Protein AF-A0A2U1P4R6-F1 (afdb_monomer)

Solvent-accessible surface area (backbone atoms only — not comparable to full-atom values): 26649 Å² total; per-residue (Å²): 130,81,71,46,65,38,48,29,64,67,64,48,48,59,54,55,75,69,54,51,72,65,38,49,51,47,39,34,71,38,49,51,42,50,59,74,62,58,61,73,69,77,84,60,60,68,60,53,45,57,53,58,70,31,51,34,72,93,72,68,24,33,56,53,98,92,48,75,53,58,93,47,64,65,52,39,30,45,38,50,45,29,44,51,75,55,49,80,73,74,85,64,88,83,60,78,89,48,75,69,33,44,78,62,74,31,44,99,91,42,50,56,35,48,40,65,59,35,48,55,49,49,63,72,58,58,87,58,56,50,74,66,45,52,43,43,49,51,50,37,43,32,16,20,44,43,51,6,26,89,81,36,33,27,61,37,67,58,48,72,57,49,65,51,57,86,55,35,50,47,33,10,55,27,43,39,34,50,51,49,30,50,52,31,54,39,47,25,66,74,71,70,49,52,58,43,39,14,32,60,66,59,56,52,46,51,42,48,76,76,36,76,82,87,43,68,56,72,47,99,46,95,79,46,79,34,45,53,58,24,49,61,32,92,62,54,73,65,56,58,72,65,53,65,81,75,51,65,75,63,52,59,55,52,53,54,52,52,54,52,50,55,55,52,53,54,51,49,52,55,53,49,55,55,50,51,52,53,52,52,51,50,52,50,54,53,50,53,50,52,50,57,51,51,57,54,52,54,57,51,47,53,52,51,54,51,53,51,51,60,56,50,73,75,70,74,94,66,76,68,64,53,52,56,52,50,51,53,50,50,54,56,49,53,52,52,50,52,54,50,51,53,50,49,54,53,50,50,52,52,49,54,54,49,51,54,52,53,51,55,53,53,53,51,49,52,52,52,51,51,52,52,54,53,49,52,52,54,51,51,55,51,55,54,50,48,53,54,52,50,54,53,50,54,55,51,53,52,54,51,54,54,50,52,53,52,51,54,52,53,51,53,54,50,52,53,51,51,54,53,53,52,53,52,52,54,53,48,53,52,51,54,52,52,53,51,55,51,49,56,53,50,53,52,50,54,50,51,50,53,53,53,51,55,50,53,50,53,51,50,54,48,50,53,52,52,53,51,50,50,53,48,51,54,50,52,50,57,53,52,55,62,60,73,77,109

Sequence (486 aa):
MAFTTKFSLPSFLNQVNKLTESQRSSIKRAGFGYLLQIPQHVLRRSQLIELMDTWSIEKQAFVFPVGEISITLLDVALILGLRVIGEPVVLKEDAPLTSLEKSFDASVSNRYISVESLKDRLESIGEKDDESFVRVFLLYCFGTLLFPSENGKVDSRYLSFVQDLNNVSCFAWGTAVLQYLHDWLTKRKAEKINKIGGCLILLQIWYYEHIITGRPKLLDGTSTFPRVCRWESSRQYQIMKFEQVEHTQDEESKVIDNLRGEVTELKGIIEEERKEKKVMKKLQDDNEELWKRRVCDEEELKKLVQYENEELMKNIQDEEELKKIAQRKIEELTKRFQDEEELSKRVQFQYEELMKRVHNEEELRKIAQHDIEELKKRVHDVEDLRKIVQYENEDLRKKIQEEEQLRTKAQCENEELRKRVQNEQEVRKRLENEIEEFRTRLDDEEKLRKEVQNENEKLREKSLLDDECILGFETEMAELAKVVDH

Organism: Artemisia annua (NCBI:txid35608)

Foldseek 3Di:
DAFDFLAAPPVLQVLLVQADPLLLVLLVLLQQNQQSVQDDADQPRVLLVVQLVQQDLVVLFRQDPVGTHHCDLVLLCQQRVAAQDFAEDDQDLPDDQDPQQVVQVADNVRQKHALVSLVVQCVVCRHDNDLSNNLSSVQNCCCHAQWPDQVSIGGNSVCVLSVDSNCSRRYNSSNVLRVNQSVQSSCCVVVVHSYGTGHSLSVLLVCLVPPVPPFADFDPCPPDPNSSNGGDHPPVVVVCVPPVPPPVPPVVVVVVVVVVVVVVVVVVVVVVVVVVVVVVVVVVVVVVVVVVVVVVVVVVVVVVVVVVVVVVVVDDDDDPVVVVVVVVVVVVVVVVVVVVVVVVVVVVVVVVVVVVVVVVVVVVVVVVVVVVVVVVVVVVVVVVVVVVVVVVVVVVVVVVVVVVVVVVVVVVVVVVVVVVVVVVVVVVVVVVVVVVVVVVVVVVVVVVVVVVVVVVVVVVVVVVVVVVVVVVVVVVVVVVVVVVVD

pLDDT: mean 79.73, std 18.28, range [31.66, 98.56]

Secondary structure (DSSP, 8-state):
---B----HHHHHHHHTT--HHHHHHHHHTT-GGGGG---PPP-HHHHHHHHHTEETTTTEEEETTEEE---HHHHHHHH----SSB-----TTPPPPHHHHHTT-BTTB-EEEHHHHHHHHHHHTT--SHHHHHHHHHHHIIIIIS--TTSEEEGGGGGTSSSTTTGGGB-HHHHHHHHHHHHHHHHHHH--SB--S-HHHHHHHHHHH--TTPPPBPS-TT-SSGGGSB--TTHHHHHHHHTTTSHHHHHHHHHHHHHHHHHHHHHHHHHHHHHHHHHHHHHHHHHHHHHHHHHHHHHHHHHHHHHHHHHTTS-S-HHHHHHHHHHHHHHHHHHHHHHHHHHHHHHHHHHHHHHHHHHHHHHHHHHHHHHHHHHHHHHHHHHHHHHHHHHHHHHHHHHHHHHHHHHHHHHHHHHHHHHHHHHHHHHHHHHHHHHHHHHHHHHHHHHHHHHHHHHHHHHHHHHHHHHHHHHHHHHHHHHHHHHT-

InterPro domains:
  IPR019557 Aminotransferase-like, plant mobile domain [PF10536] (33-262)
  IPR044824 Protein MAINTENANCE OF MERISTEMS-like [PTHR46033] (26-457)

Mean predicted aligned error: 20.33 Å

Structure (mmCIF, N/CA/C/O backbone):
data_AF-A0A2U1P4R6-F1
#
_entry.id   AF-A0A2U1P4R6-F1
#
loop_
_atom_site.group_PDB
_atom_site.id
_atom_site.type_symbol
_atom_site.label_atom_id
_atom_site.label_alt_id
_atom_site.label_comp_id
_atom_site.label_asym_id
_atom_site.label_entity_id
_atom_site.label_seq_id
_atom_site.pdbx_PDB_ins_code
_atom_site.Cartn_x
_atom_site.Cartn_y
_atom_site.Cartn_z
_atom_site.occupancy
_atom_site.B_iso_or_equiv
_atom_site.auth_seq_id
_atom_site.auth_comp_id
_atom_site.auth_asym_id
_atom_site.auth_atom_id
_atom_site.pdbx_PDB_model_num
ATOM 1 N N . MET A 1 1 ? -6.563 -11.473 20.242 1.00 57.56 1 MET A N 1
ATOM 2 C CA . MET A 1 1 ? -5.185 -12.028 20.230 1.00 57.56 1 MET A CA 1
ATOM 3 C C . MET A 1 1 ? -4.260 -11.042 19.539 1.00 57.56 1 MET A C 1
ATOM 5 O O . MET A 1 1 ? -4.655 -10.508 18.516 1.00 57.56 1 MET A O 1
ATOM 9 N N . ALA A 1 2 ? -3.066 -10.776 20.071 1.00 82.62 2 ALA A N 1
ATOM 10 C CA . ALA A 1 2 ? -2.089 -9.918 19.396 1.00 82.62 2 ALA A CA 1
ATOM 11 C C . ALA A 1 2 ? -1.283 -10.727 18.365 1.00 82.62 2 ALA A C 1
ATOM 13 O O . ALA A 1 2 ? -0.799 -11.809 18.690 1.00 82.62 2 ALA A O 1
ATOM 14 N N . PHE A 1 3 ? -1.114 -10.206 17.144 1.00 91.50 3 PHE A N 1
ATOM 15 C CA . PHE A 1 3 ? -0.172 -10.780 16.176 1.00 91.50 3 PHE A CA 1
ATOM 16 C C . PHE A 1 3 ? 1.220 -10.153 16.313 1.00 91.50 3 PHE A C 1
ATOM 18 O O . PHE A 1 3 ? 1.367 -9.062 16.864 1.00 91.50 3 PHE A O 1
ATOM 25 N N . THR A 1 4 ? 2.236 -10.798 15.753 1.00 93.88 4 THR A N 1
ATOM 26 C CA . THR A 1 4 ? 3.613 -10.302 15.617 1.00 93.88 4 THR A CA 1
ATOM 27 C C . THR A 1 4 ? 3.997 -10.271 14.139 1.00 93.88 4 THR A C 1
ATOM 29 O O . THR A 1 4 ? 3.512 -11.080 13.354 1.00 93.88 4 THR A O 1
ATOM 32 N N . THR A 1 5 ? 4.819 -9.305 13.732 1.00 95.44 5 THR A N 1
ATOM 33 C CA . THR A 1 5 ? 5.226 -9.135 12.329 1.00 95.44 5 THR A CA 1
ATOM 34 C C . THR A 1 5 ? 6.607 -8.497 12.244 1.00 95.44 5 THR A C 1
ATOM 36 O O . THR A 1 5 ? 7.015 -7.793 13.171 1.00 95.44 5 THR A O 1
ATOM 39 N N . LYS A 1 6 ? 7.314 -8.739 11.138 1.00 95.69 6 LYS A N 1
ATOM 40 C CA . LYS A 1 6 ? 8.531 -8.007 10.760 1.00 95.69 6 LYS A CA 1
ATOM 41 C C . LYS A 1 6 ? 8.276 -6.947 9.689 1.00 95.69 6 LYS A C 1
ATOM 43 O O . LYS A 1 6 ? 9.201 -6.215 9.356 1.00 95.69 6 LYS A O 1
ATOM 48 N N . PHE A 1 7 ? 7.039 -6.827 9.197 1.00 96.56 7 PHE A N 1
ATOM 49 C CA . PHE A 1 7 ? 6.627 -5.676 8.403 1.00 96.56 7 PHE A CA 1
ATOM 50 C C . PHE A 1 7 ? 6.903 -4.394 9.196 1.00 96.56 7 PHE A C 1
ATOM 52 O O . PHE A 1 7 ? 6.452 -4.257 10.337 1.00 96.56 7 PHE A O 1
ATOM 59 N N . SER A 1 8 ? 7.628 -3.456 8.591 1.00 94.50 8 SER A N 1
ATOM 60 C CA . SER A 1 8 ? 7.997 -2.195 9.231 1.00 94.50 8 SER A CA 1
ATOM 61 C C . SER A 1 8 ? 7.991 -1.054 8.222 1.00 94.50 8 SER A C 1
ATOM 63 O O . SER A 1 8 ? 9.009 -0.720 7.612 1.00 94.50 8 SER A O 1
ATOM 65 N N . LEU A 1 9 ? 6.831 -0.405 8.103 1.00 95.38 9 LEU A N 1
ATOM 66 C CA . LEU A 1 9 ? 6.709 0.842 7.353 1.00 95.38 9 LEU A CA 1
ATOM 67 C C . LEU A 1 9 ? 7.649 1.947 7.882 1.00 95.38 9 LEU A C 1
ATOM 69 O O . LEU A 1 9 ? 8.291 2.586 7.056 1.00 95.38 9 LEU A O 1
ATOM 73 N N . PRO A 1 10 ? 7.822 2.157 9.208 1.00 95.06 10 PRO A N 1
ATOM 74 C CA . PRO A 1 10 ? 8.784 3.143 9.707 1.00 95.06 10 PRO A CA 1
ATOM 75 C C . PRO A 1 10 ? 10.226 2.876 9.255 1.00 95.06 10 PRO A C 1
ATOM 77 O O . PRO A 1 10 ? 10.931 3.811 8.893 1.00 95.06 10 PRO A O 1
ATOM 80 N N . SER A 1 11 ? 10.672 1.613 9.245 1.00 95.31 11 SER A N 1
ATOM 81 C CA . SER A 1 11 ? 12.023 1.263 8.778 1.00 95.31 11 SER A CA 1
ATOM 82 C C . SER A 1 11 ? 12.195 1.583 7.294 1.00 95.31 11 SER A C 1
ATOM 84 O O . SER A 1 11 ? 13.172 2.227 6.921 1.00 95.31 11 SER A O 1
ATOM 86 N N . PHE A 1 12 ? 11.211 1.208 6.471 1.00 97.56 12 PHE A N 1
ATOM 87 C CA . PHE A 1 12 ? 11.186 1.554 5.052 1.00 97.56 12 PHE A CA 1
ATOM 88 C C . PHE A 1 12 ? 11.249 3.074 4.834 1.00 97.56 12 PHE A C 1
ATOM 90 O O . PHE A 1 12 ? 12.131 3.558 4.128 1.00 97.56 12 PHE A O 1
ATOM 97 N N . LEU A 1 13 ? 10.373 3.840 5.491 1.00 96.62 13 LEU A N 1
ATOM 98 C CA . LEU A 1 13 ? 10.293 5.293 5.312 1.00 96.62 13 LEU A CA 1
ATOM 99 C C . LEU A 1 13 ? 11.524 6.034 5.833 1.00 96.62 13 LEU A C 1
ATOM 101 O O . LEU A 1 13 ? 11.959 6.998 5.209 1.00 96.62 13 LEU A O 1
ATOM 105 N N . ASN A 1 14 ? 12.140 5.563 6.919 1.00 95.75 14 ASN A N 1
ATOM 106 C CA . ASN A 1 14 ? 13.414 6.108 7.384 1.00 95.75 14 ASN A CA 1
ATOM 107 C C . ASN A 1 14 ? 14.498 6.007 6.309 1.00 95.75 14 ASN A C 1
ATOM 109 O O . ASN A 1 14 ? 15.296 6.929 6.174 1.00 95.75 14 ASN A O 1
ATOM 113 N N . GLN A 1 15 ? 14.518 4.918 5.538 1.00 96.69 15 GLN A N 1
ATOM 114 C CA . GLN A 1 15 ? 15.459 4.782 4.436 1.00 96.69 15 GLN A CA 1
ATOM 115 C C . GLN A 1 15 ? 15.060 5.636 3.229 1.00 96.69 15 GLN A C 1
ATOM 117 O O . GLN A 1 15 ? 15.927 6.269 2.637 1.00 96.69 15 GLN A O 1
ATOM 122 N N . VAL A 1 16 ? 13.764 5.721 2.903 1.00 96.81 16 VAL A N 1
ATOM 123 C CA . VAL A 1 16 ? 13.250 6.605 1.838 1.00 96.81 16 VAL A CA 1
ATOM 124 C C . VAL A 1 16 ? 13.620 8.069 2.099 1.00 96.81 16 VAL A C 1
ATOM 126 O O . VAL A 1 16 ? 14.035 8.770 1.181 1.00 96.81 16 VAL A O 1
ATOM 129 N N . ASN A 1 17 ? 13.530 8.531 3.346 1.00 95.56 17 ASN A N 1
ATOM 130 C CA . ASN A 1 17 ? 13.838 9.915 3.719 1.00 95.56 17 ASN A CA 1
ATOM 131 C C . ASN A 1 17 ? 15.326 10.275 3.584 1.00 95.56 17 ASN A C 1
ATOM 133 O O . ASN A 1 17 ? 15.645 11.456 3.504 1.00 95.56 17 ASN A O 1
ATOM 137 N N . LYS A 1 18 ? 16.226 9.284 3.539 1.00 95.69 18 LYS A N 1
ATOM 138 C CA . LYS A 1 18 ? 17.668 9.489 3.325 1.00 95.69 18 LYS A CA 1
ATOM 139 C C . LYS A 1 18 ? 18.062 9.542 1.843 1.00 95.69 18 LYS A C 1
ATOM 141 O O . LYS A 1 18 ? 19.218 9.813 1.548 1.00 95.69 18 LYS A O 1
ATOM 146 N N . LEU A 1 19 ? 17.144 9.233 0.924 1.00 96.88 19 LEU A N 1
ATOM 147 C CA . LEU A 1 19 ? 17.464 9.115 -0.499 1.00 96.88 19 LEU A CA 1
ATOM 148 C C . LEU A 1 19 ? 17.706 10.472 -1.160 1.00 96.88 19 LEU A C 1
ATOM 150 O O . LEU A 1 19 ? 16.880 11.380 -1.025 1.00 96.88 19 LEU A O 1
ATOM 154 N N . THR A 1 20 ? 18.765 10.550 -1.967 1.00 97.56 20 THR A N 1
ATOM 155 C CA . THR A 1 20 ? 19.009 11.677 -2.879 1.00 97.56 20 THR A CA 1
ATOM 156 C C . THR A 1 20 ? 18.030 11.660 -4.058 1.00 97.56 20 THR A C 1
ATOM 158 O O . THR A 1 20 ? 17.412 10.638 -4.367 1.00 97.56 20 THR A O 1
ATOM 161 N N . GLU A 1 21 ? 17.898 12.781 -4.769 1.00 96.75 21 GLU A N 1
ATOM 162 C CA . GLU A 1 21 ? 16.991 12.863 -5.923 1.00 96.75 21 GLU A CA 1
ATOM 163 C C . GLU A 1 21 ? 17.408 11.929 -7.074 1.00 96.75 21 GLU A C 1
ATOM 165 O O . GLU A 1 21 ? 16.562 11.321 -7.738 1.00 96.75 21 GLU A O 1
ATOM 170 N N . SER A 1 22 ? 18.719 11.726 -7.263 1.00 97.06 22 SER A N 1
ATOM 171 C CA . SER A 1 22 ? 19.236 10.775 -8.258 1.00 97.06 22 SER A CA 1
ATOM 172 C C . SER A 1 22 ? 18.870 9.334 -7.894 1.00 97.06 22 SER A C 1
ATOM 174 O O . SER A 1 22 ? 18.336 8.591 -8.718 1.00 97.06 22 SER A O 1
ATOM 176 N N . GLN A 1 23 ? 19.030 8.963 -6.618 1.00 98.00 23 GLN A N 1
ATOM 177 C CA . GLN A 1 23 ? 18.616 7.659 -6.099 1.00 98.00 23 GLN A CA 1
ATOM 178 C C . GLN A 1 23 ? 17.105 7.429 -6.259 1.00 98.00 23 GLN A C 1
ATOM 180 O O . GLN A 1 23 ? 16.684 6.365 -6.727 1.00 98.00 23 GLN A O 1
ATOM 185 N N . ARG A 1 24 ? 16.277 8.435 -5.936 1.00 98.19 24 ARG A N 1
ATOM 186 C CA . ARG A 1 24 ? 14.817 8.399 -6.150 1.00 98.19 24 ARG A CA 1
ATOM 187 C C . ARG A 1 24 ? 14.471 8.182 -7.620 1.00 98.19 24 ARG A C 1
ATOM 189 O O . ARG A 1 24 ? 13.625 7.342 -7.933 1.00 98.19 24 ARG A O 1
ATOM 196 N N . SER A 1 25 ? 15.163 8.880 -8.518 1.00 97.56 25 SER A N 1
ATOM 197 C CA . SER A 1 25 ? 15.004 8.730 -9.965 1.00 97.56 25 SER A CA 1
ATOM 198 C C . SER A 1 25 ? 15.366 7.320 -10.443 1.00 97.56 25 SER A C 1
ATOM 200 O O . SER A 1 25 ? 14.612 6.729 -11.217 1.00 97.56 25 SER A O 1
ATOM 202 N N . SER A 1 26 ? 16.456 6.732 -9.941 1.00 97.31 26 SER A N 1
ATOM 203 C CA . SER A 1 26 ? 16.854 5.350 -10.250 1.00 97.31 26 SER A CA 1
ATOM 204 C C . SER A 1 26 ? 15.809 4.323 -9.797 1.00 97.31 26 SER A C 1
ATOM 206 O O . SER A 1 26 ? 15.432 3.440 -10.569 1.00 97.31 26 SER A O 1
ATOM 208 N N . ILE A 1 27 ? 15.249 4.477 -8.594 1.00 97.94 27 ILE A N 1
ATOM 209 C CA . ILE A 1 27 ? 14.178 3.601 -8.083 1.00 97.94 27 ILE A CA 1
ATOM 210 C C . ILE A 1 27 ? 12.876 3.780 -8.880 1.00 97.94 27 ILE A C 1
ATOM 212 O O . ILE A 1 27 ? 12.158 2.810 -9.141 1.00 97.94 27 ILE A O 1
ATOM 216 N N . LYS A 1 28 ? 12.571 5.012 -9.308 1.00 96.75 28 LYS A N 1
ATOM 217 C CA . LYS A 1 28 ? 11.420 5.298 -10.172 1.00 96.75 28 LYS A CA 1
ATOM 218 C C . LYS A 1 28 ? 11.555 4.601 -11.527 1.00 96.75 28 LYS A C 1
ATOM 220 O O . LYS A 1 28 ? 10.590 3.974 -11.956 1.00 96.75 28 LYS A O 1
ATOM 225 N N . ARG A 1 29 ? 12.740 4.636 -12.152 1.00 95.44 29 ARG A N 1
ATOM 226 C CA . ARG A 1 29 ? 13.025 3.900 -13.402 1.00 95.44 29 ARG A CA 1
ATOM 227 C C . ARG A 1 29 ? 12.876 2.385 -13.237 1.00 95.44 29 ARG A C 1
ATOM 229 O O . ARG A 1 29 ? 12.372 1.734 -14.142 1.00 95.44 29 ARG A O 1
ATOM 236 N N . ALA A 1 30 ? 13.214 1.842 -12.067 1.00 95.75 30 ALA A N 1
ATOM 237 C CA . ALA A 1 30 ? 13.007 0.426 -11.752 1.00 95.75 30 ALA A CA 1
ATOM 238 C C . ALA A 1 30 ? 11.525 0.035 -11.538 1.00 95.75 30 ALA A C 1
ATOM 240 O O . ALA A 1 30 ? 11.226 -1.139 -11.343 1.00 95.75 30 ALA A O 1
ATOM 241 N N . GLY A 1 31 ? 10.583 0.987 -11.565 1.00 96.00 31 GLY A N 1
ATOM 242 C CA . GLY A 1 31 ? 9.145 0.722 -11.428 1.00 96.00 31 GLY A CA 1
ATOM 243 C C . GLY A 1 31 ? 8.600 0.790 -9.997 1.00 96.00 31 GLY A C 1
ATOM 244 O O . GLY A 1 31 ? 7.437 0.463 -9.778 1.00 96.00 31 GLY A O 1
ATOM 245 N N . PHE A 1 32 ? 9.394 1.252 -9.025 1.00 97.88 32 PHE A N 1
ATOM 246 C CA . PHE A 1 32 ? 9.006 1.316 -7.605 1.00 97.88 32 PHE A CA 1
ATOM 247 C C . PHE A 1 32 ? 8.791 2.749 -7.089 1.00 97.88 32 PHE A C 1
ATOM 249 O O . PHE A 1 32 ? 8.699 2.980 -5.884 1.00 97.88 32 PHE A O 1
ATOM 256 N N . GLY A 1 33 ? 8.685 3.729 -7.992 1.00 96.81 33 GLY A N 1
ATOM 257 C CA . GLY A 1 33 ? 8.608 5.151 -7.638 1.00 96.81 33 GLY A CA 1
ATOM 258 C C . GLY A 1 33 ? 7.409 5.529 -6.762 1.00 96.81 33 GLY A C 1
ATOM 259 O O . GLY A 1 33 ? 7.551 6.365 -5.874 1.00 96.81 33 GLY A O 1
ATOM 260 N N . TYR A 1 34 ? 6.247 4.896 -6.952 1.00 97.12 34 TYR A N 1
ATOM 261 C CA . TYR A 1 34 ? 5.055 5.185 -6.144 1.00 97.12 34 TYR A CA 1
ATOM 262 C C . TYR A 1 34 ? 5.201 4.765 -4.678 1.00 97.12 34 TYR A C 1
ATOM 264 O O . TYR A 1 34 ? 4.634 5.410 -3.798 1.00 97.12 34 TYR A O 1
ATOM 272 N N . LEU A 1 35 ? 6.027 3.754 -4.384 1.00 97.44 35 LEU A N 1
ATOM 273 C CA . LEU A 1 35 ? 6.286 3.349 -3.001 1.00 97.44 35 LEU A CA 1
ATOM 274 C C . LEU A 1 35 ? 7.031 4.431 -2.211 1.00 97.44 35 LEU A C 1
ATOM 276 O O . LEU A 1 35 ? 6.876 4.518 -0.997 1.00 97.44 35 LEU A O 1
ATOM 280 N N . LEU A 1 36 ? 7.803 5.284 -2.892 1.00 97.25 36 LEU A N 1
ATOM 281 C CA . LEU A 1 36 ? 8.530 6.393 -2.267 1.00 97.25 36 LEU A CA 1
ATOM 282 C C . LEU A 1 36 ? 7.604 7.516 -1.777 1.00 97.25 36 LEU A C 1
ATOM 284 O O . LEU A 1 36 ? 8.052 8.381 -1.030 1.00 97.25 36 LEU A O 1
ATOM 288 N N . GLN A 1 37 ? 6.339 7.511 -2.208 1.00 93.69 37 GLN A N 1
ATOM 289 C CA . GLN A 1 37 ? 5.324 8.506 -1.849 1.00 93.69 37 GLN A CA 1
ATOM 290 C C . GLN A 1 37 ? 4.443 8.055 -0.677 1.00 93.69 37 GLN A C 1
ATOM 292 O O . GLN A 1 37 ? 3.590 8.817 -0.221 1.00 93.69 37 GLN A O 1
ATOM 297 N N . ILE A 1 38 ? 4.615 6.817 -0.194 1.00 93.00 38 ILE A N 1
ATOM 298 C CA . ILE A 1 38 ? 3.803 6.265 0.893 1.00 93.00 38 ILE A CA 1
ATOM 299 C C . ILE A 1 38 ? 4.002 7.123 2.153 1.00 93.00 38 ILE A C 1
ATOM 301 O O . ILE A 1 38 ? 5.125 7.216 2.649 1.00 93.00 38 ILE A O 1
ATOM 305 N N . PRO A 1 39 ? 2.941 7.726 2.721 1.00 91.12 39 PRO A N 1
ATOM 306 C CA . PRO A 1 39 ? 3.071 8.478 3.958 1.00 91.12 39 PRO A CA 1
ATOM 307 C C . PRO A 1 39 ? 3.200 7.537 5.163 1.00 91.12 39 PRO A C 1
ATOM 309 O O . PRO A 1 39 ? 2.881 6.345 5.114 1.00 91.12 39 PRO A O 1
ATOM 312 N N . GLN A 1 40 ? 3.645 8.086 6.292 1.00 89.06 40 GLN A N 1
ATOM 313 C CA . GLN A 1 40 ? 3.776 7.331 7.535 1.00 89.06 40 GLN A CA 1
ATOM 314 C C . GLN A 1 40 ? 2.410 6.930 8.095 1.00 89.06 40 GLN A C 1
ATOM 316 O O . GLN A 1 40 ? 1.782 7.688 8.825 1.00 89.06 40 GLN A O 1
ATOM 321 N N . HIS A 1 41 ? 2.004 5.686 7.868 1.00 90.38 41 HIS A N 1
ATOM 322 C CA . HIS A 1 41 ? 0.823 5.105 8.504 1.00 90.38 41 HIS A CA 1
ATOM 323 C C . HIS A 1 41 ? 1.159 4.415 9.827 1.00 90.38 41 HIS A C 1
ATOM 325 O O . HIS A 1 41 ? 2.194 3.759 9.971 1.00 90.38 41 HIS A O 1
ATOM 331 N N . VAL A 1 42 ? 0.256 4.538 10.800 1.00 89.44 42 VAL A N 1
ATOM 332 C CA . VAL A 1 42 ? 0.269 3.712 12.013 1.00 89.44 42 VAL A CA 1
ATOM 333 C C . VAL A 1 42 ? -0.585 2.477 11.744 1.00 89.44 42 VAL A C 1
ATOM 335 O O . VAL A 1 42 ? -1.722 2.598 11.284 1.00 89.44 42 VAL A O 1
ATOM 338 N N . LEU A 1 43 ? -0.050 1.284 12.019 1.00 91.19 43 LEU A N 1
ATOM 339 C CA . LEU A 1 43 ? -0.810 0.048 11.837 1.00 91.19 43 LEU A CA 1
ATOM 340 C C . LEU A 1 43 ? -1.895 -0.094 12.911 1.00 91.19 43 LEU A C 1
ATOM 342 O O . LEU A 1 43 ? -1.595 -0.266 14.096 1.00 91.19 43 LEU A O 1
ATOM 346 N N . ARG A 1 44 ? -3.160 -0.092 12.490 1.00 91.25 44 ARG A N 1
ATOM 347 C CA . ARG A 1 44 ? -4.343 -0.333 13.319 1.00 91.25 44 ARG A CA 1
ATOM 348 C C . ARG A 1 44 ? -4.480 -1.830 13.590 1.00 91.25 44 ARG A C 1
ATOM 350 O O . ARG A 1 44 ? -5.240 -2.546 12.945 1.00 91.25 44 ARG A O 1
ATOM 357 N N . ARG A 1 45 ? -3.704 -2.323 14.561 1.00 91.81 45 ARG A N 1
ATOM 358 C CA . ARG A 1 45 ? -3.594 -3.766 14.846 1.00 91.81 45 ARG A CA 1
ATOM 359 C C . ARG A 1 45 ? -4.943 -4.436 15.108 1.00 91.81 45 ARG A C 1
ATOM 361 O O . ARG A 1 45 ? -5.127 -5.551 14.644 1.00 91.81 45 ARG A O 1
ATOM 368 N N . SER A 1 46 ? -5.859 -3.781 15.823 1.00 90.56 46 SER A N 1
ATOM 369 C CA . SER A 1 46 ? -7.191 -4.328 16.122 1.00 90.56 46 SER A CA 1
ATOM 370 C C . SER A 1 46 ? -8.001 -4.617 14.856 1.00 90.56 46 SER A C 1
ATOM 372 O O . SER A 1 46 ? -8.496 -5.727 14.711 1.00 90.56 46 SER A O 1
ATOM 374 N N . GLN A 1 47 ? -8.047 -3.669 13.917 1.00 90.75 47 GLN A N 1
ATOM 375 C CA . GLN A 1 47 ? -8.755 -3.812 12.638 1.00 90.75 47 GLN A CA 1
ATOM 376 C C . GLN A 1 47 ? -8.138 -4.902 11.769 1.00 90.75 47 GLN A C 1
ATOM 378 O O . GLN A 1 47 ? -8.842 -5.709 11.176 1.00 90.75 47 GLN A O 1
ATOM 383 N N . LEU A 1 48 ? -6.806 -4.969 11.736 1.00 94.75 48 LEU A N 1
ATOM 384 C CA . LEU A 1 48 ? -6.110 -6.031 11.017 1.00 94.75 48 LEU A CA 1
ATOM 385 C C . LEU A 1 48 ? -6.397 -7.410 11.624 1.00 94.75 48 LEU A C 1
ATOM 387 O O . LEU A 1 48 ? -6.565 -8.365 10.878 1.00 94.75 48 LEU A O 1
ATOM 391 N N . ILE A 1 49 ? -6.458 -7.534 12.956 1.00 93.69 49 ILE A N 1
ATOM 392 C CA . ILE A 1 49 ? -6.829 -8.795 13.621 1.00 93.69 49 ILE A CA 1
ATOM 393 C C . ILE A 1 49 ? -8.237 -9.207 13.208 1.00 93.69 49 ILE A C 1
ATOM 395 O O . ILE A 1 49 ? -8.399 -10.318 12.715 1.00 93.69 49 ILE A O 1
ATOM 399 N N . GLU A 1 50 ? -9.203 -8.303 13.363 1.00 91.56 50 GLU A N 1
ATOM 400 C CA . GLU A 1 50 ? -10.602 -8.533 13.004 1.00 91.56 50 GLU A CA 1
ATOM 401 C C . GLU A 1 50 ? -10.734 -8.968 11.544 1.00 91.56 50 GLU A C 1
ATOM 403 O O . GLU A 1 50 ? -11.285 -10.030 11.265 1.00 91.56 50 GLU A O 1
ATOM 408 N N . LEU A 1 51 ? -10.129 -8.217 10.620 1.00 94.31 51 LEU A N 1
ATOM 409 C CA . LEU A 1 51 ? -10.158 -8.539 9.200 1.00 94.31 51 LEU A CA 1
ATOM 410 C C . LEU A 1 51 ? -9.548 -9.913 8.918 1.00 94.31 51 LEU A C 1
ATOM 412 O O . LEU A 1 51 ? -10.162 -10.756 8.273 1.00 94.31 51 LEU A O 1
ATOM 416 N N . MET A 1 52 ? -8.349 -10.180 9.424 1.00 95.38 52 MET A N 1
ATOM 417 C CA . MET A 1 52 ? -7.692 -11.462 9.197 1.00 95.38 52 MET A CA 1
ATOM 418 C C . MET A 1 52 ? -8.445 -12.647 9.832 1.00 95.38 52 MET A C 1
ATOM 420 O O . MET A 1 52 ? -8.339 -13.766 9.334 1.00 95.38 52 MET A O 1
ATOM 424 N N . ASP A 1 53 ? -9.197 -12.440 10.917 1.00 93.25 53 ASP A N 1
ATOM 425 C CA . ASP A 1 53 ? -9.991 -13.501 11.546 1.00 93.25 53 ASP A CA 1
ATOM 426 C C . ASP A 1 53 ? -11.170 -13.931 10.643 1.00 93.25 53 ASP A C 1
ATOM 428 O O . ASP A 1 53 ? -11.550 -15.111 10.655 1.00 93.25 53 ASP A O 1
ATOM 432 N N . THR A 1 54 ? -11.658 -13.025 9.780 1.00 94.38 54 THR A N 1
ATOM 433 C CA . THR A 1 54 ? -12.673 -13.298 8.738 1.00 94.38 54 THR A CA 1
ATOM 434 C C . THR A 1 54 ? -12.135 -14.016 7.492 1.00 94.38 54 THR A C 1
ATOM 436 O O . THR A 1 54 ? -12.920 -14.398 6.624 1.00 94.38 54 THR A O 1
ATOM 439 N N . TRP A 1 55 ? -10.819 -14.239 7.384 1.00 96.94 55 TRP A N 1
ATOM 440 C CA . TRP A 1 55 ? -10.225 -14.936 6.238 1.00 96.94 55 TRP A CA 1
ATOM 441 C C . TRP A 1 55 ? -10.714 -16.388 6.131 1.00 96.94 55 TRP A C 1
ATOM 443 O O . TRP A 1 55 ? -10.630 -17.162 7.096 1.00 96.94 55 TRP A O 1
ATOM 453 N N . SER A 1 56 ? -11.170 -16.768 4.935 1.00 96.88 56 SER A N 1
ATOM 454 C CA . SER A 1 56 ? -11.513 -18.141 4.567 1.00 96.88 56 SER A CA 1
ATOM 455 C C . SER A 1 56 ? -10.476 -18.721 3.611 1.00 96.88 56 SER A C 1
ATOM 457 O O . SER A 1 56 ? -10.263 -18.201 2.518 1.00 96.88 56 SER A O 1
ATOM 459 N N . ILE A 1 57 ? -9.871 -19.845 4.010 1.00 96.44 57 ILE A N 1
ATOM 460 C CA . ILE A 1 57 ? -8.897 -20.577 3.186 1.00 96.44 57 ILE A CA 1
ATOM 461 C C . ILE A 1 57 ? -9.564 -21.115 1.918 1.00 96.44 57 ILE A C 1
ATOM 463 O O . ILE A 1 57 ? -8.992 -21.003 0.841 1.00 96.44 57 ILE A O 1
ATOM 467 N N . GLU A 1 58 ? -10.770 -21.673 2.043 1.00 95.38 58 GLU A N 1
ATOM 468 C CA . GLU A 1 58 ? -11.500 -22.290 0.929 1.00 95.38 58 GLU A CA 1
ATOM 469 C C . GLU A 1 58 ? -11.854 -21.269 -0.155 1.00 95.38 58 GLU A C 1
ATOM 471 O O . GLU A 1 58 ? -11.736 -21.549 -1.342 1.00 95.38 58 GLU A O 1
ATOM 476 N N . LYS A 1 59 ? -12.247 -20.063 0.263 1.00 93.00 59 LYS A N 1
ATOM 477 C CA . LYS A 1 59 ? -12.732 -19.010 -0.638 1.00 93.00 59 LYS A CA 1
ATOM 478 C C . LYS A 1 59 ? 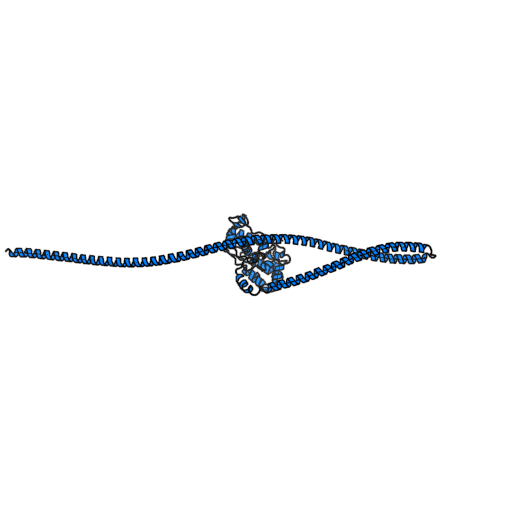-11.638 -18.044 -1.085 1.00 93.00 59 LYS A C 1
ATOM 480 O O . LYS A 1 59 ? -11.875 -17.256 -1.991 1.00 93.00 59 LYS A O 1
ATOM 485 N N . GLN A 1 60 ? -10.468 -18.076 -0.436 1.00 93.56 60 GLN A N 1
ATOM 486 C CA . GLN A 1 60 ? -9.400 -17.080 -0.609 1.00 93.56 60 GLN A CA 1
ATOM 487 C C . GLN A 1 60 ? -9.945 -15.637 -0.528 1.00 93.56 60 GLN A C 1
ATOM 489 O O . GLN A 1 60 ? -9.582 -14.757 -1.309 1.00 93.56 60 GLN A O 1
ATOM 494 N N . ALA A 1 61 ? -10.864 -15.417 0.415 1.00 95.56 61 ALA A N 1
ATOM 495 C CA . ALA A 1 61 ? -11.616 -14.180 0.579 1.00 95.56 61 ALA A CA 1
ATOM 496 C C . ALA A 1 61 ? -11.950 -13.926 2.056 1.00 95.56 61 ALA A C 1
ATOM 498 O O . ALA A 1 61 ? -11.931 -14.840 2.890 1.00 95.56 61 ALA A O 1
ATOM 499 N N . PHE A 1 62 ? -12.286 -12.678 2.373 1.00 96.31 62 PHE A N 1
ATOM 500 C CA . PHE A 1 62 ? -12.824 -12.278 3.669 1.00 96.31 62 PHE A CA 1
ATOM 501 C C . PHE A 1 62 ? -14.334 -12.502 3.688 1.00 96.31 62 PHE A C 1
ATOM 503 O O . PHE A 1 62 ? -15.051 -12.018 2.810 1.00 96.31 62 PHE A O 1
ATOM 510 N N . VAL A 1 63 ? -14.810 -13.254 4.680 1.00 95.50 63 VAL A N 1
ATOM 511 C CA . VAL A 1 63 ? -16.220 -13.636 4.808 1.00 95.50 63 VAL A CA 1
ATOM 512 C C . VAL A 1 63 ? -16.863 -12.818 5.921 1.00 95.50 63 VAL A C 1
ATOM 514 O O . VAL A 1 63 ? -16.575 -13.016 7.102 1.00 95.50 63 VAL A O 1
ATOM 517 N N . PHE A 1 64 ? -17.764 -11.920 5.538 1.00 90.62 64 PHE A N 1
ATOM 518 C CA . PHE A 1 64 ? -18.568 -11.102 6.442 1.00 90.62 64 PHE A CA 1
ATOM 519 C C . PHE A 1 64 ? -20.021 -11.602 6.464 1.00 90.62 64 PHE A C 1
ATOM 521 O O . PHE A 1 64 ? -20.438 -12.317 5.553 1.00 90.62 64 PHE A O 1
ATOM 528 N N . PRO A 1 65 ? -20.848 -11.193 7.447 1.00 86.31 65 PRO A N 1
ATOM 529 C CA . PRO A 1 65 ? -22.266 -11.565 7.476 1.00 86.31 65 PRO A CA 1
ATOM 530 C C . PRO A 1 65 ? -23.050 -11.165 6.215 1.00 86.31 65 PRO A C 1
ATOM 532 O O . PRO A 1 65 ? -24.019 -11.824 5.859 1.00 86.31 65 PRO A O 1
ATOM 535 N N . VAL A 1 66 ? -22.634 -10.081 5.553 1.00 82.88 66 VAL A N 1
ATOM 536 C CA . VAL A 1 66 ? -23.302 -9.512 4.370 1.00 82.88 66 VAL A CA 1
ATOM 537 C C . VAL A 1 66 ? -22.801 -10.085 3.041 1.00 82.88 66 VAL A C 1
ATOM 539 O O . VAL A 1 66 ? -23.403 -9.812 2.007 1.00 82.88 66 VAL A O 1
ATOM 542 N N . GLY A 1 67 ? -21.704 -10.846 3.045 1.00 89.94 67 GLY A N 1
ATOM 543 C CA . GLY A 1 67 ? -21.106 -11.377 1.824 1.00 89.94 67 GLY A CA 1
ATOM 544 C C . GLY A 1 67 ? -19.598 -11.585 1.911 1.00 89.94 67 GLY A C 1
ATOM 545 O O . GLY A 1 67 ? -18.981 -11.488 2.972 1.00 89.94 67 GLY A O 1
ATOM 546 N N . GLU A 1 68 ? -19.010 -11.875 0.757 1.00 92.62 68 GLU A N 1
ATOM 547 C CA . GLU A 1 68 ? -17.602 -12.228 0.600 1.00 92.62 68 GLU A CA 1
ATOM 548 C C . GLU A 1 68 ? -16.895 -11.178 -0.239 1.00 92.62 68 GLU A C 1
ATOM 550 O O . GLU A 1 68 ? -17.422 -10.729 -1.256 1.00 92.62 68 GLU A O 1
ATOM 555 N N . ILE A 1 69 ? -15.699 -10.784 0.188 1.00 94.50 69 ILE A N 1
ATOM 556 C CA . ILE A 1 69 ? -14.908 -9.774 -0.510 1.00 94.50 69 ILE A CA 1
ATOM 557 C C . ILE A 1 69 ? -13.446 -10.220 -0.504 1.00 94.50 69 ILE A C 1
ATOM 559 O O . ILE A 1 69 ? -12.900 -10.578 0.540 1.00 94.50 69 ILE A O 1
ATOM 563 N N . SER A 1 70 ? -12.800 -10.213 -1.665 1.00 93.62 70 SER A N 1
ATOM 564 C CA . SER A 1 70 ? -11.388 -10.573 -1.836 1.00 93.62 70 SER A CA 1
ATOM 565 C C . SER A 1 70 ? -10.564 -9.360 -2.252 1.00 93.62 70 SER A C 1
ATOM 567 O O . SER A 1 70 ? -11.077 -8.467 -2.925 1.00 93.62 70 SER A O 1
ATOM 569 N N . ILE A 1 71 ? -9.270 -9.356 -1.929 1.00 96.69 71 ILE A N 1
ATOM 570 C CA . ILE A 1 71 ? -8.340 -8.373 -2.495 1.00 96.69 71 ILE A CA 1
ATOM 571 C C . ILE A 1 71 ? -8.108 -8.733 -3.962 1.00 96.69 71 ILE A C 1
ATOM 573 O O . ILE A 1 71 ? -7.705 -9.851 -4.284 1.00 96.69 71 ILE A O 1
ATOM 577 N N . THR A 1 72 ? -8.366 -7.787 -4.857 1.00 95.81 72 THR A N 1
ATOM 578 C CA . THR A 1 72 ? -8.178 -7.956 -6.299 1.00 95.81 72 THR A CA 1
ATOM 579 C C . THR A 1 72 ? -6.813 -7.437 -6.748 1.00 95.81 72 THR A C 1
ATOM 581 O O . THR A 1 72 ? -6.167 -6.634 -6.074 1.00 95.81 72 THR A O 1
ATOM 584 N N . LEU A 1 73 ? -6.373 -7.831 -7.946 1.00 96.12 73 LEU A N 1
ATOM 585 C CA . LEU A 1 73 ? -5.183 -7.234 -8.563 1.00 96.12 73 LEU A CA 1
ATOM 586 C C . LEU A 1 73 ? -5.354 -5.725 -8.800 1.00 96.12 73 LEU A C 1
ATOM 588 O O . LEU A 1 73 ? -4.395 -4.966 -8.665 1.00 96.12 73 LEU A O 1
ATOM 592 N N . LEU A 1 74 ? -6.575 -5.274 -9.103 1.00 96.56 74 LEU A N 1
ATOM 593 C CA . LEU A 1 74 ? -6.865 -3.852 -9.262 1.00 96.56 74 LEU A CA 1
ATOM 594 C C . LEU A 1 74 ? -6.647 -3.094 -7.948 1.00 96.56 74 LEU A C 1
ATOM 596 O O . LEU A 1 74 ? -6.052 -2.018 -7.966 1.00 96.56 74 LEU A O 1
ATOM 600 N N . ASP A 1 75 ? -7.040 -3.675 -6.812 1.00 97.19 75 ASP A N 1
ATOM 601 C CA . ASP A 1 75 ? -6.778 -3.083 -5.499 1.00 97.19 75 ASP A CA 1
ATOM 602 C C . ASP A 1 75 ? -5.284 -2.881 -5.271 1.00 97.19 75 ASP A C 1
ATOM 604 O O . ASP A 1 75 ? -4.866 -1.803 -4.864 1.00 97.19 75 ASP A O 1
ATOM 608 N N . VAL A 1 76 ? -4.455 -3.876 -5.586 1.00 97.69 76 VAL A N 1
ATOM 609 C CA . VAL A 1 76 ? -3.000 -3.772 -5.403 1.00 97.69 76 VAL A CA 1
ATOM 610 C C . VAL A 1 76 ? -2.402 -2.683 -6.288 1.00 97.69 76 VAL A C 1
ATOM 612 O O . VAL A 1 76 ? -1.609 -1.864 -5.811 1.00 97.69 76 VAL A 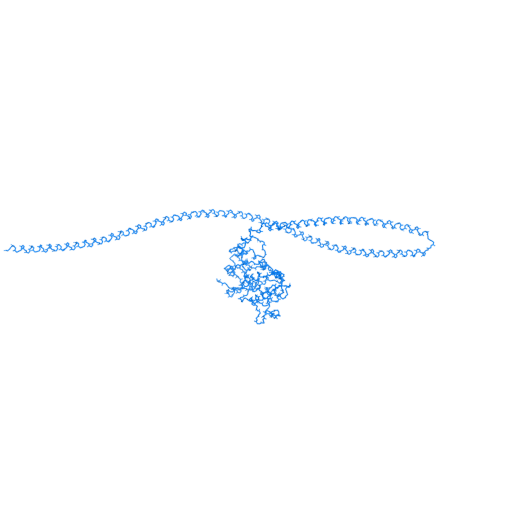O 1
ATOM 615 N N . ALA A 1 77 ? -2.803 -2.647 -7.561 1.00 96.81 77 ALA A N 1
ATOM 616 C CA . ALA A 1 77 ? -2.344 -1.641 -8.509 1.00 96.81 77 ALA A CA 1
ATOM 617 C C . ALA A 1 77 ? -2.720 -0.227 -8.051 1.00 96.81 77 ALA A C 1
ATOM 619 O O . ALA A 1 77 ? -1.893 0.680 -8.098 1.00 96.81 77 ALA A O 1
ATOM 620 N N . LEU A 1 78 ? -3.942 -0.039 -7.550 1.00 95.88 78 LEU A N 1
ATOM 621 C CA . LEU A 1 78 ? -4.421 1.268 -7.113 1.00 95.88 78 LEU A CA 1
ATOM 622 C C . LEU A 1 78 ? -3.869 1.676 -5.744 1.00 95.88 78 LEU A C 1
ATOM 624 O O . LEU A 1 78 ? -3.534 2.843 -5.549 1.00 95.88 78 LEU A O 1
ATOM 628 N N . ILE A 1 79 ? -3.753 0.742 -4.798 1.00 97.25 79 ILE A N 1
ATOM 629 C CA . ILE A 1 79 ? -3.302 1.015 -3.429 1.00 97.25 79 ILE A CA 1
ATOM 630 C C . ILE A 1 79 ? -1.802 1.270 -3.365 1.00 97.25 79 ILE A C 1
ATOM 632 O O . ILE A 1 79 ? -1.401 2.199 -2.668 1.00 97.25 79 ILE A O 1
ATOM 636 N N . LEU A 1 80 ? -0.985 0.472 -4.058 1.00 97.50 80 LEU A N 1
ATOM 637 C CA . LEU A 1 80 ? 0.478 0.555 -3.975 1.00 97.50 80 LEU A CA 1
ATOM 638 C C . LEU A 1 80 ? 1.133 1.186 -5.209 1.00 97.50 80 LEU A C 1
ATOM 640 O O . LEU A 1 80 ? 2.302 1.557 -5.144 1.00 97.50 80 LEU A O 1
ATOM 644 N N . GLY A 1 81 ? 0.423 1.289 -6.336 1.00 96.12 81 GLY A N 1
ATOM 645 C CA . GLY A 1 81 ? 1.020 1.723 -7.601 1.00 96.12 81 GLY A CA 1
ATOM 646 C C . GLY A 1 81 ? 1.963 0.690 -8.223 1.00 96.12 81 GLY A C 1
ATOM 647 O O . GLY A 1 81 ? 2.852 1.056 -8.986 1.00 96.12 81 GLY A O 1
ATOM 648 N N . LEU A 1 82 ? 1.812 -0.593 -7.878 1.00 97.19 82 LEU A N 1
ATOM 649 C CA . LEU A 1 82 ? 2.644 -1.675 -8.410 1.00 97.19 82 LEU A CA 1
ATOM 650 C C . LEU A 1 82 ? 2.034 -2.296 -9.668 1.00 97.19 82 LEU A C 1
ATOM 652 O O . LEU A 1 82 ? 0.819 -2.457 -9.782 1.00 97.19 82 LEU A O 1
ATOM 656 N N . ARG A 1 83 ? 2.897 -2.722 -10.594 1.00 96.31 83 ARG A N 1
ATOM 657 C CA . ARG A 1 83 ? 2.496 -3.470 -11.789 1.00 96.31 83 ARG A CA 1
ATOM 658 C C . ARG A 1 83 ? 1.947 -4.849 -11.404 1.00 96.31 83 ARG A C 1
ATOM 660 O O . ARG A 1 83 ? 2.617 -5.613 -10.714 1.00 96.31 83 ARG A O 1
ATOM 667 N N . VAL A 1 84 ? 0.751 -5.180 -11.893 1.00 97.00 84 VAL A N 1
ATOM 668 C CA . VAL A 1 84 ? 0.074 -6.478 -11.665 1.00 97.00 84 VAL A CA 1
ATOM 669 C C . VAL A 1 84 ? -0.020 -7.356 -12.918 1.00 97.00 84 VAL A C 1
ATOM 671 O O . VAL A 1 84 ? -0.328 -8.538 -12.827 1.00 97.00 84 VAL A O 1
ATOM 674 N N . ILE A 1 85 ? 0.291 -6.807 -14.095 1.00 93.44 85 ILE A N 1
ATOM 675 C CA . ILE A 1 85 ? 0.359 -7.550 -15.361 1.00 93.44 85 ILE A CA 1
ATOM 676 C C . ILE A 1 85 ? 1.792 -7.480 -15.876 1.00 93.44 85 ILE A C 1
ATOM 678 O O . ILE A 1 85 ? 2.329 -6.383 -16.051 1.00 93.44 85 ILE A O 1
ATOM 682 N N . GLY A 1 86 ? 2.397 -8.639 -16.121 1.00 94.56 86 GLY A N 1
ATOM 683 C CA . GLY A 1 86 ? 3.791 -8.757 -16.524 1.00 94.56 86 GLY A CA 1
ATOM 684 C C . GLY A 1 86 ? 4.332 -10.165 -16.303 1.00 94.56 86 GLY A C 1
ATOM 685 O O . GLY A 1 86 ? 3.567 -11.103 -16.069 1.00 94.56 86 GLY A O 1
ATOM 686 N N . GLU A 1 87 ? 5.653 -10.301 -16.346 1.00 96.19 87 GLU A N 1
ATOM 687 C CA . GLU A 1 87 ? 6.325 -11.576 -16.089 1.00 96.19 87 GLU A CA 1
ATOM 688 C C . GLU A 1 87 ? 6.115 -12.031 -14.629 1.00 96.19 87 GLU A C 1
ATOM 690 O O . GLU A 1 87 ? 6.208 -11.214 -13.706 1.00 96.19 87 GLU A O 1
ATOM 695 N N . PRO A 1 88 ? 5.813 -13.317 -14.375 1.00 96.00 88 PRO A N 1
ATOM 696 C CA . PRO A 1 88 ? 5.521 -13.790 -13.028 1.00 96.00 88 PRO A CA 1
ATOM 697 C C . PRO A 1 88 ? 6.789 -13.865 -12.165 1.00 96.00 88 PRO A C 1
ATOM 699 O O . PRO A 1 88 ? 7.822 -14.383 -12.587 1.00 96.00 88 PRO A O 1
ATOM 702 N N . VAL A 1 89 ? 6.694 -13.410 -10.912 1.00 96.56 89 VAL A N 1
ATOM 703 C CA . VAL A 1 89 ? 7.774 -13.544 -9.921 1.00 96.56 89 VAL A CA 1
ATOM 704 C C . VAL A 1 89 ? 7.591 -14.860 -9.168 1.00 96.56 89 VAL A C 1
ATOM 706 O O . VAL A 1 89 ? 6.782 -14.948 -8.247 1.00 96.56 89 VAL A O 1
ATOM 709 N N . VAL A 1 90 ? 8.326 -15.896 -9.576 1.00 94.00 90 VAL A N 1
ATOM 710 C CA . VAL A 1 90 ? 8.251 -17.240 -8.977 1.00 94.00 90 VAL A CA 1
ATOM 711 C C . VAL A 1 90 ? 9.615 -17.650 -8.435 1.00 94.00 90 VAL A C 1
ATOM 713 O O . VAL A 1 90 ? 10.560 -17.865 -9.194 1.00 94.00 90 VAL A O 1
ATOM 716 N N . LEU A 1 91 ? 9.716 -17.800 -7.113 1.00 92.38 91 LEU A N 1
ATOM 717 C CA . LEU A 1 91 ? 10.936 -18.278 -6.464 1.00 92.38 91 LEU A CA 1
ATOM 718 C C . LEU A 1 91 ? 11.038 -19.802 -6.602 1.00 92.38 91 LEU A C 1
ATOM 720 O O . LEU A 1 91 ? 10.401 -20.547 -5.863 1.00 92.38 91 LEU A O 1
ATOM 724 N N . LYS A 1 92 ? 11.857 -20.275 -7.541 1.00 87.88 92 LYS A N 1
ATOM 725 C CA . LYS A 1 92 ? 12.098 -21.712 -7.741 1.00 87.88 92 LYS A CA 1
ATOM 726 C C . LYS A 1 92 ? 13.013 -22.269 -6.644 1.00 87.88 92 LYS A C 1
ATOM 728 O O . LYS A 1 92 ? 14.034 -21.659 -6.321 1.00 87.88 92 LYS A O 1
ATOM 733 N N . GLU A 1 93 ? 12.648 -23.389 -6.024 1.00 82.56 93 GLU A N 1
ATOM 734 C CA . GLU A 1 93 ? 13.437 -24.030 -4.950 1.00 82.56 93 GLU A CA 1
ATOM 735 C C . GLU A 1 93 ? 14.720 -24.685 -5.463 1.00 82.56 93 GLU A C 1
ATOM 737 O O . GLU A 1 93 ? 15.752 -24.643 -4.797 1.00 82.56 93 GLU A O 1
ATOM 742 N N . ASP A 1 94 ? 14.677 -25.203 -6.683 1.00 83.62 94 ASP A N 1
ATOM 743 C CA . ASP A 1 94 ? 15.762 -25.895 -7.373 1.00 83.62 94 ASP A CA 1
ATOM 744 C C . ASP A 1 94 ? 16.689 -24.957 -8.168 1.00 83.62 94 ASP A C 1
ATOM 746 O O . ASP A 1 94 ? 17.651 -25.415 -8.786 1.00 83.62 94 ASP A O 1
ATOM 750 N N . ALA A 1 95 ? 16.444 -23.640 -8.147 1.00 85.12 95 ALA A N 1
ATOM 751 C CA . ALA A 1 95 ? 17.260 -22.678 -8.885 1.00 85.12 95 ALA A CA 1
ATOM 752 C C . ALA A 1 95 ? 18.743 -22.762 -8.473 1.00 85.12 95 ALA A C 1
ATOM 754 O O . ALA A 1 95 ? 19.045 -22.767 -7.273 1.00 85.12 95 ALA A O 1
ATOM 755 N N . PRO A 1 96 ? 19.701 -22.769 -9.417 1.00 87.06 96 PRO A N 1
ATOM 756 C CA . PRO A 1 96 ? 21.119 -22.775 -9.079 1.00 87.06 96 PRO A CA 1
ATOM 757 C C . PRO A 1 96 ? 21.513 -21.479 -8.358 1.00 87.06 96 PRO A C 1
ATOM 759 O O . PRO A 1 96 ? 20.974 -20.412 -8.641 1.00 87.06 96 PRO A O 1
ATOM 762 N N . LEU A 1 97 ? 22.459 -21.574 -7.419 1.00 88.31 97 LEU A N 1
ATOM 763 C CA . LEU A 1 97 ? 22.985 -20.407 -6.706 1.00 88.31 97 LEU A CA 1
ATOM 764 C C . LEU A 1 97 ? 23.783 -19.517 -7.671 1.00 88.31 97 LEU A C 1
ATOM 766 O O . LEU A 1 97 ? 24.779 -19.961 -8.249 1.00 88.31 97 LEU A O 1
ATOM 770 N N . THR A 1 98 ? 23.379 -18.258 -7.809 1.00 90.50 98 THR A N 1
ATOM 771 C CA . THR A 1 98 ? 24.016 -17.296 -8.721 1.00 90.50 98 THR A CA 1
ATOM 772 C C . THR A 1 98 ? 25.247 -16.615 -8.107 1.00 90.50 98 THR A C 1
ATOM 774 O O . THR A 1 98 ? 25.424 -16.566 -6.888 1.00 90.50 98 THR A O 1
ATOM 777 N N . SER A 1 99 ? 26.119 -16.046 -8.948 1.00 90.00 99 SER A N 1
ATOM 778 C CA . SER A 1 99 ? 27.261 -15.238 -8.482 1.00 90.00 99 SER A CA 1
ATOM 779 C C . SER A 1 99 ? 26.817 -13.987 -7.719 1.00 90.00 99 SER A C 1
ATOM 781 O O . SER A 1 99 ? 27.478 -13.587 -6.765 1.00 90.00 99 SER A O 1
ATOM 783 N N . LEU A 1 100 ? 25.679 -13.404 -8.108 1.00 91.94 100 LEU A N 1
ATOM 784 C CA . LEU A 1 100 ? 25.097 -12.248 -7.436 1.00 91.94 100 LEU A CA 1
ATOM 785 C C . LEU A 1 100 ? 24.572 -12.622 -6.043 1.00 91.94 100 LEU A C 1
ATOM 787 O O . LEU A 1 100 ? 24.812 -11.899 -5.088 1.00 91.94 100 LEU A O 1
ATOM 791 N N . GLU A 1 101 ? 23.941 -13.786 -5.877 1.00 93.31 101 GLU A N 1
ATOM 792 C CA . GLU A 1 101 ? 23.568 -14.279 -4.544 1.00 93.31 101 GLU A CA 1
ATOM 793 C C . GLU A 1 101 ? 24.785 -14.436 -3.624 1.00 93.31 101 GLU A C 1
ATOM 795 O O . GLU A 1 101 ? 24.749 -14.011 -2.469 1.00 93.31 101 GLU A O 1
ATOM 800 N N . LYS A 1 102 ? 25.901 -14.956 -4.149 1.00 91.75 102 LYS A N 1
ATOM 801 C CA . LYS A 1 102 ? 27.145 -15.092 -3.376 1.00 91.75 102 LYS A CA 1
ATOM 802 C C . LYS A 1 102 ? 27.711 -13.746 -2.914 1.00 91.75 102 LYS A C 1
ATOM 804 O O . LYS A 1 102 ? 28.247 -13.683 -1.814 1.00 91.75 102 LYS A O 1
ATOM 809 N N . SER A 1 103 ? 27.569 -12.663 -3.689 1.00 91.94 103 SER A N 1
ATOM 810 C CA . SER A 1 103 ? 28.028 -11.327 -3.256 1.00 91.94 103 SER A CA 1
ATOM 811 C C . SER A 1 103 ? 27.193 -10.722 -2.117 1.00 91.94 103 SER A C 1
ATOM 813 O O . SER A 1 103 ? 27.593 -9.726 -1.509 1.00 91.94 103 SER A O 1
ATOM 815 N N . PHE A 1 104 ? 26.036 -11.320 -1.823 1.00 93.06 104 PHE A N 1
ATOM 816 C CA . PHE A 1 104 ? 25.183 -11.020 -0.671 1.00 93.06 104 PHE A CA 1
ATOM 817 C C . PHE A 1 104 ? 25.317 -12.068 0.447 1.00 93.06 104 PHE A C 1
ATOM 819 O O . PHE A 1 104 ? 24.422 -12.200 1.280 1.00 93.06 104 PHE A O 1
ATOM 826 N N . ASP A 1 105 ? 26.425 -12.818 0.459 1.00 88.88 105 ASP A N 1
ATOM 827 C CA . ASP A 1 105 ? 26.755 -13.829 1.471 1.00 88.88 105 ASP A CA 1
ATOM 828 C C . ASP A 1 105 ? 25.753 -15.000 1.535 1.00 88.88 105 ASP A C 1
ATOM 830 O O . ASP A 1 105 ? 25.687 -15.732 2.527 1.00 88.88 105 ASP A O 1
ATOM 834 N N . ALA A 1 106 ? 24.972 -15.210 0.467 1.00 89.94 106 ALA A N 1
ATOM 835 C CA . ALA A 1 106 ? 24.057 -16.339 0.368 1.00 89.94 106 ALA A CA 1
ATOM 836 C C . ALA A 1 106 ? 24.801 -17.626 -0.013 1.00 89.94 106 ALA A C 1
ATOM 838 O O . ALA A 1 106 ? 25.723 -17.639 -0.835 1.00 89.94 106 ALA A O 1
ATOM 839 N N . SER A 1 107 ? 24.358 -18.742 0.561 1.00 87.94 107 SER A N 1
ATOM 840 C CA . SER A 1 107 ? 24.908 -20.071 0.302 1.00 87.94 107 SER A CA 1
ATOM 841 C C . SER A 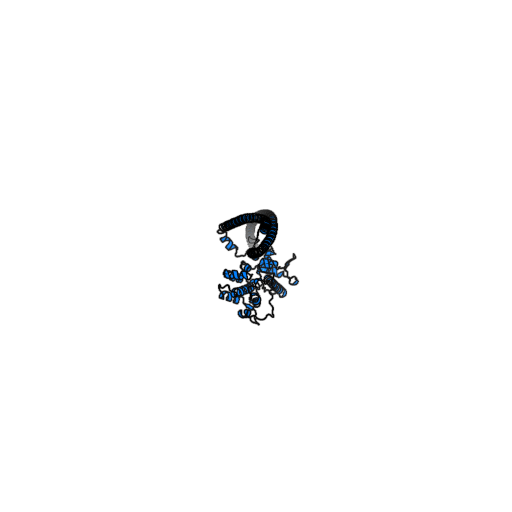1 107 ? 23.800 -21.065 -0.031 1.00 87.94 107 SER A C 1
ATOM 843 O O . SER A 1 107 ? 22.618 -20.801 0.185 1.00 87.94 107 SER A O 1
ATOM 845 N N . VAL A 1 108 ? 24.174 -22.250 -0.524 1.00 83.19 108 VAL A N 1
ATOM 846 C CA . VAL A 1 108 ? 23.206 -23.324 -0.816 1.00 83.19 108 VAL A CA 1
ATOM 847 C C . VAL A 1 108 ? 22.392 -23.697 0.431 1.00 83.19 108 VAL A C 1
ATOM 849 O O . VAL A 1 108 ? 21.209 -23.993 0.312 1.00 83.19 108 VAL A O 1
ATOM 852 N N . SER A 1 109 ? 23.000 -23.628 1.620 1.00 83.00 109 SER A N 1
ATOM 853 C CA . SER A 1 109 ? 22.350 -23.937 2.898 1.00 83.00 109 SER A CA 1
ATOM 854 C C . SER A 1 109 ? 21.612 -22.753 3.533 1.00 83.00 109 SER A C 1
ATOM 856 O O . SER A 1 109 ? 20.812 -22.961 4.442 1.00 83.00 109 SER A O 1
ATOM 858 N N . ASN A 1 110 ? 21.877 -21.516 3.103 1.00 87.75 110 ASN A N 1
ATOM 859 C CA . ASN A 1 110 ? 21.237 -20.313 3.631 1.00 87.75 110 ASN A CA 1
ATOM 860 C C . ASN A 1 110 ? 21.055 -19.260 2.528 1.00 87.75 110 ASN A C 1
ATOM 862 O O . ASN A 1 110 ? 21.914 -18.404 2.314 1.00 87.75 110 ASN A O 1
ATOM 866 N N . ARG A 1 111 ? 19.899 -19.305 1.861 1.00 91.75 111 ARG A N 1
ATOM 867 C CA . ARG A 1 111 ? 19.490 -18.352 0.817 1.00 91.75 111 ARG A CA 1
ATOM 868 C C . ARG A 1 111 ? 18.663 -17.195 1.365 1.00 91.75 111 ARG A C 1
ATOM 870 O O . ARG A 1 111 ? 17.637 -16.822 0.809 1.00 91.75 111 ARG A O 1
ATOM 877 N N . TYR A 1 112 ? 19.092 -16.646 2.495 1.00 94.06 112 TYR A N 1
ATOM 878 C CA . TYR A 1 112 ? 18.393 -15.549 3.150 1.00 94.06 112 TYR A CA 1
ATOM 879 C C . TYR A 1 112 ? 19.350 -14.430 3.534 1.00 94.06 112 TYR A C 1
ATOM 881 O O . TYR A 1 112 ? 20.341 -14.654 4.229 1.00 94.06 112 TYR A O 1
ATOM 889 N N . ILE A 1 113 ? 18.988 -13.211 3.146 1.00 95.94 113 ILE A N 1
ATOM 890 C CA . ILE A 1 113 ? 19.728 -11.980 3.411 1.00 95.94 113 ILE A CA 1
ATOM 891 C C . ILE A 1 113 ? 19.011 -11.226 4.535 1.00 95.94 113 ILE A C 1
ATOM 893 O O . ILE A 1 113 ? 17.809 -10.975 4.458 1.00 95.94 113 ILE A O 1
ATOM 897 N N . SER A 1 114 ? 19.725 -10.882 5.606 1.00 96.06 114 SER A N 1
ATOM 898 C CA . SER A 1 114 ? 19.159 -10.111 6.723 1.00 96.06 114 SER A CA 1
ATOM 899 C C . SER A 1 114 ? 18.809 -8.684 6.293 1.00 96.06 114 SER A C 1
ATOM 901 O O . SER A 1 114 ? 19.621 -8.025 5.644 1.00 96.06 114 SER A O 1
ATOM 903 N N . VAL A 1 115 ? 17.649 -8.173 6.720 1.00 96.81 115 VAL A N 1
ATOM 904 C CA . VAL A 1 115 ? 17.279 -6.760 6.523 1.00 96.81 115 VAL A CA 1
ATOM 905 C C . VAL A 1 115 ? 18.287 -5.809 7.177 1.00 96.81 115 VAL A C 1
ATOM 907 O O . VAL A 1 115 ? 18.552 -4.747 6.618 1.00 96.81 115 VAL A O 1
ATOM 910 N N . GLU A 1 116 ? 18.898 -6.194 8.303 1.00 95.75 116 GLU A N 1
ATOM 911 C CA . GLU A 1 116 ? 19.943 -5.376 8.940 1.00 95.75 116 GLU A CA 1
ATOM 912 C C . GLU A 1 116 ? 21.194 -5.295 8.054 1.00 95.75 116 GLU A C 1
ATOM 914 O O . GLU A 1 116 ? 21.700 -4.210 7.810 1.00 95.75 116 GLU A O 1
ATOM 919 N N . SER A 1 117 ? 21.611 -6.411 7.445 1.00 96.31 117 SER A N 1
ATOM 920 C CA . SER A 1 117 ? 22.753 -6.409 6.516 1.00 96.31 117 SER A CA 1
ATOM 921 C C . SER A 1 117 ? 22.483 -5.559 5.271 1.00 96.31 117 SER A C 1
ATOM 923 O O . SER A 1 117 ? 23.378 -4.877 4.777 1.00 96.31 117 SER A O 1
ATOM 925 N N . LEU A 1 118 ? 21.244 -5.558 4.766 1.00 97.50 118 LEU A N 1
ATOM 926 C CA . LEU A 1 118 ? 20.846 -4.679 3.663 1.00 97.50 118 LEU A CA 1
ATOM 927 C C . LEU A 1 118 ? 20.910 -3.203 4.070 1.00 97.50 118 LEU A C 1
ATOM 929 O O . LEU A 1 118 ? 21.363 -2.381 3.280 1.00 97.50 118 LEU A O 1
ATOM 933 N N . LYS A 1 119 ? 20.503 -2.872 5.298 1.00 97.12 119 LYS A N 1
ATOM 934 C CA . LYS A 1 119 ? 20.611 -1.517 5.844 1.00 97.12 119 LYS A CA 1
ATOM 935 C C . LYS A 1 119 ? 22.073 -1.073 5.959 1.00 97.12 119 LYS A C 1
ATOM 937 O O . LYS A 1 119 ? 22.407 -0.015 5.436 1.00 97.12 119 LYS A O 1
ATOM 942 N N . ASP A 1 120 ? 22.942 -1.905 6.531 1.00 97.00 120 ASP A N 1
ATOM 943 C CA . ASP A 1 120 ? 24.380 -1.619 6.654 1.00 97.00 120 ASP A CA 1
ATOM 944 C C . ASP A 1 120 ? 25.036 -1.422 5.275 1.00 97.00 120 ASP A C 1
ATOM 946 O O . ASP A 1 120 ? 25.873 -0.536 5.074 1.00 97.00 120 ASP A O 1
ATOM 950 N N . ARG A 1 121 ? 24.619 -2.218 4.278 1.00 96.81 121 ARG A N 1
ATOM 951 C CA . ARG A 1 121 ? 25.067 -2.075 2.884 1.00 96.81 121 ARG A CA 1
ATOM 952 C C . ARG A 1 121 ? 24.588 -0.765 2.258 1.00 96.81 121 ARG A C 1
ATOM 954 O O . ARG A 1 121 ? 25.382 -0.120 1.582 1.00 96.81 121 ARG A O 1
ATOM 961 N N . LEU A 1 122 ? 23.343 -0.339 2.493 1.00 97.31 122 LEU A N 1
ATOM 962 C CA . LEU A 1 122 ? 22.854 0.966 2.023 1.00 97.31 122 LEU A CA 1
ATOM 963 C C . LEU A 1 122 ? 23.641 2.123 2.643 1.00 97.31 122 LEU A C 1
ATOM 965 O O . LEU A 1 122 ? 23.997 3.062 1.937 1.00 97.31 122 LEU A O 1
ATOM 969 N N . GLU A 1 123 ? 23.955 2.040 3.936 1.00 95.50 123 GLU A N 1
ATOM 970 C CA . GLU A 1 123 ? 24.772 3.044 4.627 1.00 95.50 123 GLU A CA 1
ATOM 971 C C . GLU A 1 123 ? 26.205 3.084 4.075 1.00 95.50 123 GLU A C 1
ATOM 973 O O . GLU A 1 123 ? 26.759 4.162 3.875 1.00 95.50 123 GLU A O 1
ATOM 978 N N . SER A 1 124 ? 26.772 1.924 3.733 1.00 96.00 124 SER A N 1
ATOM 979 C CA . SER A 1 124 ? 28.107 1.815 3.125 1.00 96.00 124 SER A CA 1
ATOM 980 C C . SER A 1 124 ? 28.171 2.350 1.687 1.00 96.00 124 SER A C 1
ATOM 982 O O . SER A 1 124 ? 29.213 2.840 1.253 1.00 96.00 124 SER A O 1
ATOM 984 N N . ILE A 1 125 ? 27.076 2.244 0.928 1.00 95.75 125 ILE A N 1
ATOM 985 C CA . ILE A 1 125 ? 26.974 2.772 -0.442 1.00 95.75 125 ILE A CA 1
ATOM 986 C C . ILE A 1 125 ? 26.908 4.308 -0.437 1.00 95.75 125 ILE A C 1
ATOM 988 O O . ILE A 1 125 ? 27.479 4.949 -1.325 1.00 95.75 125 ILE A O 1
ATOM 992 N N . GLY A 1 126 ? 26.252 4.893 0.569 1.00 94.00 126 GLY A N 1
ATOM 993 C CA . GLY A 1 126 ? 26.100 6.338 0.715 1.00 94.00 126 GLY A CA 1
ATOM 994 C C . GLY A 1 126 ? 25.180 6.937 -0.353 1.00 94.00 126 GLY A C 1
ATOM 995 O O . GLY A 1 126 ? 24.076 6.449 -0.584 1.00 94.00 126 GLY A O 1
ATOM 996 N N . GLU A 1 127 ? 25.635 8.006 -1.006 1.00 93.88 127 GLU A N 1
ATOM 997 C CA . GLU A 1 127 ? 24.839 8.787 -1.970 1.00 93.88 127 GLU A CA 1
ATOM 998 C C . GLU A 1 127 ? 24.918 8.277 -3.418 1.00 93.88 127 GLU A C 1
ATOM 1000 O O . GLU A 1 127 ? 24.270 8.833 -4.305 1.00 93.88 127 GLU A O 1
ATOM 1005 N N . LYS A 1 128 ? 25.691 7.212 -3.674 1.00 93.75 128 LYS A N 1
ATOM 1006 C CA . LYS A 1 128 ? 25.788 6.596 -5.005 1.00 93.75 128 LYS A CA 1
ATOM 1007 C C . LYS A 1 128 ? 24.433 6.029 -5.428 1.00 93.75 128 LYS A C 1
ATOM 1009 O O . LYS A 1 128 ? 23.726 5.431 -4.619 1.00 93.75 128 LYS A O 1
ATOM 1014 N N . ASP A 1 129 ? 24.093 6.173 -6.702 1.00 92.31 129 ASP A N 1
ATOM 1015 C CA . ASP A 1 129 ? 22.835 5.714 -7.301 1.00 92.31 129 ASP A CA 1
ATOM 1016 C C . ASP A 1 129 ? 23.040 4.636 -8.381 1.00 92.31 129 ASP A C 1
ATOM 1018 O O . ASP A 1 129 ? 22.183 4.444 -9.247 1.00 92.31 129 ASP A O 1
ATOM 1022 N N . ASP A 1 130 ? 24.173 3.931 -8.309 1.00 94.50 130 ASP A N 1
ATOM 1023 C CA . ASP A 1 130 ? 24.550 2.855 -9.221 1.00 94.50 130 ASP A CA 1
ATOM 1024 C C . ASP A 1 130 ? 23.633 1.620 -9.113 1.00 94.50 130 ASP A C 1
ATOM 1026 O O . ASP A 1 130 ? 22.708 1.528 -8.301 1.00 94.50 130 ASP A O 1
ATOM 1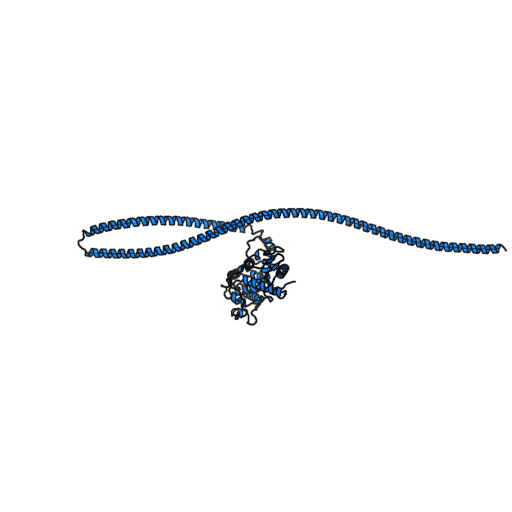030 N N . GLU A 1 131 ? 23.884 0.615 -9.949 1.00 95.56 131 GLU A N 1
ATOM 1031 C CA . GLU A 1 131 ? 23.060 -0.590 -9.934 1.00 95.56 131 GLU A CA 1
ATOM 1032 C C . GLU A 1 131 ? 23.139 -1.368 -8.607 1.00 95.56 131 GLU A C 1
ATOM 1034 O O . GLU A 1 131 ? 22.209 -2.101 -8.263 1.00 95.56 131 GLU A O 1
ATOM 1039 N N . SER A 1 132 ? 24.244 -1.247 -7.862 1.00 95.44 132 SER A N 1
ATOM 1040 C CA . SER A 1 132 ? 24.388 -1.880 -6.548 1.00 95.44 132 SER A CA 1
ATOM 1041 C C . SER A 1 132 ? 23.414 -1.246 -5.562 1.00 95.44 132 SER A C 1
ATOM 1043 O O . SER A 1 132 ? 22.649 -1.963 -4.913 1.00 95.44 132 SER A O 1
ATOM 1045 N N . PHE A 1 133 ? 23.358 0.090 -5.531 1.00 97.94 133 PHE A N 1
ATOM 1046 C CA . PHE A 1 133 ? 22.376 0.836 -4.750 1.00 97.94 133 PHE A CA 1
ATOM 1047 C C . PHE A 1 133 ? 20.949 0.357 -5.036 1.00 97.94 133 PHE A C 1
ATOM 1049 O O . PHE A 1 133 ? 20.233 -0.027 -4.108 1.00 97.94 133 PHE A O 1
ATOM 1056 N N . VAL A 1 134 ? 20.547 0.320 -6.313 1.00 98.12 134 VAL A N 1
ATOM 1057 C CA . VAL A 1 134 ? 19.178 -0.060 -6.694 1.00 98.12 134 VAL A CA 1
ATOM 1058 C C . VAL A 1 134 ? 18.859 -1.483 -6.229 1.00 98.12 134 VAL A C 1
ATOM 1060 O O . VAL A 1 134 ? 17.818 -1.699 -5.610 1.00 98.12 134 VAL A O 1
ATOM 1063 N N . ARG A 1 135 ? 19.760 -2.452 -6.439 1.00 97.69 135 ARG A N 1
ATOM 1064 C CA . ARG A 1 135 ? 19.553 -3.845 -5.999 1.00 97.69 135 ARG A CA 1
ATOM 1065 C C . ARG A 1 135 ? 19.393 -3.958 -4.486 1.00 97.69 135 ARG A C 1
ATOM 1067 O O . ARG A 1 135 ? 18.454 -4.604 -4.019 1.00 97.69 135 ARG A O 1
ATOM 1074 N N . VAL A 1 136 ? 20.283 -3.325 -3.718 1.00 98.19 136 VAL A N 1
ATOM 1075 C CA . VAL A 1 136 ? 20.225 -3.366 -2.249 1.00 98.19 136 VAL A CA 1
ATOM 1076 C C . VAL A 1 136 ? 18.953 -2.675 -1.749 1.00 98.19 136 VAL A C 1
ATOM 1078 O O . VAL A 1 136 ? 18.283 -3.208 -0.864 1.00 98.19 136 VAL A O 1
ATOM 1081 N N . PHE A 1 137 ? 18.568 -1.538 -2.338 1.00 98.56 137 PHE A N 1
ATOM 1082 C CA . PHE A 1 137 ? 17.358 -0.815 -1.949 1.00 98.56 137 PHE A CA 1
ATOM 1083 C C . PHE A 1 137 ? 16.086 -1.618 -2.248 1.00 98.56 137 PHE A C 1
ATOM 1085 O O . PHE A 1 137 ? 15.202 -1.702 -1.395 1.00 98.56 137 PHE A O 1
ATOM 1092 N N . LEU A 1 138 ? 15.992 -2.251 -3.423 1.00 98.50 138 LEU A N 1
ATOM 1093 C CA . LEU A 1 138 ? 14.851 -3.102 -3.766 1.00 98.50 138 LEU A CA 1
ATOM 1094 C C . LEU A 1 138 ? 14.744 -4.301 -2.822 1.00 98.50 138 LEU A C 1
ATOM 1096 O O . LEU A 1 138 ? 13.667 -4.549 -2.285 1.00 98.50 138 LEU A O 1
ATOM 1100 N N . LEU A 1 139 ? 15.853 -4.983 -2.518 1.00 98.25 139 LEU A N 1
ATOM 1101 C CA . LEU A 1 139 ? 15.853 -6.044 -1.507 1.00 98.25 139 LEU A CA 1
ATOM 1102 C C . LEU A 1 139 ? 15.442 -5.521 -0.123 1.00 98.25 139 LEU A C 1
ATOM 1104 O O . LEU A 1 139 ? 14.681 -6.180 0.585 1.00 98.25 139 LEU A O 1
ATOM 1108 N N . TYR A 1 140 ? 15.892 -4.329 0.273 1.00 98.38 140 TYR A N 1
ATOM 1109 C CA . TYR A 1 140 ? 15.478 -3.717 1.535 1.00 98.38 140 TYR A CA 1
ATOM 1110 C C . TYR A 1 140 ? 13.967 -3.440 1.558 1.00 98.38 140 TYR A C 1
ATOM 1112 O O . TYR A 1 140 ? 13.288 -3.762 2.538 1.00 98.38 140 TYR A O 1
ATOM 1120 N N . CYS A 1 141 ? 13.413 -2.923 0.458 1.00 98.25 141 CYS A N 1
ATOM 1121 C CA . CYS A 1 141 ? 11.974 -2.741 0.260 1.00 98.25 141 CYS A CA 1
ATOM 1122 C C . CYS A 1 141 ? 11.218 -4.080 0.337 1.00 98.25 141 CYS A C 1
ATOM 1124 O O . CYS A 1 141 ? 10.183 -4.180 1.002 1.00 98.25 141 CYS A O 1
ATOM 1126 N N . PHE A 1 142 ? 11.766 -5.142 -0.255 1.00 98.12 142 PHE A N 1
ATOM 1127 C CA . PHE A 1 142 ? 11.204 -6.490 -0.186 1.00 98.12 142 PHE A CA 1
ATOM 1128 C C . PHE A 1 142 ? 11.141 -6.994 1.256 1.00 98.12 142 PHE A C 1
ATOM 1130 O O . PHE A 1 142 ? 10.100 -7.482 1.685 1.00 98.12 142 PHE A O 1
ATOM 1137 N N . GLY A 1 143 ? 12.200 -6.814 2.043 1.00 97.25 143 GLY A N 1
ATOM 1138 C CA . GLY A 1 143 ? 12.245 -7.305 3.423 1.00 97.25 143 GLY A CA 1
ATOM 1139 C C . GLY A 1 143 ? 11.466 -6.493 4.448 1.00 97.25 143 GLY A C 1
ATOM 1140 O O . GLY A 1 143 ? 11.082 -7.038 5.482 1.00 97.25 143 GLY A O 1
ATOM 1141 N N . THR A 1 144 ? 11.227 -5.210 4.184 1.00 97.50 144 THR A N 1
ATOM 1142 C CA . THR A 1 144 ? 10.563 -4.304 5.137 1.00 97.50 144 THR A CA 1
ATOM 1143 C C . THR A 1 144 ? 9.099 -4.041 4.811 1.00 97.50 144 THR A C 1
ATOM 1145 O O . THR A 1 144 ? 8.304 -3.858 5.738 1.00 97.50 144 THR A O 1
ATOM 1148 N N . LEU A 1 145 ? 8.736 -4.044 3.523 1.00 97.94 145 LEU A N 1
ATOM 1149 C CA . LEU A 1 145 ? 7.441 -3.571 3.037 1.00 97.94 145 LEU A CA 1
ATOM 1150 C C . LEU A 1 145 ? 6.669 -4.626 2.234 1.00 97.94 145 LEU A C 1
ATOM 1152 O O . LEU A 1 145 ? 5.522 -4.908 2.576 1.00 97.94 145 LEU A O 1
ATOM 1156 N N . LEU A 1 146 ? 7.256 -5.188 1.171 1.00 98.06 146 LEU A N 1
ATOM 1157 C CA . LEU A 1 146 ? 6.511 -6.000 0.191 1.00 98.06 146 LEU A CA 1
ATOM 1158 C C . LEU A 1 146 ? 6.390 -7.480 0.580 1.00 98.06 146 LEU A C 1
ATOM 1160 O O . LEU A 1 146 ? 5.288 -8.026 0.617 1.00 98.06 146 LEU A O 1
ATOM 1164 N N . PHE A 1 147 ? 7.513 -8.102 0.939 1.00 97.62 147 PHE A N 1
ATOM 1165 C CA . PHE A 1 147 ? 7.630 -9.514 1.309 1.00 97.62 147 PHE A CA 1
ATOM 1166 C C . PHE A 1 147 ? 8.214 -9.764 2.720 1.00 97.62 147 PHE A C 1
ATOM 1168 O O . PHE A 1 147 ? 8.991 -10.711 2.884 1.00 97.62 147 PHE A O 1
ATOM 1175 N N . PRO A 1 148 ? 7.872 -8.985 3.772 1.00 96.19 148 PRO A N 1
ATOM 1176 C CA . PRO A 1 148 ? 8.409 -9.240 5.102 1.00 96.19 148 PRO A CA 1
ATOM 1177 C C . PRO A 1 148 ? 8.126 -10.674 5.551 1.00 96.19 148 PRO A C 1
ATOM 1179 O O . PRO A 1 148 ? 6.987 -11.146 5.515 1.00 96.19 148 PRO A O 1
ATOM 1182 N N . SER A 1 149 ? 9.179 -11.371 5.962 1.00 92.88 149 SER A N 1
ATOM 1183 C CA . SER A 1 149 ? 9.136 -12.742 6.469 1.00 92.88 149 SER A CA 1
ATOM 1184 C C . SER A 1 149 ? 9.045 -12.766 7.998 1.00 92.88 149 SER A C 1
ATOM 1186 O O . SER A 1 149 ? 9.158 -11.744 8.670 1.00 92.88 149 SER A O 1
ATOM 1188 N N . GLU A 1 150 ? 8.885 -13.944 8.598 1.00 87.88 150 GLU A N 1
ATOM 1189 C CA . GLU A 1 150 ? 8.832 -14.082 10.062 1.00 87.88 150 GLU A CA 1
ATOM 1190 C C . GLU A 1 150 ? 10.142 -13.741 10.790 1.00 87.88 150 GLU A C 1
ATOM 1192 O O . GLU A 1 150 ? 10.122 -13.409 11.978 1.00 87.88 150 GLU A O 1
ATOM 1197 N N . ASN A 1 151 ? 11.280 -13.823 10.100 1.00 87.88 151 ASN A N 1
ATOM 1198 C CA . ASN A 1 151 ? 12.608 -13.692 10.696 1.00 87.88 151 ASN A CA 1
ATOM 1199 C C . ASN A 1 151 ? 13.343 -12.410 10.273 1.00 87.88 151 ASN A C 1
ATOM 1201 O O . ASN A 1 151 ? 14.478 -12.207 10.697 1.00 87.88 151 ASN A O 1
ATOM 1205 N N . GLY A 1 152 ? 12.702 -11.526 9.499 1.00 91.88 152 GLY A N 1
ATOM 1206 C CA . GLY A 1 152 ? 13.313 -10.272 9.049 1.00 91.88 152 GLY A CA 1
ATOM 1207 C C . GLY A 1 152 ? 14.421 -10.504 8.023 1.00 91.88 152 GLY A C 1
ATOM 1208 O O . GLY A 1 152 ? 15.407 -9.768 7.992 1.00 91.88 152 GLY A O 1
ATOM 1209 N N . LYS A 1 153 ? 14.278 -11.560 7.218 1.00 94.69 153 LYS A N 1
ATOM 1210 C CA . LYS A 1 153 ? 15.184 -11.881 6.118 1.00 94.69 153 LYS A CA 1
ATOM 1211 C C . LYS A 1 153 ? 14.452 -11.910 4.781 1.00 94.69 153 LYS A C 1
ATOM 1213 O O . LYS A 1 153 ? 13.261 -12.213 4.722 1.00 94.69 153 LYS A O 1
ATOM 1218 N N . VAL A 1 154 ? 15.187 -11.634 3.717 1.00 95.81 154 VAL A N 1
ATOM 1219 C CA . VAL A 1 154 ? 14.730 -11.651 2.326 1.00 95.81 154 VAL A CA 1
ATOM 1220 C C . VAL A 1 154 ? 15.331 -12.854 1.634 1.00 95.81 154 VAL A C 1
ATOM 1222 O O . VAL A 1 154 ? 16.506 -13.148 1.833 1.00 95.81 154 VAL A O 1
ATOM 1225 N N . ASP A 1 155 ? 14.537 -13.550 0.833 1.00 95.00 155 ASP A N 1
ATOM 1226 C CA . ASP A 1 155 ? 15.039 -14.663 0.038 1.00 95.00 155 ASP A CA 1
ATOM 1227 C C . ASP A 1 155 ? 16.039 -14.159 -1.014 1.00 95.00 155 ASP A C 1
ATOM 1229 O O . ASP A 1 155 ? 15.730 -13.253 -1.791 1.00 95.00 155 ASP A O 1
ATOM 1233 N N . SER A 1 156 ? 17.247 -14.724 -1.050 1.00 95.31 156 SER A N 1
ATOM 1234 C CA . SER A 1 156 ? 18.285 -14.291 -1.989 1.00 95.31 156 SER A CA 1
ATOM 1235 C C . SER A 1 156 ? 17.885 -14.535 -3.441 1.00 95.31 156 SER A C 1
ATOM 1237 O O . SER A 1 156 ? 18.376 -13.835 -4.321 1.00 95.31 156 SER A O 1
ATOM 1239 N N . ARG A 1 157 ? 16.937 -15.443 -3.711 1.00 95.25 157 ARG A N 1
ATOM 1240 C CA . ARG A 1 157 ? 16.442 -15.727 -5.066 1.00 95.25 157 ARG A CA 1
ATOM 1241 C C . ARG A 1 157 ? 15.767 -14.524 -5.721 1.00 95.25 157 ARG A C 1
ATOM 1243 O O . ARG A 1 157 ? 15.736 -14.463 -6.949 1.00 95.25 157 ARG A O 1
ATOM 1250 N N . TYR A 1 158 ? 15.316 -13.526 -4.952 1.00 96.19 158 TYR A N 1
ATOM 1251 C CA . TYR A 1 158 ? 14.867 -12.246 -5.513 1.00 96.19 158 TYR A CA 1
ATOM 1252 C C . TYR A 1 158 ? 15.960 -11.539 -6.335 1.00 96.19 158 TYR A C 1
ATOM 1254 O O . TYR A 1 158 ? 15.631 -10.793 -7.255 1.00 96.19 158 TYR A O 1
ATOM 1262 N N . LEU A 1 159 ? 17.247 -11.817 -6.077 1.00 95.62 159 LEU A N 1
ATOM 1263 C CA . LEU A 1 159 ? 18.367 -11.288 -6.863 1.00 95.62 159 LEU A CA 1
ATOM 1264 C C . LEU A 1 159 ? 18.319 -11.696 -8.335 1.00 95.62 159 LEU A C 1
ATOM 1266 O O . LEU A 1 159 ? 18.787 -10.930 -9.168 1.00 95.62 159 LEU A O 1
ATOM 1270 N N . SER A 1 160 ? 17.714 -12.839 -8.670 1.00 94.06 160 SER A N 1
ATOM 1271 C CA . SER A 1 160 ? 17.531 -13.242 -10.072 1.00 94.06 160 SER A CA 1
ATOM 1272 C C . SER A 1 160 ? 16.614 -12.285 -10.848 1.00 94.06 160 SER A C 1
ATOM 1274 O O . SER A 1 160 ? 16.832 -12.058 -12.033 1.00 94.06 160 SER A O 1
ATOM 1276 N N . PHE A 1 161 ? 15.653 -11.652 -10.167 1.00 95.44 161 PHE A N 1
ATOM 1277 C CA . PHE A 1 161 ? 14.711 -10.693 -10.756 1.00 95.44 161 PHE A CA 1
ATOM 1278 C C . PHE A 1 161 ? 15.257 -9.265 -10.793 1.00 95.44 161 PHE A C 1
ATOM 1280 O O . PHE A 1 161 ? 14.783 -8.454 -11.579 1.00 95.44 161 PHE A O 1
ATOM 1287 N N . VAL A 1 162 ? 16.251 -8.951 -9.954 1.00 95.56 162 VAL A N 1
ATOM 1288 C CA . VAL A 1 162 ? 16.940 -7.647 -9.936 1.00 95.56 162 VAL A CA 1
ATOM 1289 C C . VAL A 1 162 ? 18.358 -7.720 -10.511 1.00 95.56 162 VAL A C 1
ATOM 1291 O O . VAL A 1 162 ? 19.165 -6.809 -10.324 1.00 95.56 162 VAL A O 1
ATOM 1294 N N . GLN A 1 163 ? 18.684 -8.804 -11.220 1.00 92.56 163 GLN A N 1
ATOM 1295 C CA . GLN A 1 163 ? 19.966 -8.944 -11.900 1.00 92.56 163 GLN A CA 1
ATOM 1296 C C . GLN A 1 163 ? 20.064 -7.962 -13.071 1.00 92.56 163 GLN A C 1
ATOM 1298 O O . GLN A 1 163 ? 21.041 -7.221 -13.141 1.00 92.56 163 GLN A O 1
ATOM 1303 N N . ASP A 1 164 ? 19.053 -7.915 -13.940 1.00 93.81 164 ASP A N 1
ATOM 1304 C CA . ASP A 1 164 ? 18.927 -6.908 -14.997 1.00 93.81 164 ASP A CA 1
ATOM 1305 C C . ASP A 1 164 ? 17.898 -5.853 -14.589 1.00 93.81 164 ASP A C 1
ATOM 1307 O O . ASP A 1 164 ? 16.689 -6.090 -14.619 1.00 93.81 164 ASP A O 1
ATOM 1311 N N . LEU A 1 165 ? 18.389 -4.674 -14.204 1.00 94.88 165 LEU A N 1
ATOM 1312 C CA . LEU A 1 165 ? 17.545 -3.579 -13.734 1.00 94.88 165 LEU A CA 1
ATOM 1313 C C . LEU A 1 165 ? 16.632 -3.006 -14.823 1.00 94.88 165 LEU A C 1
ATOM 1315 O O . LEU A 1 165 ? 15.606 -2.417 -14.484 1.00 94.88 165 LEU A O 1
ATOM 1319 N N . ASN A 1 166 ? 16.950 -3.214 -16.104 1.00 92.94 166 ASN A N 1
ATOM 1320 C CA . ASN A 1 166 ? 16.098 -2.762 -17.203 1.00 92.94 166 ASN A CA 1
ATOM 1321 C C . ASN A 1 166 ? 14.798 -3.572 -17.278 1.00 92.94 166 ASN A C 1
ATOM 1323 O O . ASN A 1 166 ? 13.755 -3.023 -17.629 1.00 92.94 166 ASN A O 1
ATOM 1327 N N . ASN A 1 167 ? 14.837 -4.852 -16.890 1.00 93.81 167 ASN A N 1
ATOM 1328 C CA . ASN A 1 167 ? 13.675 -5.738 -16.942 1.00 93.81 167 ASN A CA 1
ATOM 1329 C C . ASN A 1 167 ? 12.874 -5.785 -15.628 1.00 93.81 167 ASN A C 1
ATOM 1331 O O . ASN A 1 167 ? 11.755 -6.290 -15.595 1.00 93.81 167 ASN A O 1
ATOM 1335 N N . VAL A 1 168 ? 13.397 -5.216 -14.533 1.00 96.56 168 VAL A N 1
ATOM 1336 C CA . VAL A 1 168 ? 12.731 -5.223 -13.216 1.00 96.56 168 VAL A CA 1
ATOM 1337 C C . VAL A 1 168 ? 11.300 -4.685 -13.291 1.00 96.56 168 VAL A C 1
ATOM 1339 O O . VAL A 1 168 ? 10.394 -5.236 -12.665 1.00 96.56 168 VAL A O 1
ATOM 1342 N N . SER A 1 169 ? 11.077 -3.625 -14.068 1.00 94.62 169 SER A N 1
ATOM 1343 C CA . SER A 1 169 ? 9.763 -2.986 -14.183 1.00 94.62 169 SER A CA 1
ATOM 1344 C C . SER A 1 169 ? 8.739 -3.801 -14.988 1.00 94.62 169 SER A C 1
ATOM 1346 O O . SER A 1 169 ? 7.554 -3.461 -14.957 1.00 94.62 169 SER A O 1
ATOM 1348 N N . CYS A 1 170 ? 9.163 -4.868 -15.678 1.00 95.38 170 CYS A N 1
ATOM 1349 C CA . CYS A 1 170 ? 8.313 -5.750 -16.483 1.00 95.38 170 CYS A CA 1
ATOM 1350 C C . CYS A 1 170 ? 7.656 -6.871 -15.668 1.00 95.38 170 CYS A C 1
ATOM 1352 O O . CYS A 1 170 ? 6.689 -7.476 -16.135 1.00 95.38 170 CYS A O 1
ATOM 1354 N N . PHE A 1 171 ? 8.140 -7.151 -14.456 1.00 97.44 171 PHE A N 1
ATOM 1355 C CA . PHE A 1 171 ? 7.572 -8.195 -13.606 1.00 97.44 171 PHE A CA 1
ATOM 1356 C C . PHE A 1 171 ? 6.262 -7.757 -12.936 1.00 97.44 171 PHE A C 1
ATOM 1358 O O . PHE A 1 171 ? 6.060 -6.594 -12.574 1.00 97.44 171 PHE A O 1
ATOM 1365 N N . ALA A 1 172 ? 5.373 -8.721 -12.708 1.00 97.31 172 ALA A N 1
ATOM 1366 C CA . ALA A 1 172 ? 4.105 -8.550 -12.007 1.00 97.31 172 ALA A CA 1
ATOM 1367 C C . ALA A 1 172 ? 4.295 -8.503 -10.475 1.00 97.31 172 ALA A C 1
ATOM 1369 O O . ALA A 1 172 ? 3.746 -9.323 -9.734 1.00 97.31 172 ALA A O 1
ATOM 1370 N N . TRP A 1 173 ? 5.081 -7.539 -9.982 1.00 98.44 173 TRP A N 1
ATOM 1371 C CA . TRP A 1 173 ? 5.398 -7.384 -8.555 1.00 98.44 173 TRP A CA 1
ATOM 1372 C C . TRP A 1 173 ? 4.162 -7.277 -7.660 1.00 98.44 173 TRP A C 1
ATOM 1374 O O . TRP A 1 173 ? 4.143 -7.854 -6.577 1.00 98.44 173 TRP A O 1
ATOM 1384 N N . GLY A 1 174 ? 3.114 -6.579 -8.102 1.00 98.31 174 GLY A N 1
ATOM 1385 C CA . GLY A 1 174 ? 1.866 -6.466 -7.347 1.00 98.31 174 GLY A CA 1
ATOM 1386 C C . GLY A 1 174 ? 1.148 -7.812 -7.195 1.00 98.31 174 GLY A C 1
ATOM 1387 O O . GLY A 1 174 ? 0.655 -8.130 -6.116 1.00 98.31 174 GLY A O 1
ATOM 1388 N N . THR A 1 175 ? 1.167 -8.652 -8.232 1.00 98.31 175 THR A N 1
ATOM 1389 C CA . THR A 1 175 ? 0.617 -10.017 -8.173 1.00 98.31 175 THR A CA 1
ATOM 1390 C C . THR A 1 175 ? 1.392 -10.877 -7.186 1.00 98.31 175 THR A C 1
ATOM 1392 O O . THR A 1 175 ? 0.793 -11.576 -6.373 1.00 98.31 175 THR A O 1
ATOM 1395 N N . ALA A 1 176 ? 2.722 -10.766 -7.189 1.00 98.44 176 ALA A N 1
ATOM 1396 C CA . ALA A 1 176 ? 3.570 -11.458 -6.226 1.00 98.44 176 ALA A CA 1
ATOM 1397 C C . ALA A 1 176 ? 3.290 -11.007 -4.782 1.00 98.44 176 ALA A C 1
ATOM 1399 O O . ALA A 1 176 ? 3.206 -11.839 -3.881 1.00 98.44 176 ALA A O 1
ATOM 1400 N N . VAL A 1 177 ? 3.104 -9.699 -4.556 1.00 98.56 177 VAL A N 1
ATOM 1401 C CA . VAL A 1 177 ? 2.745 -9.142 -3.238 1.00 98.56 177 VAL A CA 1
ATOM 1402 C C . VAL A 1 177 ? 1.409 -9.694 -2.750 1.00 98.56 177 VAL A C 1
ATOM 1404 O O . VAL A 1 177 ? 1.298 -10.065 -1.580 1.00 98.56 177 VAL A O 1
ATOM 1407 N N . LEU A 1 178 ? 0.409 -9.772 -3.633 1.00 98.44 178 LEU A N 1
ATOM 1408 C CA . LEU A 1 178 ? -0.901 -10.321 -3.295 1.00 98.44 178 LEU A CA 1
ATOM 1409 C C . LEU A 1 178 ? -0.820 -11.800 -2.931 1.00 98.44 178 LEU A C 1
ATOM 1411 O O . LEU A 1 178 ? -1.311 -12.190 -1.874 1.00 98.44 178 LEU A O 1
ATOM 1415 N N . GLN A 1 179 ? -0.160 -12.598 -3.775 1.00 98.00 179 GLN A N 1
ATOM 1416 C CA . GLN A 1 179 ? 0.014 -14.027 -3.539 1.00 98.00 179 GLN A CA 1
ATOM 1417 C C . GLN A 1 179 ? 0.719 -14.273 -2.203 1.00 98.00 179 GLN A C 1
ATOM 1419 O O . GLN A 1 179 ? 0.221 -15.018 -1.367 1.00 98.00 179 GLN A O 1
ATOM 1424 N N . TYR A 1 180 ? 1.822 -13.565 -1.951 1.00 97.81 180 TYR A N 1
ATOM 1425 C CA . TYR A 1 180 ? 2.568 -13.703 -0.706 1.00 97.81 180 TYR A CA 1
ATOM 1426 C C . TYR A 1 180 ? 1.730 -13.311 0.522 1.00 97.81 180 TYR A C 1
ATOM 1428 O O . TYR A 1 180 ? 1.808 -13.960 1.565 1.00 97.81 180 TYR A O 1
ATOM 1436 N N . LEU A 1 181 ? 0.894 -12.270 0.420 1.00 98.06 181 LEU A N 1
ATOM 1437 C CA . LEU A 1 181 ? -0.037 -11.906 1.490 1.00 98.06 181 LEU A CA 1
ATOM 1438 C C . LEU A 1 181 ? -1.100 -12.998 1.714 1.00 98.06 181 LEU A C 1
ATOM 1440 O O . LEU A 1 181 ? -1.354 -13.354 2.864 1.00 98.06 181 LEU A O 1
ATOM 1444 N N . HIS A 1 182 ? -1.685 -13.555 0.650 1.00 97.44 182 HIS A N 1
ATOM 1445 C CA . HIS A 1 182 ? -2.650 -14.658 0.734 1.00 97.44 182 HIS A CA 1
ATOM 1446 C C . HIS A 1 182 ? -2.044 -15.913 1.371 1.00 97.44 182 HIS A C 1
ATOM 1448 O O . HIS A 1 182 ? -2.688 -16.535 2.222 1.00 97.44 182 HIS A O 1
ATOM 1454 N N . ASP A 1 183 ? -0.795 -16.245 1.037 1.00 96.62 183 ASP A N 1
ATOM 1455 C CA . ASP A 1 183 ? -0.067 -17.365 1.636 1.00 96.62 183 ASP A CA 1
ATOM 1456 C C . ASP A 1 183 ? 0.080 -17.162 3.151 1.00 96.62 183 ASP A C 1
ATOM 1458 O O . ASP A 1 183 ? -0.176 -18.077 3.935 1.00 96.62 183 ASP A O 1
ATOM 1462 N N . TRP A 1 184 ? 0.403 -15.942 3.596 1.00 97.06 184 TRP A N 1
ATOM 1463 C CA . TRP A 1 184 ? 0.497 -15.607 5.021 1.00 97.06 184 TRP A CA 1
ATOM 1464 C C . TRP A 1 184 ? -0.851 -15.637 5.748 1.00 97.06 184 TRP A C 1
ATOM 1466 O O . TRP A 1 184 ? -0.918 -16.128 6.879 1.00 97.06 184 TRP A O 1
ATOM 1476 N N . LEU A 1 185 ? -1.926 -15.147 5.125 1.00 97.19 185 LEU A N 1
ATOM 1477 C CA . LEU A 1 185 ? -3.282 -15.216 5.683 1.00 97.19 185 LEU A CA 1
ATOM 1478 C C . LEU A 1 185 ? -3.749 -16.671 5.821 1.00 97.19 185 LEU A C 1
ATOM 1480 O O . LEU A 1 185 ? -4.253 -17.078 6.873 1.00 97.19 185 LEU A O 1
ATOM 1484 N N . THR A 1 186 ? -3.507 -17.473 4.786 1.00 97.06 186 THR A N 1
ATOM 1485 C CA . THR A 1 186 ? -3.821 -18.902 4.755 1.00 97.06 186 THR A CA 1
ATOM 1486 C C . THR A 1 186 ? -3.014 -19.662 5.800 1.00 97.06 186 THR A C 1
ATOM 1488 O O . THR A 1 186 ? -3.603 -20.378 6.610 1.00 97.06 186 THR A O 1
ATOM 1491 N N . LYS A 1 187 ? -1.697 -19.433 5.873 1.00 95.75 187 LYS A N 1
ATOM 1492 C CA . LYS A 1 187 ? -0.814 -20.022 6.887 1.00 95.75 187 LYS A CA 1
ATOM 1493 C C . LYS A 1 187 ? -1.276 -19.682 8.301 1.00 95.75 187 LYS A C 1
ATOM 1495 O O . LYS A 1 187 ? -1.412 -20.571 9.138 1.00 95.75 187 LYS A O 1
ATOM 1500 N N . ARG A 1 188 ? -1.594 -18.408 8.566 1.00 94.31 188 ARG A N 1
ATOM 1501 C CA . ARG A 1 188 ? -2.128 -17.959 9.861 1.00 94.31 188 ARG A CA 1
ATOM 1502 C C . ARG A 1 188 ? -3.409 -18.702 10.239 1.00 94.31 188 ARG A C 1
ATOM 1504 O O . ARG A 1 188 ? -3.530 -19.146 11.380 1.00 94.31 188 ARG A O 1
ATOM 1511 N N . LYS A 1 189 ? -4.354 -18.835 9.305 1.00 94.69 189 LYS A N 1
ATOM 1512 C CA . LYS A 1 189 ? -5.645 -19.492 9.552 1.00 94.69 189 LYS A CA 1
ATOM 1513 C C . LYS A 1 189 ? -5.500 -21.008 9.732 1.00 94.69 189 LYS A C 1
ATOM 1515 O O . LYS A 1 189 ? -6.122 -21.558 10.637 1.00 94.69 189 LYS A O 1
ATOM 1520 N N . ALA A 1 190 ? -4.671 -21.657 8.913 1.00 96.12 190 ALA A N 1
ATOM 1521 C CA . ALA A 1 190 ? -4.462 -23.104 8.923 1.00 96.12 190 ALA A CA 1
ATOM 1522 C C . ALA A 1 190 ? -3.669 -23.563 10.153 1.00 96.12 190 ALA A C 1
ATOM 1524 O O . ALA A 1 190 ? -4.092 -24.465 10.873 1.00 96.12 190 ALA A O 1
ATOM 1525 N N . GLU A 1 191 ? -2.539 -22.908 10.425 1.00 94.50 191 GLU A N 1
ATOM 1526 C CA . GLU A 1 191 ? -1.605 -23.295 11.488 1.00 94.50 191 GLU A CA 1
ATOM 1527 C C . GLU A 1 191 ? -1.922 -22.627 12.837 1.00 94.50 191 GLU A C 1
ATOM 1529 O O . GLU A 1 191 ? -1.264 -22.906 13.838 1.00 94.50 191 GLU A O 1
ATOM 1534 N N . LYS A 1 192 ? -2.920 -21.729 12.889 1.00 90.75 192 LYS A N 1
ATOM 1535 C CA . LYS A 1 192 ? -3.307 -20.943 14.081 1.00 90.75 192 LYS A CA 1
ATOM 1536 C C . LYS A 1 192 ? -2.134 -20.177 14.709 1.00 90.75 192 LYS A C 1
ATOM 1538 O O . LYS A 1 192 ? -2.061 -20.002 15.927 1.00 90.75 192 LYS A O 1
ATOM 1543 N N . ILE A 1 193 ? -1.210 -19.698 13.877 1.00 92.00 193 ILE A N 1
ATOM 1544 C CA . ILE A 1 193 ? -0.042 -18.936 14.324 1.00 92.00 193 ILE A CA 1
ATOM 1545 C C . ILE A 1 193 ? -0.378 -17.456 14.531 1.00 92.00 193 ILE A C 1
ATOM 1547 O O . ILE A 1 193 ? -1.144 -16.847 13.790 1.00 92.00 193 ILE A O 1
ATOM 1551 N N . ASN A 1 194 ? 0.269 -16.833 15.515 1.00 89.38 194 ASN A N 1
ATOM 1552 C CA . ASN A 1 194 ? 0.144 -15.392 15.770 1.00 89.38 194 ASN A CA 1
ATOM 1553 C C . ASN A 1 194 ? 1.205 -14.558 15.029 1.00 89.38 194 ASN A C 1
ATOM 1555 O O . ASN A 1 194 ? 1.333 -13.362 15.279 1.00 89.38 194 ASN A O 1
ATOM 1559 N N . LYS A 1 195 ? 2.000 -15.162 14.142 1.00 92.25 195 LYS A N 1
ATOM 1560 C CA . LYS A 1 195 ? 2.960 -14.452 13.285 1.00 92.25 195 LYS A CA 1
ATOM 1561 C C . LYS A 1 195 ? 2.320 -14.177 11.928 1.00 92.25 195 LYS A C 1
ATOM 1563 O O . LYS A 1 195 ? 1.680 -15.062 11.373 1.00 92.25 195 LYS A O 1
ATOM 1568 N N . ILE A 1 196 ? 2.515 -12.974 11.397 1.00 94.69 196 ILE A N 1
ATOM 1569 C CA . ILE A 1 196 ? 2.059 -12.587 10.058 1.00 94.69 196 ILE A CA 1
ATOM 1570 C C . ILE A 1 196 ? 3.187 -11.862 9.317 1.00 94.69 196 ILE A C 1
ATOM 1572 O O . ILE A 1 196 ? 3.817 -10.941 9.852 1.00 94.69 196 ILE A O 1
ATOM 1576 N N . GLY A 1 197 ? 3.460 -12.306 8.097 1.00 94.69 197 GLY A N 1
ATOM 1577 C CA . GLY A 1 197 ? 4.316 -11.618 7.138 1.00 94.69 197 GLY A CA 1
ATOM 1578 C C . GLY A 1 197 ? 3.495 -10.908 6.063 1.00 94.69 197 GLY A C 1
ATOM 1579 O O . GLY A 1 197 ? 2.282 -10.749 6.187 1.00 94.69 197 GLY A O 1
ATOM 1580 N N . GLY A 1 198 ? 4.173 -10.480 5.004 1.00 96.06 198 GLY A N 1
ATOM 1581 C CA . GLY A 1 198 ? 3.544 -9.817 3.864 1.00 96.06 198 GLY A CA 1
ATOM 1582 C C . GLY A 1 198 ? 3.209 -8.340 4.089 1.00 96.06 198 GLY A C 1
ATOM 1583 O O . GLY A 1 198 ? 3.478 -7.749 5.138 1.00 96.06 198 GLY A O 1
ATOM 1584 N N . CYS A 1 199 ? 2.661 -7.720 3.046 1.00 97.94 199 CYS A N 1
ATOM 1585 C CA . CYS A 1 199 ? 2.459 -6.278 2.976 1.00 97.94 199 CYS A CA 1
ATOM 1586 C C . CYS A 1 199 ? 1.238 -5.825 3.797 1.00 97.94 199 CYS A C 1
ATOM 1588 O O . CYS A 1 199 ? 0.126 -5.708 3.289 1.00 97.94 199 CYS A O 1
ATOM 1590 N N . LEU A 1 200 ? 1.429 -5.541 5.089 1.00 97.38 200 LEU A N 1
ATOM 1591 C CA . LEU A 1 200 ? 0.316 -5.169 5.977 1.00 97.38 200 LEU A CA 1
ATOM 1592 C C . LEU A 1 200 ? -0.281 -3.790 5.683 1.00 97.38 200 LEU A C 1
ATOM 1594 O O . LEU A 1 200 ? -1.432 -3.544 6.040 1.00 97.38 200 LEU A O 1
ATOM 1598 N N . ILE A 1 201 ? 0.466 -2.895 5.029 1.00 97.38 201 ILE A N 1
ATOM 1599 C CA . ILE A 1 201 ? -0.105 -1.621 4.581 1.00 97.38 201 ILE A CA 1
ATOM 1600 C C . ILE A 1 201 ? -1.121 -1.829 3.455 1.00 97.38 201 ILE A C 1
ATOM 1602 O O . ILE A 1 201 ? -2.155 -1.174 3.478 1.00 97.38 201 ILE A O 1
ATOM 1606 N N . LEU A 1 202 ? -0.899 -2.784 2.541 1.00 98.25 202 LEU A N 1
ATOM 1607 C CA . LEU A 1 202 ? -1.900 -3.152 1.535 1.00 98.25 202 LEU A CA 1
ATOM 1608 C C . LEU A 1 202 ? -3.193 -3.604 2.218 1.00 98.25 202 LEU A C 1
ATOM 1610 O O . LEU A 1 202 ? -4.257 -3.081 1.907 1.00 98.25 202 LEU A O 1
ATOM 1614 N N . LEU A 1 203 ? -3.085 -4.508 3.196 1.00 97.38 203 LEU A N 1
ATOM 1615 C CA . LEU A 1 203 ? -4.237 -5.029 3.933 1.00 97.38 203 LEU A CA 1
ATOM 1616 C C . LEU A 1 203 ? -4.995 -3.926 4.694 1.00 97.38 203 LEU A C 1
ATOM 1618 O O . LEU A 1 203 ? -6.222 -3.890 4.681 1.00 97.38 203 LEU A O 1
ATOM 1622 N N . GLN A 1 204 ? -4.269 -3.002 5.330 1.00 96.50 204 GLN A N 1
ATOM 1623 C CA . GLN A 1 204 ? -4.869 -1.888 6.063 1.00 96.50 204 GLN A CA 1
ATOM 1624 C C . GLN A 1 204 ? -5.573 -0.885 5.145 1.00 96.50 204 GLN A C 1
ATOM 1626 O O . GLN A 1 204 ? -6.683 -0.457 5.444 1.00 96.50 204 GLN A O 1
ATOM 1631 N N . ILE A 1 205 ? -4.939 -0.480 4.044 1.00 96.06 205 ILE A N 1
ATOM 1632 C CA . ILE A 1 205 ? -5.571 0.468 3.122 1.00 96.06 205 ILE A CA 1
ATOM 1633 C C . ILE A 1 205 ? -6.751 -0.195 2.417 1.00 96.06 205 ILE A C 1
ATOM 1635 O O . ILE A 1 205 ? -7.792 0.434 2.275 1.00 96.06 205 ILE A O 1
ATOM 1639 N N . TRP A 1 206 ? -6.646 -1.478 2.064 1.00 96.62 206 TRP A N 1
ATOM 1640 C CA . TRP A 1 206 ? -7.770 -2.230 1.513 1.00 96.62 206 TRP A CA 1
ATOM 1641 C C . TRP A 1 206 ? -8.971 -2.247 2.469 1.00 96.62 206 TRP A C 1
ATOM 1643 O O . TRP A 1 206 ? -10.097 -2.027 2.022 1.00 96.62 206 TRP A O 1
ATOM 1653 N N . TYR A 1 207 ? -8.729 -2.405 3.780 1.00 94.88 207 TYR A N 1
ATOM 1654 C CA . TYR A 1 207 ? -9.766 -2.249 4.805 1.00 94.88 207 TYR A CA 1
ATOM 1655 C C . TYR A 1 207 ? -10.412 -0.857 4.725 1.00 94.88 207 TYR A C 1
ATOM 1657 O O . TYR A 1 207 ? -11.633 -0.763 4.697 1.00 94.88 207 TYR A O 1
ATOM 1665 N N . TYR A 1 208 ? -9.633 0.228 4.646 1.00 92.62 208 TYR A N 1
ATOM 1666 C CA . TYR A 1 208 ? -10.193 1.588 4.572 1.00 92.62 208 TYR A CA 1
ATOM 1667 C C . TYR A 1 208 ? -11.027 1.830 3.303 1.00 92.62 208 TYR A C 1
ATOM 1669 O O . TYR A 1 208 ? -12.054 2.513 3.349 1.00 92.62 208 TYR A O 1
ATOM 1677 N N . GLU A 1 209 ? -10.620 1.251 2.175 1.00 90.56 209 GLU A N 1
ATOM 1678 C CA . GLU A 1 209 ? -11.334 1.379 0.902 1.00 90.56 209 GLU A CA 1
ATOM 1679 C C . GLU A 1 209 ? -12.703 0.674 0.929 1.00 90.56 209 GLU A C 1
ATOM 1681 O O . GLU A 1 209 ? -13.667 1.215 0.389 1.00 90.56 209 GLU A O 1
ATOM 1686 N N . HIS A 1 210 ? -12.816 -0.477 1.604 1.00 89.38 210 HIS A N 1
ATOM 1687 C CA . HIS A 1 210 ? -14.004 -1.342 1.529 1.00 89.38 210 HIS A CA 1
ATOM 1688 C C . HIS A 1 210 ? -14.876 -1.348 2.791 1.00 89.38 210 HIS A C 1
ATOM 1690 O O . HIS A 1 210 ? -16.061 -1.667 2.717 1.00 89.38 210 HIS A O 1
ATOM 1696 N N . ILE A 1 211 ? -14.322 -0.987 3.951 1.00 86.56 211 ILE A N 1
ATOM 1697 C CA . ILE A 1 211 ? -15.010 -1.042 5.244 1.00 86.56 211 ILE A CA 1
ATOM 1698 C C . ILE A 1 211 ? -15.088 0.371 5.826 1.00 86.56 211 ILE A C 1
ATOM 1700 O O . ILE A 1 211 ? -14.095 0.968 6.239 1.00 86.56 211 ILE A O 1
ATOM 1704 N N . ILE A 1 212 ? -16.309 0.916 5.865 1.00 81.56 212 ILE A N 1
ATOM 1705 C CA . ILE A 1 212 ? -16.584 2.284 6.336 1.00 81.56 212 ILE A CA 1
ATOM 1706 C C . ILE A 1 212 ? -16.305 2.415 7.839 1.00 81.56 212 ILE A C 1
ATOM 1708 O O . ILE A 1 212 ? -15.814 3.444 8.307 1.00 81.56 212 ILE A O 1
ATOM 1712 N N . THR A 1 213 ? -16.594 1.371 8.612 1.00 77.94 213 THR A N 1
ATOM 1713 C CA . THR A 1 213 ? -16.483 1.407 10.070 1.00 77.94 213 THR A CA 1
ATOM 1714 C C . THR A 1 213 ? -15.024 1.499 10.516 1.00 77.94 213 THR A C 1
ATOM 1716 O O . THR A 1 213 ? -14.219 0.592 10.302 1.00 77.94 213 THR A O 1
ATOM 1719 N N . GLY A 1 214 ? -14.686 2.598 11.192 1.00 72.81 214 GLY A N 1
ATOM 1720 C CA . GLY A 1 214 ? -13.379 2.800 11.820 1.00 72.81 214 GLY A CA 1
ATOM 1721 C C . GLY A 1 214 ? -12.252 3.237 10.877 1.00 72.81 214 GLY A C 1
ATOM 1722 O O . GLY A 1 214 ? -11.105 3.319 11.327 1.00 72.81 214 GLY A O 1
ATOM 1723 N N . ARG A 1 215 ? -12.532 3.535 9.601 1.00 84.50 215 ARG A N 1
ATOM 1724 C CA . ARG A 1 215 ? -11.513 4.082 8.693 1.00 84.50 215 ARG A CA 1
ATOM 1725 C C . ARG A 1 215 ? -11.175 5.553 9.018 1.00 84.50 215 ARG A C 1
ATOM 1727 O O . ARG A 1 215 ? -12.055 6.279 9.482 1.00 84.50 215 ARG A O 1
ATOM 1734 N N . PRO A 1 216 ? -9.923 6.005 8.804 1.00 85.50 216 PRO A N 1
ATOM 1735 C CA . PRO A 1 216 ? -9.524 7.408 8.942 1.00 85.50 216 PRO A CA 1
ATOM 1736 C C . PRO A 1 216 ? -10.268 8.339 7.979 1.00 85.50 216 PRO A C 1
ATOM 1738 O O . PRO A 1 216 ? -10.907 7.884 7.028 1.00 85.50 216 PRO A O 1
ATOM 1741 N N . LYS A 1 217 ? -10.144 9.654 8.191 1.00 83.19 217 LYS A N 1
ATOM 1742 C CA . LYS A 1 217 ? -10.656 10.635 7.230 1.00 83.19 217 LYS A CA 1
ATOM 1743 C C . LYS A 1 217 ? -9.879 10.552 5.915 1.00 83.19 217 LYS A C 1
ATOM 1745 O O . LYS A 1 217 ? -8.688 10.231 5.896 1.00 83.19 217 LYS A O 1
ATOM 1750 N N . LEU A 1 218 ? -10.569 10.856 4.823 1.00 82.00 218 LEU A N 1
ATOM 1751 C CA . LEU A 1 218 ? -9.930 11.122 3.541 1.00 82.00 218 LEU A CA 1
ATOM 1752 C C . LEU A 1 218 ? -9.320 12.526 3.582 1.00 82.00 218 LEU A C 1
ATOM 1754 O O . LEU A 1 218 ? -9.945 13.452 4.096 1.00 82.00 218 LEU A O 1
ATOM 1758 N N . LEU A 1 219 ? -8.104 12.662 3.065 1.00 74.50 219 LEU A N 1
ATOM 1759 C CA . LEU A 1 219 ? -7.473 13.955 2.814 1.00 74.50 219 LEU A CA 1
ATOM 1760 C C . LEU A 1 219 ? -8.132 14.600 1.581 1.00 74.50 219 LEU A C 1
ATOM 1762 O O . LEU A 1 219 ? -8.566 13.881 0.677 1.00 74.50 219 LEU A O 1
ATOM 1766 N N . ASP A 1 220 ? -8.219 15.934 1.546 1.00 54.38 220 ASP A N 1
ATOM 1767 C CA . ASP A 1 220 ? -8.834 16.690 0.445 1.00 54.38 220 ASP A CA 1
ATOM 1768 C C . ASP A 1 220 ? -8.102 16.393 -0.879 1.00 54.38 220 ASP A C 1
ATOM 1770 O O . ASP A 1 220 ? -7.014 16.896 -1.144 1.00 54.38 220 ASP A O 1
ATOM 1774 N N . GLY A 1 221 ? -8.665 15.480 -1.679 1.00 56.97 221 GLY A N 1
ATOM 1775 C CA . GLY A 1 221 ? -8.031 14.938 -2.883 1.00 56.97 221 GLY A CA 1
ATOM 1776 C C . GLY A 1 221 ? -8.480 13.508 -3.191 1.00 56.97 221 GLY A C 1
ATOM 1777 O O . GLY A 1 221 ? -7.715 12.553 -3.055 1.00 56.97 221 GLY A O 1
ATOM 1778 N N . THR A 1 222 ? -9.720 13.330 -3.659 1.00 56.16 222 THR A N 1
ATOM 1779 C CA . THR A 1 222 ? -10.252 12.013 -4.081 1.00 56.16 222 THR A CA 1
ATOM 1780 C C . THR A 1 222 ? -9.465 11.381 -5.242 1.00 56.16 222 THR A C 1
ATOM 1782 O O . THR A 1 222 ? -9.568 10.175 -5.482 1.00 56.16 222 THR A O 1
ATOM 1785 N N . SER A 1 223 ? -8.630 12.173 -5.922 1.00 65.31 223 SER A N 1
ATOM 1786 C CA . SER A 1 223 ? -7.803 11.772 -7.064 1.00 65.31 223 SER A CA 1
ATOM 1787 C C . SER A 1 223 ? -6.363 11.382 -6.712 1.00 65.31 223 SER A C 1
ATOM 1789 O O . SER A 1 223 ? -5.634 10.963 -7.608 1.00 65.31 223 SER A O 1
ATOM 1791 N N . THR A 1 224 ? -5.928 11.464 -5.448 1.00 82.25 224 THR A N 1
ATOM 1792 C CA . THR A 1 224 ? -4.522 11.194 -5.089 1.00 82.25 224 THR A CA 1
ATOM 1793 C C . THR A 1 224 ? -4.144 9.746 -5.409 1.00 82.25 224 THR A C 1
ATOM 1795 O O . THR A 1 224 ? -4.824 8.809 -4.987 1.00 82.25 224 THR A O 1
ATOM 1798 N N . PHE A 1 225 ? -3.077 9.544 -6.176 1.00 86.19 225 PHE A N 1
ATOM 1799 C CA . PHE A 1 225 ? -2.552 8.227 -6.527 1.00 86.19 225 PHE A CA 1
ATOM 1800 C C . PHE A 1 225 ? -1.096 8.116 -6.055 1.00 86.19 225 PHE A C 1
ATOM 1802 O O . PHE A 1 225 ? -0.336 9.049 -6.310 1.00 86.19 225 PHE A O 1
ATOM 1809 N N . PRO A 1 226 ? -0.684 6.998 -5.425 1.00 93.75 226 PRO A N 1
ATOM 1810 C CA . PRO A 1 226 ? -1.465 5.785 -5.131 1.00 93.75 226 PRO A CA 1
ATOM 1811 C C . PRO A 1 226 ? -2.459 5.960 -3.961 1.00 93.75 226 PRO A C 1
ATOM 1813 O O . PRO A 1 226 ? -2.344 6.890 -3.164 1.00 93.75 226 PRO A O 1
ATOM 1816 N N . ARG A 1 227 ? -3.462 5.073 -3.829 1.00 93.06 227 ARG A N 1
ATOM 1817 C CA . ARG A 1 227 ? -4.554 5.239 -2.839 1.00 93.06 227 ARG A CA 1
ATOM 1818 C C . ARG A 1 227 ? -4.083 5.201 -1.384 1.00 93.06 227 ARG A C 1
ATOM 1820 O O . ARG A 1 227 ? -4.715 5.817 -0.531 1.00 93.06 227 ARG A O 1
ATOM 1827 N N . VAL A 1 228 ? -2.945 4.567 -1.088 1.00 93.00 228 VAL A N 1
ATOM 1828 C CA . VAL A 1 228 ? -2.293 4.637 0.238 1.00 93.00 228 VAL A CA 1
ATOM 1829 C C . VAL A 1 228 ? -2.003 6.076 0.697 1.00 93.00 228 VAL A C 1
ATOM 1831 O O . VAL A 1 228 ? -1.927 6.327 1.899 1.00 93.00 228 VAL A O 1
ATOM 1834 N N . CYS A 1 229 ? -1.908 7.036 -0.227 1.00 90.81 229 CYS A N 1
ATOM 1835 C CA . CYS A 1 229 ? -1.686 8.452 0.065 1.00 90.81 229 CYS A CA 1
ATOM 1836 C C . CYS A 1 229 ? -2.976 9.242 0.370 1.00 90.81 229 CYS A C 1
ATOM 1838 O O . CYS A 1 229 ? -2.882 10.394 0.780 1.00 90.81 229 CYS A O 1
ATOM 1840 N N . ARG A 1 230 ? -4.173 8.662 0.182 1.00 88.88 230 ARG A N 1
ATOM 1841 C CA . ARG A 1 230 ? -5.470 9.354 0.371 1.00 88.88 230 ARG A CA 1
ATOM 1842 C C . ARG A 1 230 ? -5.917 9.458 1.824 1.00 88.88 230 ARG A C 1
ATOM 1844 O O . ARG A 1 230 ? -6.761 10.286 2.154 1.00 88.88 230 ARG A O 1
ATOM 1851 N N . TRP A 1 231 ? -5.415 8.570 2.670 1.00 87.81 231 TRP A N 1
ATOM 1852 C CA . TRP A 1 231 ? -5.924 8.380 4.022 1.00 87.81 231 TRP A CA 1
ATOM 1853 C C . TRP A 1 231 ? -5.111 9.187 5.027 1.00 87.81 231 TRP A C 1
ATOM 1855 O O . TRP A 1 231 ? -3.880 9.179 4.983 1.00 87.81 231 TRP A O 1
ATOM 1865 N N . GLU A 1 232 ? -5.806 9.847 5.955 1.00 77.75 232 GLU A N 1
ATOM 1866 C CA . GLU A 1 232 ? -5.193 10.633 7.020 1.00 77.75 232 GLU A CA 1
ATOM 1867 C C . GLU A 1 232 ? -4.169 9.800 7.802 1.00 77.75 232 GLU A C 1
ATOM 1869 O O . GLU A 1 232 ? -4.471 8.741 8.364 1.00 77.75 232 GLU A O 1
ATOM 1874 N N . SER A 1 233 ? -2.942 10.315 7.854 1.00 69.19 233 SER A N 1
ATOM 1875 C CA . SER A 1 233 ? -1.832 9.704 8.568 1.00 69.19 233 SER A CA 1
ATOM 1876 C C . SER A 1 233 ? -1.492 10.535 9.810 1.00 69.19 233 SER A C 1
ATOM 1878 O O . SER A 1 233 ? -1.434 11.763 9.758 1.00 69.19 233 SER A O 1
ATOM 1880 N N . SER A 1 234 ? -1.282 9.889 10.964 1.00 56.94 234 SER A N 1
ATOM 1881 C CA . SER A 1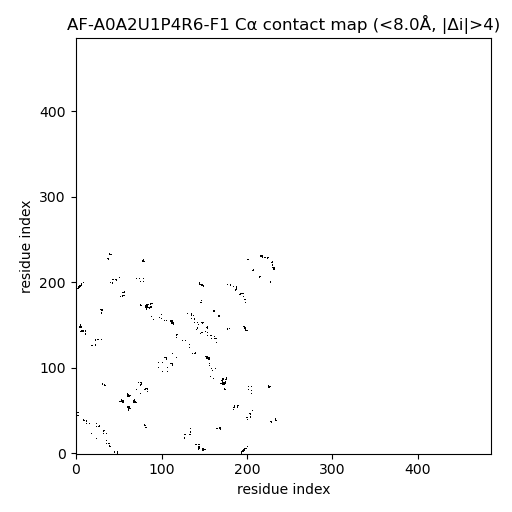 234 ? -1.231 10.534 12.294 1.00 56.94 234 SER A CA 1
ATOM 1882 C C . SER A 1 234 ? -0.144 11.613 12.491 1.00 56.94 234 SER A C 1
ATOM 1884 O O . SER A 1 234 ? -0.098 12.224 13.553 1.00 56.94 234 SER A O 1
ATOM 1886 N N . ARG A 1 235 ? 0.725 11.861 11.497 1.00 44.19 235 ARG A N 1
ATOM 1887 C CA . ARG A 1 235 ? 1.756 12.918 11.491 1.00 44.19 235 ARG A CA 1
ATOM 1888 C C . ARG A 1 235 ? 1.464 14.097 10.550 1.00 44.19 235 ARG A C 1
ATOM 1890 O O . ARG A 1 235 ? 2.006 15.174 10.780 1.00 44.19 235 ARG A O 1
ATOM 1897 N N . GLN A 1 236 ? 0.612 13.944 9.533 1.00 43.88 236 GLN A N 1
ATOM 1898 C CA . GLN A 1 236 ? 0.315 15.027 8.577 1.00 43.88 236 GLN A CA 1
ATOM 1899 C C . GLN A 1 236 ? -0.475 16.183 9.209 1.00 43.88 236 GLN A C 1
ATOM 1901 O O . GLN A 1 236 ? -0.311 17.328 8.798 1.00 43.88 236 GLN A O 1
ATOM 1906 N N . TYR A 1 237 ? -1.247 15.921 10.269 1.00 41.47 237 TYR A N 1
ATOM 1907 C CA . TYR A 1 237 ? -2.074 16.936 10.937 1.00 41.47 237 TYR A CA 1
ATOM 1908 C C . TYR A 1 237 ? -1.273 18.063 11.624 1.00 41.47 237 TYR A C 1
ATOM 1910 O O . TYR A 1 237 ? -1.832 19.117 11.917 1.00 41.47 237 TYR A O 1
ATOM 1918 N N . GLN A 1 238 ? 0.024 17.861 11.900 1.00 34.03 238 GLN A N 1
ATOM 1919 C CA . GLN A 1 238 ? 0.879 18.872 12.545 1.00 34.03 238 GLN A CA 1
ATOM 1920 C C . GLN A 1 238 ? 1.657 19.740 11.545 1.00 34.03 238 GLN A C 1
ATOM 1922 O O . GLN A 1 238 ? 1.827 20.926 11.807 1.00 34.03 238 GLN A O 1
ATOM 1927 N N . ILE A 1 239 ? 2.076 19.188 10.400 1.00 43.72 239 ILE A N 1
ATOM 1928 C CA . ILE A 1 239 ? 2.833 19.925 9.366 1.00 43.72 239 ILE A CA 1
ATOM 1929 C C . ILE A 1 239 ? 1.880 20.784 8.516 1.00 43.72 239 ILE A C 1
ATOM 1931 O O . ILE A 1 239 ? 2.124 21.971 8.313 1.00 43.72 239 ILE A O 1
ATOM 1935 N N . MET A 1 240 ? 0.711 20.238 8.157 1.00 35.84 240 MET A N 1
ATOM 1936 C CA . MET A 1 240 ? -0.315 20.948 7.375 1.00 35.84 240 MET A CA 1
ATOM 1937 C C . MET A 1 240 ? -0.867 22.194 8.086 1.00 35.84 240 MET A C 1
ATOM 1939 O O . MET A 1 240 ? -1.330 23.121 7.434 1.00 35.84 240 MET A O 1
ATOM 1943 N N . LYS A 1 241 ? -0.808 22.248 9.425 1.00 31.66 241 LYS A N 1
ATOM 1944 C CA . LYS A 1 241 ? -1.335 23.378 10.204 1.00 31.66 241 LYS A CA 1
ATOM 1945 C C . LYS A 1 241 ? -0.410 24.603 10.223 1.00 31.66 241 LYS A C 1
ATOM 1947 O O . LYS A 1 241 ? -0.877 25.673 10.599 1.00 31.66 241 LYS A O 1
ATOM 1952 N N . PHE A 1 242 ? 0.865 24.448 9.849 1.00 34.75 242 PHE A N 1
ATOM 1953 C CA . PHE A 1 242 ? 1.855 25.532 9.848 1.00 34.75 242 PHE A CA 1
ATOM 1954 C C . PHE A 1 242 ? 2.187 26.049 8.438 1.00 34.75 242 PHE A C 1
ATOM 1956 O O . PHE A 1 242 ? 2.382 27.248 8.289 1.00 34.75 242 PHE A O 1
ATOM 1963 N N . GLU A 1 243 ? 2.174 25.206 7.398 1.00 34.12 243 GLU A N 1
ATOM 1964 C CA . GLU A 1 243 ? 2.486 25.642 6.018 1.00 34.12 243 GLU A CA 1
ATOM 1965 C C . GLU A 1 243 ? 1.291 26.272 5.272 1.00 34.12 243 GLU A C 1
ATOM 1967 O O . GLU A 1 243 ? 1.481 27.091 4.373 1.00 34.12 243 GLU A O 1
ATOM 1972 N N . GLN A 1 244 ? 0.047 25.952 5.655 1.00 39.84 244 GLN A N 1
ATOM 1973 C CA . GLN A 1 244 ? -1.151 26.409 4.930 1.00 39.84 244 GLN A CA 1
ATOM 1974 C C . GLN A 1 244 ? -1.489 27.904 5.090 1.00 39.84 244 GLN A C 1
ATOM 1976 O O . GLN A 1 244 ? -2.365 28.389 4.375 1.00 39.84 244 GLN A O 1
ATOM 1981 N N . VAL A 1 245 ? -0.816 28.642 5.983 1.00 39.34 245 VAL A N 1
ATOM 1982 C CA . VAL A 1 245 ? -1.108 30.070 6.230 1.00 39.34 245 VAL A CA 1
ATOM 1983 C C . VAL A 1 245 ? -0.206 31.018 5.424 1.00 39.34 245 VAL A C 1
ATOM 1985 O O . VAL A 1 245 ? -0.615 32.147 5.182 1.00 39.34 245 VAL A O 1
ATOM 1988 N N . GLU A 1 246 ? 0.963 30.578 4.938 1.00 38.47 246 GLU A N 1
ATOM 1989 C CA . GLU A 1 246 ? 1.904 31.470 4.226 1.00 38.47 246 GLU A CA 1
ATOM 1990 C C . GLU A 1 246 ? 2.111 31.134 2.735 1.00 38.47 246 GLU A C 1
ATOM 1992 O O . GLU A 1 246 ? 2.395 32.043 1.959 1.00 38.47 246 GLU A O 1
ATOM 1997 N N . HIS A 1 247 ? 1.924 29.882 2.286 1.00 42.56 247 HIS A N 1
ATOM 1998 C CA . HIS A 1 247 ? 2.337 29.470 0.928 1.00 42.56 247 HIS A CA 1
ATOM 1999 C C . HIS A 1 247 ? 1.221 29.433 -0.137 1.00 42.56 247 HIS A C 1
ATOM 2001 O O . HIS A 1 247 ? 1.503 29.426 -1.336 1.00 42.56 247 HIS A O 1
ATOM 2007 N N . THR A 1 248 ? -0.049 29.416 0.274 1.00 41.53 248 THR A N 1
ATOM 2008 C CA . THR A 1 248 ? -1.202 29.151 -0.609 1.00 41.53 248 THR A CA 1
ATOM 2009 C C . THR A 1 248 ? -1.621 30.337 -1.480 1.00 41.53 248 THR A C 1
ATOM 2011 O O . THR A 1 248 ? -2.196 30.120 -2.539 1.00 41.53 248 THR A O 1
ATOM 2014 N N . GLN A 1 249 ? -1.298 31.580 -1.109 1.00 46.34 249 GLN A N 1
ATOM 2015 C CA . GLN A 1 249 ? -1.644 32.750 -1.935 1.00 46.34 249 GLN A CA 1
ATOM 2016 C C . GLN A 1 249 ? -0.609 33.067 -3.028 1.00 46.34 249 GLN A C 1
ATOM 2018 O O . GLN A 1 249 ? -0.956 33.692 -4.027 1.00 46.34 249 GLN A O 1
ATOM 2023 N N . ASP A 1 250 ? 0.637 32.610 -2.877 1.00 43.00 250 ASP A N 1
ATOM 2024 C CA . ASP A 1 250 ? 1.750 33.009 -3.751 1.00 43.00 250 ASP A CA 1
ATOM 2025 C C . ASP A 1 250 ? 2.052 31.970 -4.854 1.00 43.00 250 ASP A C 1
ATOM 2027 O O . ASP A 1 250 ? 2.499 32.317 -5.948 1.00 43.00 250 ASP A O 1
ATOM 2031 N N . GLU A 1 251 ? 1.777 30.686 -4.595 1.00 50.41 251 GLU A N 1
ATOM 2032 C CA . GLU A 1 251 ? 1.999 29.576 -5.538 1.00 50.41 251 GLU A CA 1
ATOM 2033 C C . GLU A 1 251 ? 0.888 29.485 -6.600 1.00 50.41 251 GLU A C 1
ATOM 2035 O O . GLU A 1 251 ? 1.179 29.324 -7.786 1.00 50.41 251 GLU A O 1
ATOM 2040 N N . GLU A 1 252 ? -0.383 29.665 -6.211 1.00 47.09 252 GLU A N 1
ATOM 2041 C CA . GLU A 1 252 ? -1.513 29.623 -7.154 1.00 47.09 252 GLU A CA 1
ATOM 2042 C C . GLU A 1 252 ? -1.435 30.756 -8.193 1.00 47.09 252 GLU A C 1
ATOM 2044 O O . GLU A 1 252 ? -1.732 30.536 -9.369 1.00 47.09 252 GLU A O 1
ATOM 2049 N N . SER A 1 253 ? -0.946 31.942 -7.808 1.00 47.91 253 SER A N 1
ATOM 2050 C CA . SER A 1 253 ? -0.762 33.063 -8.742 1.00 47.91 253 SER A CA 1
ATOM 2051 C C . SER A 1 253 ? 0.376 32.808 -9.742 1.00 47.91 253 SER A C 1
ATOM 2053 O O . SER A 1 253 ? 0.229 33.109 -10.925 1.00 47.91 253 SER A O 1
ATOM 2055 N N . LYS A 1 254 ? 1.484 32.186 -9.309 1.00 53.28 254 LYS A N 1
ATOM 2056 C CA . LYS A 1 254 ? 2.633 31.860 -10.181 1.00 53.28 254 LYS A CA 1
ATOM 2057 C C . LYS A 1 254 ? 2.301 30.777 -11.207 1.00 53.28 254 LYS A C 1
ATOM 2059 O O . LYS A 1 254 ? 2.738 30.861 -12.353 1.00 53.28 254 LYS A O 1
ATOM 2064 N N . VAL A 1 255 ? 1.503 29.779 -10.822 1.00 53.03 255 VAL A N 1
ATOM 2065 C CA . VAL A 1 255 ? 1.064 28.714 -11.738 1.00 53.03 255 VAL A CA 1
ATOM 2066 C C . VAL A 1 255 ? 0.095 29.259 -12.793 1.00 53.03 255 VAL A C 1
ATOM 2068 O O . VAL A 1 255 ? 0.216 28.916 -13.968 1.00 53.03 255 VAL A O 1
ATOM 2071 N N . ILE A 1 256 ? -0.825 30.154 -12.412 1.00 48.16 256 ILE A N 1
ATOM 2072 C CA . ILE A 1 256 ? -1.771 30.779 -13.352 1.00 48.16 256 ILE A CA 1
ATOM 2073 C C . ILE A 1 256 ? -1.052 31.698 -14.355 1.00 48.16 256 ILE A C 1
ATOM 2075 O O . ILE A 1 256 ? -1.400 31.689 -15.540 1.00 48.16 256 ILE A O 1
ATOM 2079 N N . ASP A 1 257 ? -0.036 32.447 -13.920 1.00 53.91 257 ASP A N 1
ATOM 2080 C CA . ASP A 1 257 ? 0.736 33.327 -14.805 1.00 53.91 257 ASP A CA 1
ATOM 2081 C C . ASP A 1 257 ? 1.646 32.546 -15.768 1.00 53.91 257 ASP A C 1
ATOM 2083 O O . ASP A 1 257 ? 1.703 32.880 -16.956 1.00 53.91 257 ASP A O 1
ATOM 2087 N N . ASN A 1 258 ? 2.265 31.447 -15.317 1.00 53.09 258 ASN A N 1
ATOM 2088 C CA . ASN A 1 258 ? 3.032 30.555 -16.197 1.00 53.09 258 ASN A CA 1
ATOM 2089 C C . ASN A 1 258 ? 2.144 29.896 -17.264 1.00 53.09 258 ASN A C 1
ATOM 2091 O O . ASN A 1 258 ? 2.477 29.929 -18.449 1.00 53.09 258 ASN A O 1
ATOM 2095 N N . LEU A 1 259 ? 0.972 29.381 -16.876 1.00 49.91 259 LEU A N 1
ATOM 2096 C CA . LEU A 1 259 ? 0.025 28.785 -17.825 1.00 49.91 259 LEU A CA 1
ATOM 2097 C C . LEU A 1 259 ? -0.524 29.820 -18.824 1.00 49.91 259 LEU A C 1
ATOM 2099 O O . LEU A 1 259 ? -0.775 29.490 -19.983 1.00 49.91 259 LEU A O 1
ATOM 2103 N N . ARG A 1 260 ? -0.675 31.094 -18.428 1.00 55.06 260 ARG A N 1
ATOM 2104 C CA . ARG A 1 260 ? -1.005 32.183 -19.369 1.00 55.06 260 ARG A CA 1
ATOM 2105 C C . ARG A 1 260 ? 0.113 32.444 -20.375 1.00 55.06 260 ARG A C 1
ATOM 2107 O O . ARG A 1 260 ? -0.197 32.701 -21.541 1.00 55.06 260 ARG A O 1
ATOM 2114 N N . GLY A 1 261 ? 1.372 32.383 -19.945 1.00 61.75 261 GLY A N 1
ATOM 2115 C CA . GLY A 1 261 ? 2.541 32.513 -20.817 1.00 61.75 261 GLY A CA 1
ATOM 2116 C C . GLY A 1 261 ? 2.558 31.443 -21.908 1.00 61.75 261 GLY A C 1
ATOM 2117 O O . GLY A 1 261 ? 2.528 31.777 -23.094 1.00 61.75 261 GLY A O 1
ATOM 2118 N N . GLU A 1 262 ? 2.464 30.172 -21.513 1.00 61.12 262 GLU A N 1
ATOM 2119 C CA . GLU A 1 262 ? 2.472 29.022 -22.432 1.00 61.12 262 GLU A CA 1
ATOM 2120 C C . GLU A 1 262 ? 1.304 29.062 -23.433 1.00 61.12 262 GLU A C 1
ATOM 2122 O O . GLU A 1 262 ? 1.476 28.828 -24.630 1.00 61.12 262 GLU A O 1
ATOM 2127 N N . VAL A 1 263 ? 0.103 29.447 -22.982 1.00 53.09 263 VAL A N 1
ATOM 2128 C CA . VAL A 1 263 ? -1.069 29.597 -23.865 1.00 53.09 263 VAL A CA 1
ATOM 2129 C C . VAL A 1 263 ? -0.880 30.724 -24.887 1.00 53.09 263 VAL A C 1
ATOM 2131 O O . VAL A 1 263 ? -1.418 30.651 -25.994 1.00 53.09 263 VAL A O 1
ATOM 2134 N N . THR A 1 264 ? -0.140 31.776 -24.543 1.00 61.97 264 THR A N 1
ATOM 2135 C CA . THR A 1 264 ? 0.112 32.904 -25.453 1.00 61.97 264 THR A CA 1
ATOM 2136 C C . THR A 1 264 ? 1.146 32.530 -26.515 1.00 61.97 264 THR A C 1
ATOM 2138 O O . THR A 1 264 ? 0.969 32.868 -27.686 1.00 61.97 264 THR A O 1
ATOM 2141 N N . GLU A 1 265 ? 2.163 31.761 -26.134 1.00 66.56 265 GLU A N 1
ATOM 2142 C CA . GLU A 1 265 ? 3.196 31.247 -27.037 1.00 66.56 265 GLU A CA 1
ATOM 2143 C C . GLU A 1 265 ? 2.621 30.224 -28.033 1.00 66.56 265 GLU A C 1
ATOM 2145 O O . GLU A 1 265 ? 2.806 30.359 -29.244 1.00 66.56 265 GLU A O 1
ATOM 2150 N N . LEU A 1 266 ? 1.785 29.290 -27.558 1.00 54.62 266 LEU A N 1
ATOM 2151 C CA . LEU A 1 266 ? 1.080 28.331 -28.419 1.00 54.62 266 LEU A CA 1
ATOM 2152 C C . LEU A 1 266 ? 0.118 29.010 -29.404 1.00 54.62 266 LEU A C 1
ATOM 2154 O O . LEU A 1 266 ? -0.003 28.578 -30.551 1.00 54.62 266 LEU A O 1
ATOM 2158 N N . LYS A 1 267 ? -0.548 30.101 -28.999 1.00 60.84 267 LYS A N 1
ATOM 2159 C CA . LYS A 1 267 ? -1.370 30.905 -29.920 1.00 60.84 267 LYS A CA 1
ATOM 2160 C C . LYS A 1 267 ? -0.530 31.562 -31.014 1.00 60.84 267 LYS A C 1
ATOM 2162 O O . LYS A 1 267 ? -0.994 31.626 -32.149 1.00 60.84 267 LYS A O 1
ATOM 2167 N N . GLY A 1 268 ? 0.682 32.016 -30.692 1.00 68.88 268 GLY A N 1
ATOM 2168 C CA . GLY A 1 268 ? 1.629 32.563 -31.665 1.00 68.88 268 GLY A CA 1
ATOM 2169 C C . GLY A 1 268 ? 2.027 31.536 -32.724 1.00 68.88 268 GLY A C 1
ATOM 2170 O O . GLY A 1 268 ? 1.870 31.805 -33.913 1.00 68.88 268 GLY A O 1
ATOM 2171 N N . ILE A 1 269 ? 2.428 30.337 -32.288 1.00 64.94 269 ILE A N 1
ATOM 2172 C CA . ILE A 1 269 ? 2.837 29.232 -33.175 1.00 64.94 269 ILE A CA 1
ATOM 2173 C C . ILE A 1 269 ? 1.690 28.824 -34.113 1.00 64.94 269 ILE A C 1
ATOM 2175 O O . ILE A 1 269 ? 1.883 28.705 -35.321 1.00 64.94 269 ILE A O 1
ATOM 2179 N N . ILE A 1 270 ? 0.464 28.692 -33.590 1.00 51.62 270 ILE A N 1
ATOM 2180 C CA . ILE A 1 270 ? -0.715 28.344 -34.402 1.00 51.62 270 ILE A CA 1
ATOM 2181 C C . ILE A 1 270 ? -1.012 29.421 -35.458 1.00 51.62 270 ILE A C 1
ATOM 2183 O O . ILE A 1 270 ? -1.394 29.099 -36.585 1.00 51.62 270 ILE A O 1
ATOM 2187 N N . GLU A 1 271 ? -0.860 30.703 -35.117 1.00 67.06 271 GLU A N 1
ATOM 2188 C CA . GLU A 1 271 ? -1.079 31.813 -36.052 1.00 67.06 271 GLU A CA 1
ATOM 2189 C C . GLU A 1 271 ? -0.016 31.825 -37.168 1.00 67.06 271 GLU A C 1
ATOM 2191 O O . GLU A 1 271 ? -0.325 32.141 -38.322 1.00 67.06 271 GLU A O 1
ATOM 2196 N N . GLU A 1 272 ? 1.223 31.449 -36.843 1.00 63.84 272 GLU A N 1
ATOM 2197 C CA . GLU A 1 272 ? 2.349 31.350 -37.774 1.00 63.84 272 GLU A CA 1
ATOM 2198 C C . GLU A 1 272 ? 2.182 30.176 -38.748 1.00 63.84 272 GLU A C 1
ATOM 2200 O O . GLU A 1 272 ? 2.194 30.391 -39.963 1.00 63.84 272 GLU A O 1
ATOM 2205 N N . GLU A 1 273 ? 1.832 28.983 -38.254 1.00 55.88 273 GLU A N 1
ATOM 2206 C CA . GLU A 1 273 ? 1.478 27.832 -39.101 1.00 55.88 273 GLU A CA 1
ATOM 2207 C C . GLU A 1 273 ? 0.309 28.149 -40.048 1.00 55.88 273 GLU A C 1
ATOM 2209 O O . GLU A 1 273 ? 0.242 27.684 -41.192 1.00 55.88 273 GLU A O 1
ATOM 2214 N N . ARG A 1 274 ? -0.646 28.974 -39.598 1.00 62.16 274 ARG A N 1
ATOM 2215 C CA . ARG A 1 274 ? -1.787 29.402 -40.418 1.00 62.16 274 ARG A CA 1
ATOM 2216 C C . ARG A 1 274 ? -1.362 30.339 -41.550 1.00 62.16 274 ARG A C 1
ATOM 2218 O O . ARG A 1 274 ? -1.978 30.306 -42.621 1.00 62.16 274 ARG A O 1
ATOM 2225 N N . LYS A 1 275 ? -0.333 31.168 -41.337 1.00 62.94 275 LYS A N 1
ATOM 2226 C CA . LYS A 1 275 ? 0.278 32.010 -42.380 1.00 62.94 275 LYS A CA 1
ATOM 2227 C C . LYS A 1 275 ? 1.078 31.157 -43.359 1.00 62.94 275 LYS A C 1
ATOM 2229 O O . LYS A 1 275 ? 0.890 31.320 -44.564 1.00 62.94 275 LYS A O 1
ATOM 2234 N N . GLU A 1 276 ? 1.869 30.206 -42.871 1.00 55.88 276 GLU A N 1
ATOM 2235 C CA . GLU A 1 276 ? 2.630 29.280 -43.718 1.00 55.88 276 GLU A CA 1
ATOM 2236 C C . GLU A 1 276 ? 1.712 28.440 -44.609 1.00 55.88 276 GLU A C 1
ATOM 2238 O O . GLU A 1 276 ? 1.932 28.363 -45.816 1.00 55.88 276 GLU A O 1
ATOM 2243 N N . LYS A 1 277 ? 0.595 27.923 -44.077 1.00 56.19 277 LYS A N 1
ATOM 2244 C CA . LYS A 1 277 ? -0.420 27.217 -44.881 1.00 56.19 277 LYS A CA 1
ATOM 2245 C C . LYS A 1 277 ? -1.043 28.086 -45.974 1.00 56.19 277 LYS A C 1
ATOM 2247 O O . LYS A 1 277 ? -1.337 27.581 -47.056 1.00 56.19 277 LYS A O 1
ATOM 2252 N N . LYS A 1 278 ? -1.240 29.389 -45.735 1.00 62.62 278 LYS A N 1
ATOM 2253 C CA . LYS A 1 278 ? -1.723 30.319 -46.774 1.00 62.62 278 LYS A CA 1
ATOM 2254 C C . LYS A 1 278 ? -0.683 30.534 -47.873 1.00 62.62 278 LYS A C 1
ATOM 2256 O O . LYS A 1 278 ? -1.056 30.571 -49.042 1.00 62.62 278 LYS A O 1
ATOM 2261 N N . VAL A 1 279 ? 0.594 30.660 -47.510 1.00 60.75 279 VAL A N 1
ATOM 2262 C CA . VAL A 1 279 ? 1.699 30.789 -48.476 1.00 60.75 279 VAL A CA 1
ATOM 2263 C C . VAL A 1 279 ? 1.851 29.505 -49.291 1.00 60.75 279 VAL A C 1
ATOM 2265 O O . VAL A 1 279 ? 1.947 29.571 -50.511 1.00 60.75 279 VAL A O 1
ATOM 2268 N N . MET A 1 280 ? 1.783 28.343 -48.641 1.00 43.56 280 MET A N 1
ATOM 2269 C CA . MET A 1 280 ? 1.905 27.037 -49.289 1.00 43.56 280 MET A CA 1
ATOM 2270 C C . MET A 1 280 ? 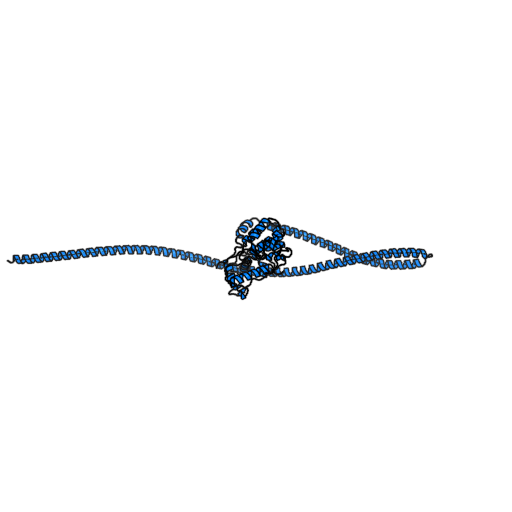0.755 26.775 -50.272 1.00 43.56 280 MET A C 1
ATOM 2272 O O . MET A 1 280 ? 0.996 26.304 -51.380 1.00 43.56 280 MET A O 1
ATOM 2276 N N . LYS A 1 281 ? -0.477 27.171 -49.918 1.00 56.91 281 LYS A N 1
ATOM 2277 C CA . LYS A 1 281 ? -1.628 27.107 -50.829 1.00 56.91 281 LYS A CA 1
ATOM 2278 C C . LYS A 1 281 ? -1.455 28.025 -52.044 1.00 56.91 281 LYS A C 1
ATOM 2280 O O . LYS A 1 281 ? -1.695 27.596 -53.162 1.00 56.91 281 LYS A O 1
ATOM 2285 N N . LYS A 1 282 ? -0.966 29.254 -51.838 1.00 65.38 282 LYS A N 1
ATOM 2286 C CA . LYS A 1 282 ? -0.693 30.187 -52.940 1.00 65.38 282 LYS A CA 1
ATOM 2287 C C . LYS A 1 282 ? 0.399 29.662 -53.883 1.00 65.38 282 LYS A C 1
ATOM 2289 O O . LYS A 1 282 ? 0.245 29.750 -55.089 1.00 65.38 282 LYS A O 1
ATOM 2294 N N . LEU A 1 283 ? 1.458 29.058 -53.339 1.00 59.19 283 LEU A N 1
ATOM 2295 C CA . LEU A 1 283 ? 2.510 28.417 -54.135 1.00 59.19 283 LEU A CA 1
ATOM 2296 C C . LEU A 1 283 ? 2.000 27.198 -54.916 1.00 59.19 283 LEU A C 1
ATOM 2298 O O . LEU A 1 283 ? 2.471 26.962 -56.024 1.00 59.19 283 LEU A O 1
ATOM 2302 N N . GLN A 1 284 ? 1.055 26.429 -54.364 1.00 51.19 284 GLN A N 1
ATOM 2303 C CA . GLN A 1 284 ? 0.400 25.344 -55.100 1.00 51.19 284 GLN A CA 1
ATOM 2304 C C . GLN A 1 284 ? -0.430 25.877 -56.269 1.00 51.19 284 GLN A C 1
ATOM 2306 O O . GLN A 1 284 ? -0.265 25.377 -57.379 1.00 51.19 284 GLN A O 1
ATOM 2311 N N . ASP A 1 285 ? -1.244 26.907 -56.035 1.00 62.00 285 ASP A N 1
ATOM 2312 C CA . ASP A 1 285 ? -2.078 27.525 -57.071 1.00 62.00 285 ASP A CA 1
ATOM 2313 C C . ASP A 1 285 ? -1.200 28.143 -58.189 1.00 62.00 285 ASP A C 1
ATOM 2315 O O . ASP A 1 285 ? -1.416 27.874 -59.373 1.00 62.00 285 ASP A O 1
ATOM 2319 N N . ASP A 1 286 ? -0.138 28.876 -57.822 1.00 63.72 286 ASP A N 1
ATOM 2320 C CA . ASP A 1 286 ? 0.819 29.478 -58.766 1.00 63.72 286 ASP A CA 1
ATOM 2321 C C . ASP A 1 286 ? 1.585 28.401 -59.572 1.00 63.72 286 ASP A C 1
ATOM 2323 O O . ASP A 1 286 ? 1.823 28.554 -60.773 1.00 63.72 286 ASP A O 1
ATOM 2327 N N . ASN A 1 287 ? 1.965 27.283 -58.941 1.00 48.34 287 ASN A N 1
ATOM 2328 C CA . ASN A 1 287 ? 2.657 26.180 -59.616 1.00 48.34 287 ASN A CA 1
ATOM 2329 C C . ASN A 1 287 ? 1.735 25.414 -60.581 1.00 48.34 287 ASN A C 1
ATOM 2331 O O . ASN A 1 287 ? 2.186 24.962 -61.635 1.00 48.34 287 ASN A O 1
ATOM 2335 N N . GLU A 1 288 ? 0.445 25.292 -60.258 1.00 52.50 288 GLU A N 1
ATOM 2336 C CA . GLU A 1 288 ? -0.553 24.675 -61.135 1.00 52.50 288 GLU A CA 1
ATOM 2337 C C . GLU A 1 288 ? -0.842 25.547 -62.374 1.00 52.50 288 GLU A C 1
ATOM 2339 O O . GLU A 1 288 ? -0.977 25.026 -63.485 1.00 52.50 288 GLU A O 1
ATOM 2344 N N . GLU A 1 289 ? -0.867 26.878 -62.222 1.00 64.81 289 GLU A N 1
ATOM 2345 C CA . GLU A 1 289 ? -0.948 27.813 -63.355 1.00 64.81 289 GLU A CA 1
ATOM 2346 C C . GLU A 1 289 ? 0.310 27.783 -64.233 1.00 64.81 289 GLU A C 1
ATOM 2348 O O . GLU A 1 289 ? 0.204 27.757 -65.464 1.00 64.81 289 GLU A O 1
ATOM 2353 N N . LEU A 1 290 ? 1.503 27.734 -63.629 1.00 53.41 290 LEU A N 1
ATOM 2354 C CA . LEU A 1 290 ? 2.767 27.612 -64.364 1.00 53.41 290 LEU A CA 1
ATOM 2355 C C . LEU A 1 290 ? 2.845 26.305 -65.163 1.00 53.41 290 LEU A C 1
ATOM 2357 O O . LEU A 1 290 ? 3.344 26.315 -66.290 1.00 53.41 290 LEU A O 1
ATOM 2361 N N . TRP A 1 291 ? 2.320 25.201 -64.623 1.00 51.31 291 TRP A N 1
ATOM 2362 C CA . TRP A 1 291 ? 2.209 23.929 -65.340 1.00 51.31 291 TRP A CA 1
ATOM 2363 C C . TRP A 1 291 ? 1.268 24.027 -66.544 1.00 51.31 291 TRP A C 1
ATOM 2365 O O . TRP A 1 291 ? 1.645 23.626 -67.643 1.00 51.31 291 TRP A O 1
ATOM 2375 N N . LYS A 1 292 ? 0.079 24.623 -66.382 1.00 55.31 292 LYS A N 1
ATOM 2376 C CA . LYS A 1 292 ? -0.882 24.817 -67.487 1.00 55.31 292 LYS A CA 1
ATOM 2377 C C . LYS A 1 292 ? -0.307 25.690 -68.607 1.00 55.31 292 LYS A C 1
ATOM 2379 O O . LYS A 1 292 ? -0.511 25.395 -69.779 1.00 55.31 292 LYS A O 1
ATOM 2384 N N . ARG A 1 293 ? 0.453 26.729 -68.255 1.00 57.19 293 ARG A N 1
ATOM 2385 C CA . ARG A 1 293 ? 1.088 27.643 -69.216 1.00 57.19 293 ARG A CA 1
ATOM 2386 C C . ARG A 1 293 ? 2.244 26.980 -69.973 1.00 57.19 293 ARG A C 1
ATOM 2388 O O . ARG A 1 293 ? 2.321 27.107 -71.188 1.00 57.19 293 ARG A O 1
ATOM 2395 N N . ARG A 1 294 ? 3.066 26.186 -69.276 1.00 50.94 294 ARG A N 1
ATOM 2396 C CA . ARG A 1 294 ? 4.174 25.425 -69.877 1.00 50.94 294 ARG A CA 1
ATOM 2397 C C . ARG A 1 294 ? 3.688 24.329 -70.835 1.00 50.94 294 ARG A C 1
ATOM 2399 O O . ARG A 1 294 ? 4.306 24.134 -71.874 1.00 50.94 294 ARG A O 1
ATOM 2406 N N . VAL A 1 295 ? 2.571 23.665 -70.520 1.00 51.78 295 VAL A N 1
ATOM 2407 C CA . VAL A 1 295 ? 1.939 22.668 -71.406 1.00 51.78 295 VAL A CA 1
ATOM 2408 C C . VAL A 1 295 ? 1.379 23.318 -72.684 1.00 51.78 295 VAL A C 1
ATOM 2410 O O . VAL A 1 295 ? 1.522 22.739 -73.757 1.00 51.78 295 VAL A O 1
ATOM 2413 N N . CYS A 1 296 ? 0.823 24.536 -72.608 1.00 50.06 296 CYS A N 1
ATOM 2414 C CA . CYS A 1 296 ? 0.391 25.290 -73.797 1.00 50.06 296 CYS A CA 1
ATOM 2415 C C . CYS A 1 296 ? 1.566 25.729 -74.693 1.00 50.06 296 CYS A C 1
ATOM 2417 O O . CYS A 1 296 ? 1.474 25.614 -75.915 1.00 50.06 296 CYS A O 1
ATOM 2419 N N . ASP A 1 297 ? 2.678 26.181 -74.103 1.00 54.12 297 ASP A N 1
ATOM 2420 C CA . ASP A 1 297 ? 3.859 26.627 -74.859 1.00 54.12 297 ASP A CA 1
ATOM 2421 C C . ASP A 1 297 ? 4.560 25.457 -75.582 1.00 54.12 297 ASP A C 1
ATOM 2423 O O . ASP A 1 297 ? 5.086 25.629 -76.680 1.00 54.12 297 ASP A O 1
ATOM 2427 N N . GLU A 1 298 ? 4.546 24.246 -75.012 1.00 49.06 298 GLU A N 1
ATOM 2428 C CA . GLU A 1 298 ? 5.185 23.054 -75.593 1.00 49.06 298 GLU A CA 1
ATOM 2429 C C . GLU A 1 298 ? 4.435 22.512 -76.831 1.00 49.06 298 GLU A C 1
ATOM 2431 O O . GLU A 1 298 ? 5.044 21.977 -77.764 1.00 49.06 298 GLU A O 1
ATOM 2436 N N . GLU A 1 299 ? 3.112 22.684 -76.873 1.00 55.62 299 GLU A N 1
ATOM 2437 C CA . GLU A 1 299 ? 2.254 22.286 -77.996 1.00 55.62 299 GLU A CA 1
ATOM 2438 C C . GLU A 1 299 ? 2.304 23.293 -79.161 1.00 55.62 299 GLU A C 1
ATOM 2440 O O . GLU A 1 299 ? 2.269 22.893 -80.330 1.00 55.62 299 GLU A O 1
ATOM 2445 N N . GLU A 1 300 ? 2.457 24.590 -78.866 1.00 57.12 300 GLU A N 1
ATOM 2446 C CA . GLU A 1 300 ? 2.733 25.628 -79.870 1.00 57.12 300 GLU A CA 1
ATOM 2447 C C . GLU A 1 300 ? 4.166 25.535 -80.416 1.00 57.12 300 GLU A C 1
ATOM 2449 O O . GLU A 1 300 ? 4.352 25.613 -81.635 1.00 57.12 300 GLU A O 1
ATOM 2454 N N . LEU A 1 301 ? 5.168 25.262 -79.565 1.00 53.41 301 LEU A N 1
ATOM 2455 C CA . LEU A 1 301 ? 6.546 25.020 -80.013 1.00 53.41 301 LEU A CA 1
ATOM 2456 C C . LEU A 1 301 ? 6.636 23.809 -80.949 1.00 53.41 301 LEU A C 1
ATOM 2458 O O . LEU A 1 301 ? 7.332 23.876 -81.957 1.00 53.41 301 LEU A O 1
ATOM 2462 N N . LYS A 1 302 ? 5.923 22.708 -80.663 1.00 53.78 302 LYS A N 1
ATOM 2463 C CA . LYS A 1 302 ? 5.901 21.522 -81.543 1.00 53.78 302 LYS A CA 1
ATOM 2464 C C . LYS A 1 302 ? 5.346 21.836 -82.935 1.00 53.78 302 LYS A C 1
ATOM 2466 O O . LYS A 1 302 ? 5.871 21.310 -83.914 1.00 53.78 302 LYS A O 1
ATOM 2471 N N . LYS A 1 303 ? 4.342 22.715 -83.038 1.00 63.81 303 LYS A N 1
ATOM 2472 C CA . LYS A 1 303 ? 3.768 23.154 -84.324 1.00 63.81 303 LYS A CA 1
ATOM 2473 C C . LYS A 1 303 ? 4.702 24.095 -85.091 1.00 63.81 303 LYS A C 1
ATOM 2475 O O . LYS A 1 303 ? 4.867 23.918 -86.294 1.00 63.81 303 LYS A O 1
ATOM 2480 N N . LEU A 1 304 ? 5.344 25.046 -84.408 1.00 56.25 304 LEU A N 1
ATOM 2481 C CA . LEU A 1 304 ? 6.340 25.952 -85.002 1.00 56.25 304 LEU A CA 1
ATOM 2482 C C . LEU A 1 304 ? 7.590 25.201 -85.482 1.00 56.25 304 LEU A C 1
ATOM 2484 O O . LEU A 1 304 ? 8.039 25.423 -86.601 1.00 56.25 304 LEU A O 1
ATOM 2488 N N . VAL A 1 305 ? 8.092 24.247 -84.691 1.00 54.19 305 VAL A N 1
ATOM 2489 C CA . VAL A 1 305 ? 9.243 23.403 -85.054 1.00 54.19 305 VAL A CA 1
ATOM 2490 C C . VAL A 1 305 ? 8.909 22.450 -86.208 1.00 54.19 305 VAL A C 1
ATOM 2492 O O . VAL A 1 305 ? 9.768 22.199 -87.048 1.00 54.19 305 VAL A O 1
ATOM 2495 N N . GLN A 1 306 ? 7.680 21.926 -86.306 1.00 54.09 306 GLN A N 1
ATOM 2496 C CA . GLN A 1 306 ? 7.249 21.161 -87.488 1.00 54.09 306 GLN A CA 1
ATOM 2497 C C . GLN A 1 306 ? 7.217 22.028 -88.752 1.00 54.09 306 GLN A C 1
ATOM 2499 O O . GLN A 1 306 ? 7.723 21.599 -89.785 1.00 54.09 306 GLN A O 1
ATOM 2504 N N . TYR A 1 307 ? 6.683 23.247 -88.655 1.00 58.84 307 TYR A N 1
ATOM 2505 C CA . TYR A 1 307 ? 6.596 24.184 -89.775 1.00 58.84 307 TYR A CA 1
ATOM 2506 C C . TYR A 1 307 ? 7.983 24.655 -90.253 1.00 58.84 307 TYR A C 1
ATOM 2508 O O . TYR A 1 307 ? 8.281 24.573 -91.443 1.00 58.84 307 TYR A O 1
ATOM 2516 N N . GLU A 1 308 ? 8.874 25.057 -89.338 1.00 54.41 308 GLU A N 1
ATOM 2517 C CA . GLU A 1 308 ? 10.249 25.458 -89.679 1.00 54.41 308 GLU A CA 1
ATOM 2518 C C . GLU A 1 308 ? 11.086 24.288 -90.223 1.00 54.41 308 GLU A C 1
ATOM 2520 O O . GLU A 1 308 ? 11.887 24.485 -91.136 1.00 54.41 308 GLU A O 1
ATOM 2525 N N . ASN A 1 309 ? 10.887 23.056 -89.733 1.00 51.91 309 ASN A N 1
ATOM 2526 C CA . ASN A 1 309 ? 11.573 21.876 -90.273 1.00 51.91 309 ASN A CA 1
ATOM 2527 C C . ASN A 1 309 ? 11.089 21.505 -91.688 1.00 51.91 309 ASN A C 1
ATOM 2529 O O . ASN A 1 309 ? 11.900 21.088 -92.517 1.00 51.91 309 ASN A O 1
ATOM 2533 N N . GLU A 1 310 ? 9.797 21.669 -91.995 1.00 56.94 310 GLU A N 1
ATOM 2534 C CA . GLU A 1 310 ? 9.257 21.485 -93.352 1.00 56.94 310 GLU A CA 1
ATOM 2535 C C . GLU A 1 310 ? 9.746 22.573 -94.327 1.00 56.94 310 GLU A C 1
ATOM 2537 O O . GLU A 1 310 ? 9.978 22.290 -95.507 1.00 56.94 310 GLU A O 1
ATOM 2542 N N . GLU A 1 311 ? 9.957 23.800 -93.842 1.00 56.03 311 GLU A N 1
ATOM 2543 C CA . GLU A 1 311 ? 10.471 24.928 -94.628 1.00 56.03 311 GLU A CA 1
ATOM 2544 C C . GLU A 1 311 ? 11.992 24.827 -94.870 1.00 56.03 311 GLU A C 1
ATOM 2546 O O . GLU A 1 311 ? 12.457 25.043 -95.994 1.00 56.03 311 GLU A O 1
ATOM 2551 N N . LEU A 1 312 ? 12.763 24.383 -93.868 1.00 52.44 312 LEU A N 1
ATOM 2552 C CA . LEU A 1 312 ? 14.198 24.090 -93.990 1.00 52.44 312 LEU A CA 1
ATOM 2553 C C . LEU A 1 312 ? 14.471 22.919 -94.950 1.00 52.44 312 LEU A C 1
ATOM 2555 O O . LEU A 1 312 ? 15.396 23.000 -95.754 1.00 52.44 312 LEU A O 1
ATOM 2559 N N . MET A 1 313 ? 13.633 21.874 -94.968 1.00 50.59 313 MET A N 1
ATOM 2560 C CA . MET A 1 313 ? 13.769 20.734 -95.897 1.00 50.59 313 MET A CA 1
ATOM 2561 C C . MET A 1 313 ? 13.630 21.105 -97.387 1.00 50.59 313 MET A C 1
ATOM 2563 O O . MET A 1 313 ? 14.024 20.320 -98.250 1.00 50.59 313 MET A O 1
ATOM 2567 N N . LYS A 1 314 ? 13.096 22.289 -97.718 1.00 56.06 314 LYS A N 1
ATOM 2568 C CA . LYS A 1 314 ? 12.980 22.776 -99.105 1.00 56.06 314 LYS A CA 1
ATOM 2569 C C . LYS A 1 314 ? 14.233 23.482 -99.629 1.00 56.06 314 LYS A C 1
ATOM 2571 O O . LYS A 1 314 ? 14.373 23.590 -100.844 1.00 56.06 314 LYS A O 1
ATOM 2576 N N . ASN A 1 315 ? 15.126 23.949 -98.754 1.00 56.62 315 ASN A N 1
ATOM 2577 C CA . ASN A 1 315 ? 16.241 24.829 -99.118 1.00 56.62 315 ASN A CA 1
ATOM 2578 C C . ASN A 1 315 ? 17.552 24.406 -98.448 1.00 56.62 315 ASN A C 1
ATOM 2580 O O . ASN A 1 315 ? 18.103 25.144 -97.635 1.00 56.62 315 ASN A O 1
ATOM 2584 N N . ILE A 1 316 ? 18.084 23.232 -98.788 1.00 51.72 316 ILE A N 1
ATOM 2585 C CA . ILE A 1 316 ? 19.420 22.830 -98.332 1.00 51.72 316 ILE A CA 1
ATOM 2586 C C . ILE A 1 316 ? 20.164 22.135 -99.474 1.00 51.72 316 ILE A C 1
ATOM 2588 O O . ILE A 1 316 ? 19.684 21.152 -100.032 1.00 51.72 316 ILE A O 1
ATOM 2592 N N . GLN A 1 317 ? 21.350 22.657 -99.801 1.00 53.16 317 GLN A N 1
ATOM 25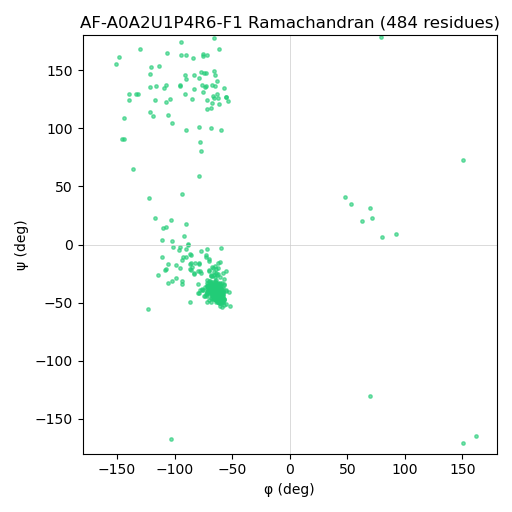93 C CA . GLN A 1 317 ? 22.252 22.132 -100.831 1.00 53.16 317 GLN A CA 1
ATOM 2594 C C . GLN A 1 317 ? 23.444 21.325 -100.288 1.00 53.16 317 GLN A C 1
ATOM 2596 O O . GLN A 1 317 ? 24.206 20.828 -101.103 1.00 53.16 317 GLN A O 1
ATOM 2601 N N . ASP A 1 318 ? 23.573 21.097 -98.973 1.00 56.94 318 ASP A N 1
ATOM 2602 C CA . ASP A 1 318 ? 24.613 20.215 -98.412 1.00 56.94 318 ASP A CA 1
ATOM 2603 C C . ASP A 1 318 ? 24.111 19.425 -97.181 1.00 56.94 318 ASP A C 1
ATOM 2605 O O . ASP A 1 318 ? 23.881 19.965 -96.099 1.00 56.94 318 ASP A O 1
ATOM 2609 N N . GLU A 1 319 ? 23.926 18.111 -97.354 1.00 52.41 319 GLU A N 1
ATOM 2610 C CA . GLU A 1 319 ? 23.235 17.193 -96.425 1.00 52.41 319 GLU A CA 1
ATOM 2611 C C . GLU A 1 319 ? 24.099 16.749 -95.216 1.00 52.41 319 GLU A C 1
ATOM 2613 O O . GLU A 1 319 ? 23.591 16.229 -94.218 1.00 52.41 319 GLU A O 1
ATOM 2618 N N . GLU A 1 320 ? 25.420 16.932 -95.283 1.00 55.97 320 GLU A N 1
ATOM 2619 C CA . GLU A 1 320 ? 26.376 16.269 -94.382 1.00 55.97 320 GLU A CA 1
ATOM 2620 C C . GLU A 1 320 ? 26.744 17.097 -93.131 1.00 55.97 320 GLU A C 1
ATOM 2622 O O . GLU A 1 320 ? 26.936 16.535 -92.047 1.00 55.97 320 GLU A O 1
ATOM 2627 N N . GLU A 1 321 ? 26.761 18.435 -93.217 1.00 57.03 321 GLU A N 1
ATOM 2628 C CA . GLU A 1 321 ? 26.936 19.303 -92.037 1.00 57.03 321 GLU A CA 1
ATOM 2629 C C . GLU A 1 321 ? 25.679 19.361 -91.159 1.00 57.03 321 GLU A C 1
ATOM 2631 O O . GLU A 1 321 ? 25.776 19.338 -89.927 1.00 57.03 321 GLU A O 1
ATOM 2636 N N . LEU A 1 322 ? 24.493 19.346 -91.771 1.00 54.62 322 LEU A N 1
ATOM 2637 C CA . LEU A 1 322 ? 23.222 19.338 -91.047 1.00 54.62 322 LEU A CA 1
ATOM 2638 C C . LEU A 1 322 ? 23.018 18.070 -90.229 1.00 54.62 322 LEU A C 1
ATOM 2640 O O . LEU A 1 322 ? 22.568 18.164 -89.090 1.00 54.62 322 LEU A O 1
ATOM 2644 N N . LYS A 1 323 ? 23.439 16.903 -90.733 1.00 55.62 323 LYS A N 1
ATOM 2645 C CA . LYS A 1 323 ? 23.436 15.663 -89.941 1.00 55.62 323 LYS A CA 1
ATOM 2646 C C . LYS A 1 323 ? 24.320 15.782 -88.698 1.00 55.62 323 LYS A C 1
ATOM 2648 O O . LYS A 1 323 ? 23.908 15.346 -87.629 1.00 55.62 323 LYS A O 1
ATOM 2653 N N . LYS A 1 324 ? 25.486 16.435 -88.779 1.00 64.62 324 LYS A N 1
ATOM 2654 C CA . LYS A 1 324 ? 26.373 16.643 -87.613 1.00 64.62 324 LYS A CA 1
ATOM 2655 C C . LYS A 1 324 ? 25.820 17.641 -86.594 1.00 64.62 324 LYS A C 1
ATOM 2657 O O . LYS A 1 324 ? 26.069 17.481 -85.398 1.00 64.62 324 LYS A O 1
ATOM 2662 N N . ILE A 1 325 ? 25.125 18.685 -87.042 1.00 60.53 325 ILE A N 1
ATOM 2663 C CA . ILE A 1 325 ? 24.486 19.664 -86.149 1.00 60.53 325 ILE A CA 1
ATOM 2664 C C . ILE A 1 325 ? 23.243 19.046 -85.497 1.00 60.53 325 ILE A C 1
ATOM 2666 O O . ILE A 1 325 ? 23.091 19.143 -84.279 1.00 60.53 325 ILE A O 1
ATOM 2670 N N . ALA A 1 326 ? 22.417 18.336 -86.270 1.00 53.78 326 ALA A N 1
ATOM 2671 C CA . ALA A 1 326 ? 21.251 17.616 -85.769 1.00 53.78 326 ALA A CA 1
ATOM 2672 C C . ALA A 1 326 ? 21.647 16.527 -84.762 1.00 53.78 326 ALA A C 1
ATOM 2674 O O . ALA A 1 326 ? 21.062 16.467 -83.687 1.00 53.78 326 ALA A O 1
ATOM 2675 N N . GLN A 1 327 ? 22.692 15.737 -85.039 1.00 59.12 327 GLN A N 1
ATOM 2676 C CA . GLN A 1 327 ? 23.188 14.707 -84.119 1.00 59.12 327 GLN A CA 1
ATOM 2677 C C . GLN A 1 327 ? 23.659 15.308 -82.787 1.00 59.12 327 GLN A C 1
ATOM 2679 O O . GLN A 1 327 ? 23.261 14.831 -81.727 1.00 59.12 327 GLN A O 1
ATOM 2684 N N . ARG A 1 328 ? 24.432 16.406 -82.828 1.00 66.94 328 ARG A N 1
ATOM 2685 C CA . ARG A 1 328 ? 24.848 17.129 -81.614 1.00 66.94 328 ARG A CA 1
ATOM 2686 C C . ARG A 1 328 ? 23.654 17.661 -80.831 1.00 66.94 328 ARG A C 1
ATOM 2688 O O . ARG A 1 328 ? 23.651 17.588 -79.608 1.00 66.94 328 ARG A O 1
ATOM 2695 N N . LYS A 1 329 ? 22.637 18.185 -81.519 1.00 64.56 329 LYS A N 1
ATOM 2696 C CA . LYS A 1 329 ? 21.433 18.705 -80.864 1.00 64.56 329 LYS A CA 1
ATOM 2697 C C . LYS A 1 329 ? 20.587 17.590 -80.252 1.00 64.56 329 LYS A C 1
ATOM 2699 O O . LYS A 1 329 ? 20.074 17.767 -79.153 1.00 64.56 329 LYS A O 1
ATOM 2704 N N . ILE A 1 330 ? 20.497 16.438 -80.913 1.00 59.09 330 ILE A N 1
ATOM 2705 C CA . ILE A 1 330 ? 19.829 15.239 -80.397 1.00 59.09 330 ILE A CA 1
ATOM 2706 C C . ILE A 1 330 ? 20.556 14.716 -79.154 1.00 59.09 330 ILE A C 1
ATOM 2708 O O . ILE A 1 330 ? 19.897 14.430 -78.161 1.00 59.09 330 ILE A O 1
ATOM 2712 N N . GLU A 1 331 ? 21.889 14.648 -79.152 1.00 63.78 331 GLU A N 1
ATOM 2713 C CA . GLU A 1 331 ? 22.673 14.254 -77.969 1.00 63.78 331 GLU A CA 1
ATOM 2714 C C . GLU A 1 331 ? 22.504 15.245 -76.807 1.00 63.78 331 GLU A C 1
ATOM 2716 O O . GLU A 1 331 ? 22.314 14.836 -75.661 1.00 63.78 331 GLU A O 1
ATOM 2721 N N . GLU A 1 332 ? 22.506 16.548 -77.098 1.00 67.44 332 GLU A N 1
ATOM 2722 C CA . GLU A 1 332 ? 22.306 17.605 -76.102 1.00 67.44 332 GLU A CA 1
ATOM 2723 C C . GLU A 1 332 ? 20.895 17.552 -75.485 1.00 67.44 332 GLU A C 1
ATOM 2725 O O . GLU A 1 332 ? 20.743 17.669 -74.267 1.00 67.44 332 GLU A O 1
ATOM 2730 N N . LEU A 1 333 ? 19.863 17.310 -76.304 1.00 54.31 333 LEU A N 1
ATOM 2731 C CA . LEU A 1 333 ? 18.479 17.142 -75.851 1.00 54.31 333 LEU A CA 1
ATOM 2732 C C . LEU A 1 333 ? 18.269 15.820 -75.103 1.00 54.31 333 LEU A C 1
ATOM 2734 O O . LEU A 1 333 ? 17.592 15.814 -74.081 1.00 54.31 333 LEU A O 1
ATOM 2738 N N . THR A 1 334 ? 18.897 14.727 -75.546 1.00 54.03 334 THR A N 1
ATOM 2739 C CA . THR A 1 334 ? 18.829 13.414 -74.876 1.00 54.03 334 THR A CA 1
ATOM 2740 C C . THR A 1 334 ? 19.410 13.492 -73.467 1.00 54.03 334 THR A C 1
ATOM 2742 O O . THR A 1 334 ? 18.843 12.932 -72.531 1.00 54.03 334 THR A O 1
ATOM 2745 N N . LYS A 1 335 ? 20.504 14.242 -73.287 1.00 66.81 335 LYS A N 1
ATOM 2746 C CA . LYS A 1 335 ? 21.117 14.452 -71.973 1.00 66.81 335 LYS A CA 1
ATOM 2747 C C . LYS A 1 335 ? 20.224 15.278 -71.040 1.00 66.81 335 LYS A C 1
ATOM 2749 O O . LYS A 1 335 ? 20.037 14.898 -69.891 1.00 66.81 335 LYS A O 1
ATOM 2754 N N . ARG A 1 336 ? 19.605 16.352 -71.547 1.00 55.84 336 ARG A N 1
ATOM 2755 C CA . ARG A 1 336 ? 18.630 17.142 -70.771 1.00 55.84 336 ARG A CA 1
ATOM 2756 C C . ARG A 1 336 ? 17.406 16.323 -70.361 1.00 55.84 336 ARG A C 1
ATOM 2758 O O . ARG A 1 336 ? 16.935 16.474 -69.242 1.00 55.84 336 ARG A O 1
ATOM 2765 N N . PHE A 1 337 ? 16.938 15.434 -71.237 1.00 51.41 337 PHE A N 1
ATOM 2766 C CA . PHE A 1 337 ? 15.811 14.547 -70.945 1.00 51.41 337 PHE A CA 1
ATOM 2767 C C . PHE A 1 337 ? 16.142 13.540 -69.831 1.00 51.41 337 PHE A C 1
ATOM 2769 O O . PHE A 1 337 ? 15.305 13.277 -68.973 1.00 51.41 337 PHE A O 1
ATOM 2776 N N . GLN A 1 338 ? 17.374 13.016 -69.800 1.00 57.59 338 GLN A N 1
ATOM 2777 C CA . GLN A 1 338 ? 17.845 12.138 -68.719 1.00 57.59 338 GLN A CA 1
ATOM 2778 C C . GLN A 1 338 ? 17.946 12.872 -67.373 1.00 57.59 338 GLN A C 1
ATOM 2780 O O . GLN A 1 338 ? 17.544 12.318 -66.349 1.00 57.59 338 GLN A O 1
ATOM 2785 N N . ASP A 1 339 ? 18.420 14.121 -67.376 1.00 56.00 339 ASP A N 1
ATOM 2786 C CA . ASP A 1 339 ? 18.492 14.952 -66.168 1.00 56.00 339 ASP A CA 1
ATOM 2787 C C . ASP A 1 339 ? 17.083 15.309 -65.633 1.00 56.00 339 ASP A C 1
ATOM 2789 O O . ASP A 1 339 ? 16.854 15.283 -64.421 1.00 56.00 339 ASP A O 1
ATOM 2793 N N . GLU A 1 340 ? 16.108 15.581 -66.515 1.00 52.03 340 GLU A N 1
ATOM 2794 C CA . GLU A 1 340 ? 14.699 15.809 -66.143 1.00 52.03 340 GLU A CA 1
ATOM 2795 C C . GLU A 1 340 ? 14.002 14.539 -65.632 1.00 52.03 340 GLU A C 1
ATOM 2797 O O . GLU A 1 340 ? 13.230 14.607 -64.672 1.00 52.03 340 GLU A O 1
ATOM 2802 N N . GLU A 1 341 ? 14.296 13.371 -66.208 1.00 54.88 341 GLU A N 1
ATOM 2803 C CA . GLU A 1 341 ? 13.763 12.087 -65.739 1.00 54.88 341 GLU A CA 1
ATOM 2804 C C . GLU A 1 341 ? 14.301 11.728 -64.342 1.00 54.88 341 GLU A C 1
ATOM 2806 O O . GLU A 1 341 ? 13.553 11.256 -63.478 1.00 54.88 341 GLU A O 1
ATOM 2811 N N . GLU A 1 342 ? 15.585 11.992 -64.076 1.00 62.97 342 GLU A N 1
ATOM 2812 C CA . GLU A 1 342 ? 16.164 11.845 -62.737 1.00 62.97 342 GLU A CA 1
ATOM 2813 C C . GLU A 1 342 ? 15.536 12.805 -61.724 1.00 62.97 342 GLU A C 1
ATOM 2815 O O . GLU A 1 342 ? 15.240 12.398 -60.594 1.00 62.97 342 GLU A O 1
ATOM 2820 N N . LEU A 1 343 ? 15.305 14.065 -62.109 1.00 57.28 343 LEU A N 1
ATOM 2821 C CA . LEU A 1 343 ? 14.618 15.037 -61.259 1.00 57.28 343 LEU A CA 1
ATOM 2822 C C . LEU A 1 343 ? 13.178 14.598 -60.968 1.00 57.28 343 LEU A C 1
ATOM 2824 O O . LEU A 1 343 ? 12.748 14.658 -59.817 1.00 57.28 343 LEU A O 1
ATOM 2828 N N . SER A 1 344 ? 12.461 14.093 -61.975 1.00 53.69 344 SER A N 1
ATOM 2829 C CA . SER A 1 344 ? 11.098 13.572 -61.839 1.00 53.69 344 SER A CA 1
ATOM 2830 C C . SER A 1 344 ? 11.035 12.404 -60.851 1.00 53.69 344 SER A C 1
ATOM 2832 O O . SER A 1 344 ? 10.233 12.437 -59.919 1.00 53.69 344 SER A O 1
ATOM 2834 N N . LYS A 1 345 ? 11.953 11.430 -60.947 1.00 67.06 345 LYS A N 1
ATOM 2835 C CA . LYS A 1 345 ? 12.055 10.315 -59.984 1.00 67.06 345 LYS A CA 1
ATOM 2836 C C . LYS A 1 345 ? 12.343 10.802 -58.562 1.00 67.06 345 LYS A C 1
ATOM 2838 O O . LYS A 1 345 ? 11.774 10.278 -57.604 1.00 67.06 345 LYS A O 1
ATOM 2843 N N . ARG A 1 346 ? 13.198 11.819 -58.410 1.00 56.16 346 ARG A N 1
ATOM 2844 C CA . ARG A 1 346 ? 13.545 12.405 -57.105 1.00 56.16 346 ARG A CA 1
ATOM 2845 C C . ARG A 1 346 ? 12.356 13.135 -56.471 1.00 56.16 346 ARG A C 1
ATOM 2847 O O . ARG A 1 346 ? 12.111 12.969 -55.278 1.00 56.16 346 ARG A O 1
ATOM 2854 N N . VAL A 1 347 ? 11.596 13.885 -57.268 1.00 52.97 347 VAL A N 1
ATOM 2855 C CA . VAL A 1 347 ? 10.371 14.575 -56.831 1.00 52.97 347 VAL A CA 1
ATOM 2856 C C . VAL A 1 347 ? 9.263 13.574 -56.497 1.00 52.97 347 VAL A C 1
ATOM 2858 O O . VAL A 1 347 ? 8.620 13.715 -55.461 1.00 52.97 347 VAL A O 1
ATOM 2861 N N . GLN A 1 348 ? 9.084 12.525 -57.306 1.00 52.00 348 GLN A N 1
ATOM 2862 C CA . GLN A 1 348 ? 8.126 11.445 -57.048 1.00 52.00 348 GLN A CA 1
ATOM 2863 C C . GLN A 1 348 ? 8.417 10.753 -55.706 1.00 52.00 348 GLN A C 1
ATOM 2865 O O . GLN A 1 348 ? 7.516 10.573 -54.890 1.00 52.00 348 GLN A O 1
ATOM 2870 N N . PHE A 1 349 ? 9.689 10.438 -55.437 1.00 62.16 349 PHE A N 1
ATOM 2871 C CA . PHE A 1 349 ? 10.116 9.833 -54.175 1.00 62.16 349 PHE A CA 1
ATOM 2872 C C . PHE A 1 349 ? 9.851 10.750 -52.970 1.00 62.16 349 PHE A C 1
ATOM 2874 O O . PHE A 1 349 ? 9.319 10.305 -51.953 1.00 62.16 349 PHE A O 1
ATOM 2881 N N . GLN A 1 350 ? 10.167 12.044 -53.087 1.00 45.91 350 GLN A N 1
ATOM 2882 C CA . GLN A 1 350 ? 9.880 13.019 -52.030 1.00 45.91 350 GLN A CA 1
ATOM 2883 C C . GLN A 1 350 ? 8.373 13.201 -51.797 1.00 45.91 350 GLN A C 1
ATOM 2885 O O . GLN A 1 350 ? 7.944 13.335 -50.650 1.00 45.91 350 GLN A O 1
ATOM 2890 N N . TYR A 1 351 ? 7.563 13.162 -52.857 1.00 46.78 351 TYR A N 1
ATOM 2891 C CA . TYR A 1 351 ? 6.106 13.214 -52.763 1.00 46.78 351 TYR A CA 1
ATOM 2892 C C . TYR A 1 351 ? 5.542 11.979 -52.044 1.00 46.78 351 TYR A C 1
ATOM 2894 O O . TYR A 1 351 ? 4.717 12.119 -51.145 1.00 46.78 351 TYR A O 1
ATOM 2902 N N . GLU A 1 352 ? 6.031 10.775 -52.356 1.00 56.97 352 GLU A N 1
ATOM 2903 C CA . GLU A 1 352 ? 5.626 9.539 -51.671 1.00 56.97 352 GLU A CA 1
ATOM 2904 C C . GLU A 1 352 ? 6.022 9.520 -50.185 1.00 56.97 352 GLU A C 1
ATOM 2906 O O . GLU A 1 352 ? 5.233 9.080 -49.343 1.00 56.97 352 GLU A O 1
ATOM 2911 N N . GLU A 1 353 ? 7.210 10.021 -49.830 1.00 57.66 353 GLU A N 1
ATOM 2912 C CA . GLU A 1 353 ? 7.602 10.193 -48.424 1.00 57.66 353 GLU A CA 1
ATOM 2913 C C . GLU A 1 353 ? 6.705 11.198 -47.690 1.00 57.66 353 GLU A C 1
ATOM 2915 O O . GLU A 1 353 ? 6.273 10.928 -46.566 1.00 57.66 353 GLU A O 1
ATOM 2920 N N . LEU A 1 354 ? 6.401 12.342 -48.311 1.00 48.88 354 LEU A N 1
ATOM 2921 C CA . LEU A 1 354 ? 5.513 13.353 -47.734 1.00 48.88 354 LEU A CA 1
ATOM 2922 C C . LEU A 1 354 ? 4.090 12.816 -47.548 1.00 48.88 354 LEU A C 1
ATOM 2924 O O . LEU A 1 354 ? 3.507 13.011 -46.484 1.00 48.88 354 LEU A O 1
ATOM 2928 N N . MET A 1 355 ? 3.561 12.069 -48.518 1.00 45.75 355 MET A N 1
ATOM 2929 C CA . MET A 1 355 ? 2.231 11.459 -48.423 1.00 45.75 355 MET A CA 1
ATOM 2930 C C . MET A 1 355 ? 2.135 10.436 -47.285 1.00 45.75 355 MET A C 1
ATOM 2932 O O . MET A 1 355 ? 1.126 10.403 -46.581 1.00 45.75 355 MET A O 1
ATOM 2936 N N . LYS A 1 356 ? 3.193 9.654 -47.026 1.00 64.50 356 LYS A N 1
ATOM 2937 C CA . LYS A 1 356 ? 3.250 8.754 -45.857 1.00 64.50 356 LYS A CA 1
ATOM 2938 C C . LYS A 1 356 ? 3.239 9.521 -44.532 1.00 64.50 356 LYS A C 1
ATOM 2940 O O . LYS A 1 356 ? 2.574 9.100 -43.589 1.00 64.50 356 LYS A O 1
ATOM 2945 N N . ARG A 1 357 ? 3.943 10.655 -44.454 1.00 50.84 357 ARG A N 1
ATOM 2946 C CA . ARG A 1 357 ? 3.964 11.503 -43.246 1.00 50.84 357 ARG A CA 1
ATOM 2947 C C . ARG A 1 357 ? 2.606 12.155 -42.985 1.00 50.84 357 ARG A C 1
ATOM 2949 O O . ARG A 1 357 ? 2.137 12.113 -41.853 1.00 50.84 357 ARG A O 1
ATOM 2956 N N . VAL A 1 358 ? 1.958 12.678 -44.028 1.00 45.31 358 VAL A N 1
ATOM 2957 C CA . VAL A 1 358 ? 0.611 13.269 -43.938 1.00 45.31 358 VAL A CA 1
ATOM 2958 C C . VAL A 1 358 ? -0.426 12.224 -43.514 1.00 45.31 358 VAL A C 1
ATOM 2960 O O . VAL A 1 358 ? -1.248 12.508 -42.647 1.00 45.31 358 VAL A O 1
ATOM 2963 N N . HIS A 1 359 ? -0.358 11.001 -44.050 1.00 60.25 359 HIS A N 1
ATOM 2964 C CA . HIS A 1 359 ? -1.268 9.917 -43.668 1.00 60.25 359 HIS A CA 1
ATOM 2965 C C . HIS A 1 359 ? -1.147 9.540 -42.183 1.00 60.25 359 HIS A C 1
ATOM 2967 O O . HIS A 1 359 ? -2.156 9.450 -41.486 1.00 60.25 359 HIS A O 1
ATOM 2973 N N . ASN A 1 360 ? 0.083 9.412 -41.674 1.00 60.06 360 ASN A N 1
ATOM 2974 C CA . ASN A 1 360 ? 0.327 9.147 -40.253 1.00 60.06 360 ASN A CA 1
ATOM 2975 C C . ASN A 1 360 ? -0.192 10.283 -39.355 1.00 60.06 360 ASN A C 1
ATOM 2977 O O . ASN A 1 360 ? -0.736 10.028 -38.282 1.00 60.06 360 ASN A O 1
ATOM 2981 N N . GLU A 1 361 ? -0.057 11.542 -39.783 1.00 55.62 361 GLU A N 1
ATOM 2982 C CA . GLU A 1 361 ? -0.589 12.688 -39.038 1.00 55.62 361 GLU A CA 1
ATOM 2983 C C . GLU A 1 361 ? -2.130 12.692 -39.012 1.00 55.62 361 GLU A C 1
ATOM 2985 O O . GLU A 1 361 ? -2.743 13.040 -38.003 1.00 55.62 361 GLU A O 1
ATOM 2990 N N . GLU A 1 362 ? -2.777 12.261 -40.096 1.00 58.81 362 GLU A N 1
ATOM 2991 C CA . GLU A 1 362 ? -4.235 12.157 -40.180 1.00 58.81 362 GLU A CA 1
ATOM 2992 C C . GLU A 1 362 ? -4.795 11.002 -39.328 1.00 58.81 362 GLU A C 1
ATOM 2994 O O . GLU A 1 362 ? -5.843 11.158 -38.694 1.00 58.81 362 GLU A O 1
ATOM 2999 N N . GLU A 1 363 ? -4.085 9.874 -39.230 1.00 68.31 363 GLU A N 1
ATOM 3000 C CA . GLU A 1 363 ? -4.422 8.797 -38.287 1.00 68.31 363 GLU A CA 1
ATOM 3001 C C . GLU A 1 363 ? -4.283 9.247 -36.827 1.00 68.31 363 GLU A C 1
ATOM 3003 O O . GLU A 1 363 ? -5.201 9.044 -36.028 1.00 68.31 363 GLU A O 1
ATOM 3008 N N . LEU A 1 364 ? -3.194 9.945 -36.485 1.00 61.66 364 LEU A N 1
ATOM 3009 C CA . LEU A 1 364 ? -3.001 10.517 -35.148 1.00 61.66 364 LEU A CA 1
ATOM 3010 C C . LEU A 1 364 ? -4.090 11.544 -34.797 1.00 61.66 364 LEU A C 1
ATOM 3012 O O . LEU A 1 364 ? -4.570 11.566 -33.664 1.00 61.66 364 LEU A O 1
ATOM 3016 N N . ARG A 1 365 ? -4.547 12.353 -35.765 1.00 65.81 365 ARG A N 1
ATOM 3017 C CA . ARG A 1 365 ? -5.676 13.284 -35.572 1.00 65.81 365 ARG A CA 1
ATOM 3018 C C . ARG A 1 365 ? -6.988 12.561 -35.278 1.00 65.81 365 ARG A C 1
ATOM 3020 O O . ARG A 1 365 ? -7.750 13.046 -34.445 1.00 65.81 365 ARG A O 1
ATOM 3027 N N . LYS A 1 366 ? -7.261 11.422 -35.923 1.00 74.44 366 LYS A N 1
ATOM 3028 C CA . LYS A 1 366 ? -8.469 10.619 -35.654 1.00 74.44 366 LYS A CA 1
ATOM 3029 C C . LYS A 1 366 ? -8.448 10.022 -34.248 1.00 74.44 366 LYS A C 1
ATOM 3031 O O . LYS A 1 366 ? -9.465 10.078 -33.563 1.00 74.44 366 LYS A O 1
ATOM 3036 N N . ILE A 1 367 ? -7.294 9.519 -33.806 1.00 67.25 367 ILE A N 1
ATOM 3037 C CA . ILE A 1 367 ? -7.106 9.012 -32.437 1.00 67.25 367 ILE A CA 1
ATOM 3038 C C . ILE A 1 367 ? -7.313 10.146 -31.426 1.00 67.25 367 ILE A C 1
ATOM 3040 O O . ILE A 1 367 ? -8.139 10.025 -30.528 1.00 67.25 367 ILE A O 1
ATOM 3044 N N . ALA A 1 368 ? -6.669 11.298 -31.633 1.00 58.38 368 ALA A N 1
ATOM 3045 C CA . ALA A 1 368 ? -6.834 12.453 -30.753 1.00 58.38 368 ALA A CA 1
ATOM 3046 C C . ALA A 1 368 ? -8.287 12.966 -30.705 1.00 58.38 368 ALA A C 1
ATOM 3048 O O . ALA A 1 368 ? -8.768 13.352 -29.643 1.00 58.38 368 ALA A O 1
ATOM 3049 N N . GLN A 1 369 ? -9.012 12.963 -31.830 1.00 69.38 369 GLN A N 1
ATOM 3050 C CA . GLN A 1 369 ? -10.432 13.331 -31.858 1.00 69.38 369 GLN A CA 1
ATOM 3051 C C . GLN A 1 369 ? -11.309 12.338 -31.093 1.00 69.38 369 GLN A C 1
ATOM 3053 O O . GLN A 1 369 ? -12.205 12.769 -30.369 1.00 69.38 369 GLN A O 1
ATOM 3058 N N . HIS A 1 370 ? -11.045 11.037 -31.225 1.00 77.75 370 HIS A N 1
ATOM 3059 C CA . HIS A 1 370 ? -11.737 10.006 -30.456 1.00 77.75 370 HIS A CA 1
ATOM 3060 C C . HIS A 1 370 ? -11.515 10.197 -28.947 1.00 77.75 370 HIS A C 1
ATOM 3062 O O . HIS A 1 370 ? -12.482 10.245 -28.187 1.00 77.75 370 HIS A O 1
ATOM 3068 N N . ASP A 1 371 ? -10.266 10.405 -28.527 1.00 68.19 371 ASP A N 1
ATOM 3069 C CA . ASP A 1 371 ? -9.913 10.606 -27.118 1.00 68.19 371 ASP A CA 1
ATOM 3070 C C . ASP A 1 371 ? -10.538 11.887 -26.546 1.00 68.19 371 ASP A C 1
ATOM 3072 O O . ASP A 1 371 ? -11.035 11.895 -25.419 1.00 68.19 371 ASP A O 1
ATOM 3076 N N . ILE A 1 372 ? -10.580 12.974 -27.327 1.00 65.44 372 ILE A N 1
ATOM 3077 C CA . ILE A 1 372 ? -11.264 14.217 -26.940 1.00 65.44 372 ILE A CA 1
ATOM 3078 C C . ILE A 1 372 ? -12.762 13.974 -26.723 1.00 65.44 372 ILE A C 1
ATOM 3080 O O . ILE A 1 372 ? -13.334 14.498 -25.765 1.00 65.44 372 ILE A O 1
ATOM 3084 N N . GLU A 1 373 ? -13.411 13.197 -27.587 1.00 72.12 373 GLU A N 1
ATOM 3085 C CA . GLU A 1 373 ? -14.847 12.933 -27.480 1.00 72.12 373 GLU A CA 1
ATOM 3086 C C . GLU A 1 373 ? -15.170 12.014 -26.288 1.00 72.12 373 GLU A C 1
ATOM 3088 O O . GLU A 1 373 ? -16.140 12.248 -25.561 1.00 72.12 373 GLU A O 1
ATOM 3093 N N . GLU A 1 374 ? -14.309 11.032 -26.007 1.00 68.31 374 GLU A N 1
ATOM 3094 C CA . GLU A 1 374 ? -14.400 10.196 -24.807 1.00 68.31 374 GLU A CA 1
ATOM 3095 C C . GLU A 1 374 ? -14.198 11.022 -23.524 1.00 68.31 374 GLU A C 1
ATOM 3097 O O . GLU A 1 374 ? -14.960 10.891 -22.559 1.00 68.31 374 GLU A O 1
ATOM 3102 N N . LEU A 1 375 ? -13.223 11.937 -23.520 1.00 61.03 375 LEU A N 1
ATOM 3103 C CA . LEU A 1 375 ? -12.983 12.855 -22.406 1.00 61.03 375 LEU A CA 1
ATOM 3104 C C . LEU A 1 375 ? -14.166 13.796 -22.162 1.00 61.03 375 LEU A C 1
ATOM 3106 O O . LEU A 1 375 ? -14.557 13.975 -21.008 1.00 61.03 375 LEU A O 1
ATOM 3110 N N . LYS A 1 376 ? -14.786 14.351 -23.211 1.00 67.81 376 LYS A N 1
ATOM 3111 C CA . LYS A 1 376 ? -16.001 15.174 -23.072 1.00 67.81 376 LYS A CA 1
ATOM 3112 C C . LYS A 1 376 ? -17.137 14.406 -22.404 1.00 67.81 376 LYS A C 1
ATOM 3114 O O . LYS A 1 376 ? -17.795 14.949 -21.519 1.00 67.81 376 LYS A O 1
ATOM 3119 N N . LYS A 1 377 ? -17.347 13.142 -22.788 1.00 76.25 377 LYS A N 1
ATOM 3120 C CA . LYS A 1 377 ? -18.375 12.292 -22.175 1.00 76.25 377 LYS A CA 1
ATOM 3121 C C . LYS A 1 377 ? -18.106 12.081 -20.683 1.00 76.25 377 LYS A C 1
ATOM 3123 O O . LYS A 1 377 ? -18.999 12.273 -19.866 1.00 76.25 377 LYS A O 1
ATOM 3128 N N . ARG A 1 378 ? -16.855 11.791 -20.316 1.00 66.50 378 ARG A N 1
ATOM 3129 C CA . ARG A 1 378 ? -16.452 11.624 -18.910 1.00 66.50 378 ARG A CA 1
ATOM 3130 C C . ARG A 1 378 ? -16.608 12.905 -18.088 1.00 66.50 378 ARG A C 1
ATOM 3132 O O . ARG A 1 378 ? -16.972 12.824 -16.920 1.00 66.50 378 ARG A O 1
ATOM 3139 N N . VAL A 1 379 ? -16.342 14.077 -18.671 1.00 56.81 379 VAL A N 1
ATOM 3140 C CA . VAL A 1 379 ? -16.572 15.374 -18.007 1.00 56.81 379 VAL A CA 1
ATOM 3141 C C . VAL A 1 379 ? -18.062 15.589 -17.727 1.00 56.81 379 VAL A C 1
ATOM 3143 O O . VAL A 1 379 ? -18.411 16.015 -16.628 1.00 56.81 379 VAL A O 1
ATOM 3146 N N . HIS A 1 380 ? -18.937 15.229 -18.670 1.00 69.62 380 HIS A N 1
ATOM 3147 C CA . HIS A 1 380 ? -20.385 15.321 -18.482 1.00 69.62 380 HIS A CA 1
ATOM 3148 C C . HIS A 1 380 ? -20.883 14.425 -17.334 1.00 69.62 380 HIS A C 1
ATOM 3150 O O . HIS A 1 380 ? -21.600 14.897 -16.452 1.00 69.62 380 HIS A O 1
ATOM 3156 N N . ASP A 1 381 ? -20.413 13.174 -17.272 1.00 73.69 381 ASP A N 1
ATOM 3157 C CA . ASP A 1 381 ? -20.759 12.246 -16.185 1.00 73.69 381 ASP A CA 1
ATOM 3158 C C . ASP A 1 381 ? -20.315 12.785 -14.806 1.00 73.69 381 ASP A C 1
ATOM 3160 O O . ASP A 1 381 ? -21.018 12.640 -13.803 1.00 73.69 381 ASP A O 1
ATOM 3164 N N . VAL A 1 382 ? -19.155 13.453 -14.741 1.00 60.25 382 VAL A N 1
ATOM 3165 C CA . VAL A 1 382 ? -18.648 14.084 -13.509 1.00 60.25 382 VAL A CA 1
ATOM 3166 C C . VAL A 1 382 ? -19.511 15.275 -13.082 1.00 60.25 382 VAL A C 1
ATOM 3168 O O . VAL A 1 382 ? -19.750 15.453 -11.886 1.00 60.25 382 VAL A O 1
ATOM 3171 N N . GLU A 1 383 ? -20.000 16.085 -14.021 1.00 65.94 383 GLU A N 1
ATOM 3172 C CA . GLU A 1 383 ? -20.907 17.198 -13.716 1.00 65.94 383 GLU A CA 1
ATOM 3173 C C . GLU A 1 383 ? -22.247 16.718 -13.152 1.00 65.94 383 GLU A C 1
ATOM 3175 O O . GLU A 1 383 ? -22.776 17.333 -12.221 1.00 65.94 383 GLU A O 1
ATOM 3180 N N . ASP A 1 384 ? -22.776 15.604 -13.651 1.00 77.69 384 ASP A N 1
ATOM 3181 C CA . ASP A 1 384 ? -24.015 15.028 -13.133 1.00 77.69 384 ASP A CA 1
ATOM 3182 C C . ASP A 1 384 ? -23.824 14.389 -11.753 1.00 77.69 384 ASP A C 1
ATOM 3184 O O . ASP A 1 384 ? -24.625 14.636 -10.846 1.00 77.69 384 ASP A O 1
ATOM 3188 N N . LEU A 1 385 ? -22.710 13.683 -11.528 1.00 74.62 385 LEU A N 1
ATOM 3189 C CA . LEU A 1 385 ? -22.340 13.213 -10.189 1.00 74.62 385 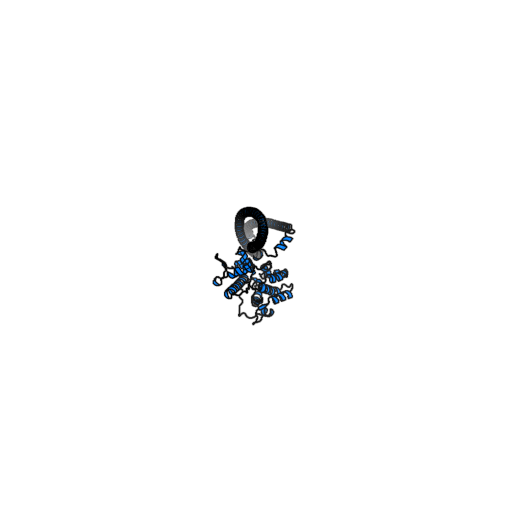LEU A CA 1
ATOM 3190 C C . LEU A 1 385 ? -22.178 14.377 -9.203 1.00 74.62 385 LEU A C 1
ATOM 3192 O O . LEU A 1 385 ? -22.602 14.276 -8.051 1.00 74.62 385 LEU A O 1
ATOM 3196 N N . ARG A 1 386 ? -21.624 15.513 -9.645 1.00 74.81 386 ARG A N 1
ATOM 3197 C CA . ARG A 1 386 ? -21.479 16.711 -8.806 1.00 74.81 386 ARG A CA 1
ATOM 3198 C C . ARG A 1 386 ? -22.832 17.249 -8.340 1.00 74.81 386 ARG A C 1
ATOM 3200 O O . ARG A 1 386 ? -22.944 17.636 -7.178 1.00 74.81 386 ARG A O 1
ATOM 3207 N N . LYS A 1 387 ? -23.854 17.247 -9.203 1.00 81.94 387 LYS A N 1
ATOM 3208 C CA . LYS A 1 387 ? -25.218 17.675 -8.839 1.00 81.94 387 LYS A CA 1
ATOM 3209 C C . LYS A 1 387 ? -25.850 16.736 -7.810 1.00 81.94 387 LYS A C 1
ATOM 3211 O O . LYS A 1 387 ? -26.429 17.215 -6.839 1.00 81.94 387 LYS A O 1
ATOM 3216 N N . ILE A 1 388 ? -25.696 15.420 -7.986 1.00 80.44 388 ILE A N 1
ATOM 3217 C CA . ILE A 1 388 ? -26.198 14.416 -7.030 1.00 80.44 388 ILE A CA 1
ATOM 3218 C C . ILE A 1 388 ? -25.548 14.627 -5.657 1.00 80.44 388 ILE A C 1
ATOM 3220 O O . ILE A 1 388 ? -26.244 14.761 -4.653 1.00 80.44 388 ILE A O 1
ATOM 3224 N N . VAL A 1 389 ? -24.219 14.763 -5.624 1.00 74.38 389 VAL A N 1
ATOM 3225 C CA . VAL A 1 389 ? -23.464 14.992 -4.383 1.00 74.38 389 VAL A CA 1
ATOM 3226 C C . VAL A 1 389 ? -23.849 16.317 -3.719 1.00 74.38 389 VAL A C 1
ATOM 3228 O O . VAL A 1 389 ? -23.911 16.395 -2.493 1.00 74.38 389 VAL A O 1
ATOM 3231 N N . GLN A 1 390 ? -24.113 17.378 -4.486 1.00 79.06 390 GLN A N 1
ATOM 3232 C CA . GLN A 1 390 ? -24.601 18.642 -3.924 1.00 79.06 390 GLN A CA 1
ATOM 3233 C C . GLN A 1 390 ? -25.959 18.472 -3.235 1.00 79.06 390 GLN A C 1
ATOM 3235 O O . GLN A 1 390 ? -26.114 18.922 -2.101 1.00 79.06 390 GLN A O 1
ATOM 3240 N N . TYR A 1 391 ? -26.898 17.771 -3.872 1.00 83.62 391 TYR A N 1
ATOM 3241 C CA . TYR A 1 391 ? -28.222 17.518 -3.308 1.00 83.62 391 TYR A CA 1
ATOM 3242 C C . TYR A 1 391 ? -28.159 16.684 -2.017 1.00 83.62 391 TYR A C 1
ATOM 3244 O O . TYR A 1 391 ? -28.755 17.052 -1.005 1.00 83.62 391 TYR A O 1
ATOM 3252 N N . GLU A 1 392 ? -27.385 15.595 -2.011 1.00 82.81 392 GLU A N 1
ATOM 3253 C CA . GLU A 1 392 ? -27.222 14.747 -0.821 1.00 82.81 392 GLU A CA 1
ATOM 3254 C C . GLU A 1 392 ? -26.557 15.498 0.343 1.00 82.81 392 GLU A C 1
ATOM 3256 O O . GLU A 1 392 ? -26.954 15.342 1.499 1.00 82.81 392 GLU A O 1
ATOM 3261 N N . ASN A 1 393 ? -25.581 16.363 0.052 1.00 73.69 393 ASN A N 1
ATOM 3262 C CA . ASN A 1 393 ? -24.936 17.188 1.073 1.00 73.69 393 ASN A CA 1
ATOM 3263 C C . ASN A 1 393 ? -25.893 18.217 1.690 1.00 73.69 393 ASN A C 1
ATOM 3265 O O . ASN A 1 393 ? -25.787 18.503 2.884 1.00 73.69 393 ASN A O 1
ATOM 3269 N N . GLU A 1 394 ? -26.814 18.787 0.912 1.00 88.19 394 GLU A N 1
ATOM 3270 C CA . GLU A 1 394 ? -27.843 19.684 1.447 1.00 88.19 394 GLU A CA 1
ATOM 3271 C C . GLU A 1 394 ? -28.832 18.948 2.361 1.00 88.19 394 GLU A C 1
ATOM 3273 O O . GLU A 1 394 ? -29.176 19.468 3.425 1.00 88.19 394 GLU A O 1
ATOM 3278 N N . ASP A 1 395 ? -29.248 17.731 1.998 1.00 88.19 395 ASP A N 1
ATOM 3279 C CA . ASP A 1 395 ? -30.130 16.903 2.833 1.00 88.19 395 ASP A CA 1
ATOM 3280 C C . ASP A 1 395 ? -29.457 16.501 4.157 1.00 88.19 395 ASP A C 1
ATOM 3282 O O . ASP A 1 395 ? -30.036 16.649 5.237 1.00 88.19 395 ASP A O 1
ATOM 3286 N N . LEU A 1 396 ? -28.189 16.078 4.103 1.00 83.00 396 LEU A N 1
ATOM 3287 C CA . LEU A 1 396 ? -27.413 15.744 5.300 1.00 83.00 396 LEU A CA 1
ATOM 3288 C C . LEU A 1 396 ? -27.217 16.953 6.223 1.00 83.00 396 LEU A C 1
ATOM 3290 O O . LEU A 1 396 ? -27.322 16.808 7.441 1.00 83.00 396 LEU A O 1
ATOM 3294 N N . ARG A 1 397 ? -26.986 18.153 5.673 1.00 86.75 397 ARG A N 1
ATOM 3295 C CA . ARG A 1 397 ? -26.875 19.386 6.474 1.00 86.75 397 ARG A CA 1
ATOM 3296 C C . ARG A 1 397 ? -28.150 19.675 7.262 1.00 86.75 397 ARG A C 1
ATOM 3298 O O . ARG A 1 397 ? -28.052 20.051 8.428 1.00 86.75 397 ARG A O 1
ATOM 3305 N N . LYS A 1 398 ? -29.328 19.467 6.663 1.00 91.81 398 LYS A N 1
ATOM 3306 C CA . LYS A 1 398 ? -30.614 19.643 7.357 1.00 91.81 398 LYS A CA 1
ATOM 3307 C C . LYS A 1 398 ? -30.776 18.641 8.500 1.00 91.81 398 LYS A C 1
ATOM 3309 O O . LYS A 1 398 ? -31.081 19.048 9.615 1.00 91.81 398 LYS A O 1
ATOM 3314 N N . LYS A 1 399 ? -30.479 17.361 8.256 1.00 89.12 399 LYS A N 1
ATOM 3315 C CA . LYS A 1 399 ? -30.548 16.307 9.286 1.00 89.12 399 LYS A CA 1
ATOM 3316 C C . LYS A 1 399 ? -29.603 16.566 10.462 1.00 89.12 399 LYS A C 1
ATOM 3318 O O . LYS A 1 399 ? -30.006 16.409 11.609 1.00 89.12 399 LYS A O 1
ATOM 3323 N N . ILE A 1 400 ? -28.374 17.013 10.190 1.00 87.19 400 ILE A N 1
ATOM 3324 C CA . ILE A 1 400 ? -27.411 17.384 11.241 1.00 87.19 400 ILE A CA 1
ATOM 3325 C C . ILE A 1 400 ? -27.955 18.544 12.082 1.00 87.19 400 ILE A C 1
ATOM 3327 O O . ILE A 1 400 ? -27.893 18.497 13.308 1.00 87.19 400 ILE A O 1
ATOM 3331 N N . GLN A 1 401 ? -28.530 19.565 11.441 1.00 90.81 401 GLN A N 1
ATOM 3332 C CA . GLN A 1 401 ? -29.102 20.711 12.145 1.00 90.81 401 GLN A CA 1
ATOM 3333 C C . GLN A 1 401 ? -30.281 20.308 13.052 1.00 90.81 401 GLN A C 1
ATOM 3335 O O . GLN A 1 401 ? -30.396 20.811 14.170 1.00 90.81 401 GLN A O 1
ATOM 3340 N N . GLU A 1 402 ? -31.137 19.386 12.604 1.00 92.69 402 GLU A N 1
ATOM 3341 C CA . GLU A 1 402 ? -32.227 18.825 13.418 1.00 92.69 402 GLU A CA 1
ATOM 3342 C C . GLU A 1 402 ? -31.694 18.032 14.625 1.00 92.69 402 GLU A C 1
ATOM 3344 O O . GLU A 1 402 ? -32.180 18.195 15.748 1.00 92.69 402 GLU A O 1
ATOM 3349 N N . GLU A 1 403 ? -30.656 17.216 14.429 1.00 87.75 403 GLU A N 1
ATOM 3350 C CA . GLU A 1 403 ? -30.034 16.440 15.506 1.00 87.75 403 GLU A CA 1
ATOM 3351 C C . GLU A 1 403 ? -29.357 17.344 16.553 1.00 87.75 403 GLU A C 1
ATOM 3353 O O . GLU A 1 403 ? -29.482 17.112 17.758 1.00 87.75 403 GLU A O 1
ATOM 3358 N N . GLU A 1 404 ? -28.705 18.430 16.126 1.00 89.06 404 GLU A N 1
ATOM 3359 C CA . GLU A 1 404 ? -28.127 19.434 17.029 1.00 89.06 404 GLU A CA 1
ATOM 3360 C C . GLU A 1 404 ? -29.196 20.147 17.873 1.00 89.06 404 GLU A C 1
ATOM 3362 O O . GLU A 1 404 ? -29.004 20.361 19.078 1.00 89.06 404 GLU A O 1
ATOM 3367 N N . GLN A 1 405 ? -30.356 20.463 17.289 1.00 91.75 405 GLN A N 1
ATOM 3368 C CA . GLN A 1 405 ? -31.489 21.031 18.029 1.00 91.75 405 GLN A CA 1
ATOM 3369 C C . GLN A 1 405 ? -32.038 20.054 19.078 1.00 91.75 405 GLN A C 1
ATOM 3371 O O . GLN A 1 405 ? -32.293 20.436 20.222 1.00 91.75 405 GLN A O 1
ATOM 3376 N N . LEU A 1 406 ? -32.174 18.772 18.734 1.00 91.56 406 LEU A N 1
ATOM 3377 C CA . LEU A 1 406 ? -32.600 17.750 19.694 1.00 91.56 406 LEU A CA 1
ATOM 3378 C C . LEU A 1 406 ? -31.576 17.562 20.818 1.00 91.56 406 LEU A C 1
ATOM 3380 O O . LEU A 1 406 ? -31.946 17.465 21.990 1.00 91.56 406 LEU A O 1
ATOM 3384 N N . ARG A 1 407 ? -30.282 17.567 20.484 1.00 89.88 407 ARG A N 1
ATOM 3385 C CA . ARG A 1 407 ? -29.198 17.413 21.458 1.00 89.88 407 ARG A CA 1
ATOM 3386 C C . ARG A 1 407 ? -29.151 18.570 22.452 1.00 89.88 407 ARG A C 1
ATOM 3388 O O . ARG A 1 407 ? -28.983 18.329 23.646 1.00 89.88 407 ARG A O 1
ATOM 3395 N N . THR A 1 408 ? -29.322 19.806 21.987 1.00 90.56 408 THR A N 1
ATOM 3396 C CA . THR A 1 408 ? -29.362 20.992 22.861 1.00 90.56 408 THR A CA 1
ATOM 3397 C C . THR A 1 408 ? -30.578 20.977 23.786 1.00 90.56 408 THR A C 1
ATOM 3399 O O . THR A 1 408 ? -30.433 21.233 24.983 1.00 90.56 408 THR A O 1
ATOM 3402 N N . LYS A 1 409 ? -31.755 20.572 23.289 1.00 94.12 409 LYS A N 1
ATOM 3403 C CA . LYS A 1 409 ? -32.948 20.389 24.129 1.00 94.12 409 LYS A CA 1
ATOM 3404 C C . LYS A 1 409 ? -32.730 19.328 25.215 1.00 94.12 409 LYS A C 1
ATOM 3406 O O . LYS A 1 409 ? -32.970 19.597 26.390 1.00 94.12 409 LYS A O 1
ATOM 3411 N N . ALA A 1 410 ? -32.198 18.162 24.847 1.00 89.19 410 ALA A N 1
ATOM 3412 C CA . ALA A 1 410 ? -31.905 17.087 25.796 1.00 89.19 410 ALA A CA 1
ATOM 3413 C C . ALA A 1 410 ? -30.833 17.479 26.831 1.00 89.19 410 ALA A C 1
ATOM 3415 O O . ALA A 1 410 ? -30.874 17.029 27.977 1.00 89.19 410 ALA A O 1
ATOM 3416 N N . GLN A 1 411 ? -29.858 18.315 26.457 1.00 90.56 411 GLN A N 1
ATOM 3417 C CA . GLN A 1 411 ? -28.880 18.863 27.402 1.00 90.56 411 GLN A CA 1
ATOM 3418 C C . GLN A 1 411 ? -29.538 19.785 28.433 1.00 90.56 411 GLN A C 1
ATOM 3420 O O . GLN A 1 411 ? -29.244 19.652 29.620 1.00 90.56 411 GLN A O 1
ATOM 3425 N N . CYS A 1 412 ? -30.451 20.658 28.001 1.00 91.25 412 CYS A N 1
ATOM 3426 C CA . CYS A 1 412 ? -31.188 21.552 28.894 1.00 91.25 412 CYS A CA 1
ATOM 3427 C C . CYS A 1 412 ? -32.046 20.767 29.903 1.00 91.25 412 CYS A C 1
ATOM 3429 O O . CYS A 1 412 ? -31.934 20.986 31.109 1.00 91.25 412 CYS A O 1
ATOM 3431 N N . GLU A 1 413 ? -32.807 19.770 29.434 1.00 93.69 413 GLU A N 1
ATOM 3432 C CA . GLU A 1 413 ? -33.626 18.903 30.298 1.00 93.69 413 GLU A CA 1
ATOM 3433 C C . GLU A 1 413 ? -32.772 18.121 31.316 1.00 93.69 413 GLU A C 1
ATOM 3435 O O . GLU A 1 413 ? -33.117 18.028 32.496 1.00 93.69 413 GLU A O 1
ATOM 3440 N N . ASN A 1 414 ? -31.611 17.602 30.898 1.00 89.25 414 ASN A N 1
ATOM 3441 C CA . ASN A 1 414 ? -30.684 16.924 31.808 1.00 89.25 414 ASN A CA 1
ATOM 3442 C C . ASN A 1 414 ? -30.114 17.859 32.882 1.00 89.25 414 ASN A C 1
ATOM 3444 O O . ASN A 1 414 ? -29.889 17.430 34.016 1.00 89.25 414 ASN A O 1
ATOM 3448 N N . GLU A 1 415 ? -29.854 19.122 32.548 1.00 93.94 415 GLU A N 1
ATOM 3449 C CA . GLU A 1 415 ? -29.366 20.096 33.519 1.00 93.94 415 GLU A CA 1
ATOM 3450 C C . GLU A 1 415 ? -30.438 20.433 34.568 1.00 93.94 415 GLU A C 1
ATOM 3452 O O . GLU A 1 415 ? -30.133 20.508 35.761 1.00 93.94 415 GLU A O 1
ATOM 3457 N N . GLU A 1 416 ? -31.702 20.560 34.156 1.00 93.88 416 GLU A N 1
ATOM 3458 C CA . GLU A 1 416 ? -32.823 20.735 35.085 1.00 93.88 416 GLU A CA 1
ATOM 3459 C C . GLU A 1 416 ? -32.989 19.535 36.022 1.00 93.88 416 GLU A C 1
ATOM 3461 O O . GLU A 1 416 ? -33.129 19.711 37.236 1.00 93.88 416 GLU A O 1
ATOM 3466 N N . LEU A 1 417 ? -32.924 18.311 35.488 1.00 92.62 417 LEU A N 1
ATOM 3467 C CA . LEU A 1 417 ? -33.009 17.094 36.297 1.00 92.62 417 LEU A CA 1
ATOM 3468 C C . LEU A 1 417 ? -31.870 17.009 37.318 1.00 92.62 417 LEU A C 1
ATOM 3470 O O . LEU A 1 417 ? -32.114 16.676 38.477 1.00 92.62 417 LEU A O 1
ATOM 3474 N N . ARG A 1 418 ? -30.642 17.379 36.936 1.00 92.12 418 ARG A N 1
ATOM 3475 C CA . ARG A 1 418 ? -29.503 17.436 37.869 1.00 92.12 418 ARG A CA 1
ATOM 3476 C C . ARG A 1 418 ? -29.754 18.398 39.028 1.00 92.12 418 ARG A C 1
ATOM 3478 O O . ARG A 1 418 ? -29.491 18.031 40.171 1.00 92.12 418 ARG A O 1
ATOM 3485 N N . LYS A 1 419 ? -30.302 19.589 38.755 1.00 94.19 419 LYS A N 1
ATOM 3486 C CA . LYS A 1 419 ? -30.660 20.567 39.799 1.00 94.19 419 LYS A CA 1
ATOM 3487 C C . LYS A 1 419 ? -31.726 20.009 40.749 1.00 94.19 419 LYS A C 1
ATOM 3489 O O . LYS A 1 419 ? -31.597 20.159 41.960 1.00 94.19 419 LYS A O 1
ATOM 3494 N N . ARG A 1 420 ? -32.744 19.311 40.228 1.00 93.81 420 ARG A N 1
ATOM 3495 C CA . ARG A 1 420 ? -33.781 18.667 41.061 1.00 93.81 420 ARG A CA 1
ATOM 3496 C C . ARG A 1 420 ? -33.207 17.577 41.964 1.00 93.81 420 ARG A C 1
ATOM 3498 O O . ARG A 1 420 ? -33.477 17.589 43.160 1.00 93.81 420 ARG A O 1
ATOM 3505 N N . VAL A 1 421 ? -32.370 16.696 41.416 1.00 93.50 421 VAL A N 1
ATOM 3506 C CA . VAL A 1 421 ? -31.710 15.631 42.190 1.00 93.50 421 VAL A CA 1
ATOM 3507 C C . VAL A 1 421 ? -30.829 16.218 43.292 1.00 93.50 421 VAL A C 1
ATOM 3509 O O . VAL A 1 421 ? -30.836 15.715 44.412 1.00 93.50 421 VAL A O 1
ATOM 3512 N N . GLN A 1 422 ? -30.098 17.299 43.011 1.00 92.44 422 GLN A N 1
ATOM 3513 C CA . GLN A 1 422 ? -29.281 17.972 44.020 1.00 92.44 422 GLN A CA 1
ATOM 3514 C C . GLN A 1 422 ? -30.138 18.529 45.168 1.00 92.44 422 GLN A C 1
ATOM 3516 O O . GLN A 1 422 ? -29.806 18.315 46.333 1.00 92.44 422 GLN A O 1
ATOM 3521 N N . ASN A 1 423 ? -31.271 19.165 44.855 1.00 93.19 423 ASN A N 1
ATOM 3522 C CA . ASN A 1 423 ? -32.203 19.657 45.873 1.00 93.19 423 ASN A CA 1
ATOM 3523 C C . ASN A 1 423 ? -32.775 18.512 46.727 1.00 93.19 423 ASN A C 1
ATOM 3525 O O . ASN A 1 423 ? -32.828 18.623 47.950 1.00 93.19 423 ASN A O 1
ATOM 3529 N N . GLU A 1 424 ? -33.167 17.393 46.112 1.00 92.38 424 GLU A N 1
ATOM 3530 C CA . GLU A 1 424 ? -33.645 16.213 46.848 1.00 92.38 424 GLU A CA 1
ATOM 3531 C C . GLU A 1 424 ? -32.562 15.619 47.760 1.00 92.38 424 GLU A C 1
ATOM 3533 O O . GLU A 1 424 ? -32.849 15.239 48.895 1.00 92.38 424 GLU A O 1
ATOM 3538 N N . GLN A 1 425 ? -31.304 15.583 47.308 1.00 92.31 425 GLN A N 1
ATOM 3539 C CA . GLN A 1 425 ? -30.174 15.146 48.133 1.00 92.31 425 GLN A CA 1
ATOM 3540 C C . GLN A 1 425 ? -29.945 16.064 49.342 1.00 92.31 425 GLN A C 1
ATOM 3542 O O . GLN A 1 425 ? -29.633 15.572 50.427 1.00 92.31 425 GLN A O 1
ATOM 3547 N N . GLU A 1 426 ? -30.112 17.379 49.186 1.00 92.50 426 GLU A N 1
ATOM 3548 C CA . GLU A 1 426 ? -30.032 18.323 50.305 1.00 92.50 426 GLU A CA 1
ATOM 3549 C C . GLU A 1 426 ? -31.157 18.108 51.320 1.00 92.50 426 GLU A C 1
ATOM 3551 O O . GLU A 1 426 ? -30.894 18.077 52.524 1.00 92.50 426 GLU A O 1
ATOM 3556 N N . VAL A 1 427 ? -32.395 17.909 50.855 1.00 93.56 427 VAL A N 1
ATOM 3557 C CA . VAL A 1 427 ? -33.539 17.605 51.732 1.00 93.56 427 VAL A CA 1
ATOM 3558 C C . VAL A 1 427 ? -33.310 16.294 52.479 1.00 93.56 427 VAL A C 1
ATOM 3560 O O . VAL A 1 427 ? -33.497 16.237 53.693 1.00 93.56 427 VAL A O 1
ATOM 3563 N N . ARG A 1 428 ? -32.837 15.255 51.783 1.00 93.50 428 ARG A N 1
ATOM 3564 C CA . ARG A 1 428 ? -32.543 13.957 52.392 1.00 93.50 428 ARG A CA 1
ATOM 3565 C C . ARG A 1 428 ? -31.498 14.064 53.504 1.00 93.50 428 ARG A C 1
ATOM 3567 O O . ARG A 1 428 ? -31.713 13.503 54.571 1.00 93.50 428 ARG A O 1
ATOM 3574 N N . LYS A 1 429 ? -30.417 14.823 53.295 1.00 94.06 429 LYS A N 1
ATOM 3575 C CA . LYS A 1 429 ? -29.402 15.063 54.336 1.00 94.06 429 LYS A CA 1
ATOM 3576 C C . LYS A 1 429 ? -29.977 15.755 55.573 1.00 94.06 429 LYS A C 1
ATOM 3578 O O . LYS A 1 429 ? -29.594 15.414 56.686 1.00 94.06 429 LYS A O 1
ATOM 3583 N N . ARG A 1 430 ? -30.891 16.719 55.399 1.00 93.38 430 ARG A N 1
ATOM 3584 C CA . ARG A 1 430 ? -31.554 17.385 56.537 1.00 93.38 430 ARG A CA 1
ATOM 3585 C C . ARG A 1 430 ? -32.395 16.399 57.344 1.00 93.38 430 ARG A C 1
ATOM 3587 O O . ARG A 1 430 ? -32.262 16.360 58.559 1.00 93.38 430 ARG A O 1
ATOM 3594 N N . LEU A 1 431 ? -33.186 15.570 56.663 1.00 93.06 431 LEU A N 1
ATOM 3595 C CA . LEU A 1 431 ? -33.994 14.536 57.313 1.00 93.06 431 LEU A CA 1
ATOM 3596 C C . LEU A 1 431 ? -33.130 13.489 58.028 1.00 93.06 431 LEU A C 1
ATOM 3598 O O . LEU A 1 431 ? -33.475 13.062 59.122 1.00 93.06 431 LEU A O 1
ATOM 3602 N N . GLU A 1 432 ? -32.004 13.082 57.436 1.00 93.50 432 GLU A N 1
ATOM 3603 C CA . GLU A 1 432 ? -31.059 12.157 58.076 1.00 93.50 432 GLU A CA 1
ATOM 3604 C C . GLU A 1 432 ? -30.496 12.739 59.384 1.00 93.50 432 GLU A C 1
ATOM 3606 O O . GLU A 1 432 ? -30.439 12.024 60.383 1.00 93.50 432 GLU A O 1
ATOM 3611 N N . ASN A 1 433 ? -30.172 14.037 59.414 1.00 93.19 433 ASN A N 1
ATOM 3612 C CA . ASN A 1 433 ? -29.739 14.714 60.640 1.00 93.19 433 ASN A CA 1
ATOM 3613 C C . ASN A 1 433 ? -30.857 14.783 61.694 1.00 93.19 433 ASN A C 1
ATOM 3615 O O . ASN A 1 433 ? -30.612 14.464 62.854 1.00 93.19 433 ASN A O 1
ATOM 3619 N N . GLU A 1 434 ? -32.084 15.146 61.302 1.00 95.00 434 GLU A N 1
ATOM 3620 C CA . GLU A 1 434 ? -33.233 15.196 62.223 1.00 95.00 434 GLU A CA 1
ATOM 3621 C C . GLU A 1 434 ? -33.543 13.818 62.828 1.00 95.00 434 GLU A C 1
ATOM 3623 O O . GLU A 1 434 ? -33.811 13.704 64.023 1.00 95.00 434 GLU A O 1
ATOM 3628 N N . ILE A 1 435 ? -33.478 12.748 62.028 1.00 93.69 435 ILE A N 1
ATOM 3629 C CA . ILE A 1 435 ? -33.673 11.374 62.515 1.00 93.69 435 ILE A CA 1
ATOM 3630 C C . ILE A 1 435 ? -32.620 11.015 63.567 1.00 93.69 435 ILE A C 1
ATOM 3632 O O . ILE A 1 435 ? -32.948 10.369 64.562 1.00 93.69 435 ILE A O 1
ATOM 3636 N N . GLU A 1 436 ? -31.370 11.426 63.367 1.00 93.69 436 GLU A N 1
ATOM 3637 C CA . GLU A 1 436 ? -30.290 11.155 64.315 1.00 93.69 436 GLU A CA 1
ATOM 3638 C C . GLU A 1 436 ? -30.461 11.948 65.626 1.00 93.69 436 GLU A C 1
ATOM 3640 O O . GLU A 1 436 ? -30.296 11.399 66.719 1.00 93.69 436 GLU A O 1
ATOM 3645 N N . GLU A 1 437 ? -30.908 13.205 65.545 1.00 93.94 437 GLU A N 1
ATOM 3646 C CA . GLU A 1 437 ? -31.311 13.992 66.719 1.00 93.94 437 GLU A CA 1
ATOM 3647 C C . GLU A 1 437 ? -32.480 13.347 67.483 1.00 93.94 437 GLU A C 1
ATOM 3649 O O . GLU A 1 437 ? -32.495 13.325 68.714 1.00 93.94 437 GLU A O 1
ATOM 3654 N N . PHE A 1 438 ? -33.468 12.776 66.787 1.00 93.50 438 PHE A N 1
ATOM 3655 C CA . PHE A 1 438 ? -34.551 12.055 67.458 1.00 93.50 438 PHE A CA 1
ATOM 3656 C C . PHE A 1 438 ? -34.079 10.765 68.131 1.00 93.50 438 PHE A C 1
ATOM 3658 O O . PHE A 1 438 ? -34.534 10.471 69.235 1.00 93.50 438 PHE A O 1
ATOM 3665 N N . ARG A 1 439 ? -33.171 10.008 67.503 1.00 92.94 439 ARG A N 1
ATOM 3666 C CA . ARG A 1 439 ? -32.601 8.785 68.093 1.00 92.94 439 ARG A CA 1
ATOM 3667 C C . ARG A 1 439 ? -31.866 9.076 69.392 1.00 92.94 439 ARG A C 1
ATOM 3669 O O . ARG A 1 439 ? -32.179 8.465 70.404 1.00 92.94 439 ARG A O 1
ATOM 3676 N N . THR A 1 440 ? -30.971 10.060 69.376 1.00 92.50 440 THR A N 1
ATOM 3677 C CA . THR A 1 440 ? -30.227 10.477 70.576 1.00 92.50 440 THR A CA 1
ATOM 3678 C C . THR A 1 440 ? -31.150 10.900 71.720 1.00 92.50 440 THR A C 1
ATOM 3680 O O . THR A 1 440 ? -30.968 10.460 72.851 1.00 92.50 440 THR A O 1
ATOM 3683 N N . ARG A 1 441 ? -32.208 11.669 71.433 1.00 94.50 441 ARG A N 1
ATOM 3684 C CA . ARG A 1 441 ? -33.215 12.029 72.448 1.00 94.50 441 ARG A CA 1
ATOM 3685 C C . ARG A 1 441 ? -33.959 10.820 73.013 1.00 94.50 441 ARG A C 1
ATOM 3687 O O . ARG A 1 441 ? -34.311 10.821 74.190 1.00 94.50 441 ARG A O 1
ATOM 3694 N N . LEU A 1 442 ? -34.246 9.828 72.175 1.00 93.44 442 LEU A N 1
ATOM 3695 C CA . LEU A 1 442 ? -34.941 8.613 72.588 1.00 93.44 442 LEU A CA 1
ATOM 3696 C C . LEU A 1 442 ? -34.045 7.744 73.483 1.00 93.44 442 LEU A C 1
ATOM 3698 O O . LEU A 1 442 ? -34.516 7.255 74.507 1.00 93.44 442 LEU A O 1
ATOM 3702 N N . ASP A 1 443 ? -32.753 7.644 73.159 1.00 92.38 443 ASP A N 1
ATOM 3703 C CA . ASP A 1 443 ? -31.750 6.979 74.000 1.00 92.38 443 ASP A CA 1
ATOM 3704 C C . ASP A 1 443 ? -31.635 7.650 75.384 1.00 92.38 443 ASP A C 1
ATOM 3706 O O . ASP A 1 443 ? -31.595 6.966 76.414 1.00 92.38 443 ASP A O 1
ATOM 3710 N N . ASP A 1 444 ? -31.641 8.988 75.430 1.00 92.94 444 ASP A N 1
ATOM 3711 C CA . ASP A 1 444 ? -31.641 9.754 76.683 1.00 92.94 444 ASP A CA 1
ATOM 3712 C C . ASP A 1 444 ? -32.914 9.501 77.512 1.00 92.94 444 ASP A C 1
ATOM 3714 O O . ASP A 1 444 ? -32.845 9.312 78.732 1.00 92.94 444 ASP A O 1
ATOM 3718 N N . GLU A 1 445 ? -34.086 9.453 76.868 1.00 92.25 445 GLU A N 1
ATOM 3719 C CA . GLU A 1 445 ? -35.356 9.168 77.543 1.00 92.25 445 GLU A CA 1
ATOM 3720 C C . GLU A 1 445 ? -35.401 7.730 78.087 1.00 92.25 445 GLU A C 1
ATOM 3722 O O . GLU A 1 445 ? -35.842 7.505 79.218 1.00 92.25 445 GLU A O 1
ATOM 3727 N N . GLU A 1 446 ? -34.904 6.746 77.332 1.00 92.06 446 GLU A N 1
ATOM 3728 C CA . GLU A 1 446 ? -34.772 5.364 77.805 1.00 92.06 446 GLU A CA 1
ATOM 3729 C C . GLU A 1 446 ? -33.840 5.256 79.015 1.00 92.06 446 GLU A C 1
ATOM 3731 O O . GLU A 1 446 ? -34.122 4.504 79.956 1.00 92.06 446 GLU A O 1
ATOM 3736 N N . LYS A 1 447 ? -32.739 6.013 79.019 1.00 92.25 447 LYS A N 1
ATOM 3737 C CA . LYS A 1 447 ? -31.810 6.059 80.149 1.00 92.25 447 LYS A CA 1
ATOM 3738 C C . LYS A 1 447 ? -32.482 6.630 81.399 1.00 92.25 447 LYS A C 1
ATOM 3740 O O . LYS A 1 447 ? -32.423 5.995 82.452 1.00 92.25 447 LYS A O 1
ATOM 3745 N N . LEU A 1 448 ? -33.189 7.754 81.269 1.00 92.06 448 LEU A N 1
ATOM 3746 C CA . LEU A 1 448 ? -33.961 8.351 82.364 1.00 92.06 448 LEU A CA 1
ATOM 3747 C C . LEU A 1 448 ? -35.039 7.394 82.892 1.00 92.06 448 LEU A C 1
ATOM 3749 O O . LEU A 1 448 ? -35.209 7.260 84.102 1.00 92.06 448 LEU A O 1
ATOM 3753 N N . ARG A 1 449 ? -35.744 6.674 82.009 1.00 91.69 449 ARG A N 1
ATOM 3754 C CA . ARG A 1 449 ? -36.734 5.661 82.419 1.00 91.69 449 ARG A CA 1
ATOM 3755 C C . ARG A 1 449 ? -36.107 4.554 83.263 1.00 91.69 449 ARG A C 1
ATOM 3757 O O . ARG A 1 449 ? -36.689 4.183 84.280 1.00 91.69 449 ARG A O 1
ATOM 3764 N N . LYS A 1 450 ? -34.929 4.053 82.875 1.00 91.81 450 LYS A N 1
ATOM 3765 C CA . LYS A 1 450 ? -34.184 3.048 83.657 1.00 91.81 450 LYS A CA 1
ATOM 3766 C C . LYS A 1 450 ? -33.761 3.591 85.024 1.00 91.81 450 LYS A C 1
ATOM 3768 O O . LYS A 1 450 ? -33.877 2.877 86.015 1.00 91.81 450 LYS A O 1
ATOM 3773 N N . GLU A 1 451 ? -33.309 4.843 85.095 1.00 91.31 451 GLU A N 1
ATOM 3774 C CA . GLU A 1 451 ? -32.942 5.497 86.360 1.00 91.31 451 GLU A CA 1
ATOM 3775 C C . GLU A 1 451 ? -34.144 5.620 87.308 1.00 91.31 451 GLU A C 1
ATOM 3777 O O . GLU A 1 451 ? -34.069 5.167 88.450 1.00 91.31 451 GLU A O 1
ATOM 3782 N N . VAL A 1 452 ? -35.280 6.124 86.814 1.00 91.31 452 VAL A N 1
ATOM 3783 C CA . VAL A 1 452 ? -36.529 6.230 87.589 1.00 91.31 452 VAL A CA 1
ATOM 3784 C C . VAL A 1 452 ? -37.032 4.857 88.036 1.00 91.31 452 VAL A C 1
ATOM 3786 O O . VAL A 1 452 ? -37.520 4.706 89.156 1.00 91.31 452 VAL A O 1
ATOM 3789 N N . GLN A 1 453 ? -36.927 3.837 87.182 1.00 90.69 453 GLN A N 1
ATOM 3790 C CA . GLN A 1 453 ? -37.330 2.477 87.533 1.00 90.69 453 GLN A CA 1
ATOM 3791 C C . GLN A 1 453 ? -36.480 1.916 88.680 1.00 90.69 453 GLN A C 1
ATOM 3793 O O . GLN A 1 453 ? -37.047 1.404 89.645 1.00 90.69 453 GLN A O 1
ATOM 3798 N N . ASN A 1 454 ? -35.157 2.093 88.624 1.00 90.50 454 ASN A N 1
ATOM 3799 C CA . ASN A 1 454 ? -34.251 1.700 89.705 1.00 90.50 454 ASN A CA 1
ATOM 3800 C C . ASN A 1 454 ? -34.546 2.454 91.011 1.00 90.50 454 ASN A C 1
ATOM 3802 O O . ASN A 1 454 ? -34.462 1.885 92.097 1.00 90.50 454 ASN A O 1
ATOM 3806 N N . GLU A 1 455 ? -34.867 3.746 90.936 1.00 89.75 455 GLU A N 1
ATOM 3807 C CA . GLU A 1 455 ? -35.169 4.552 92.122 1.00 89.75 455 GLU A CA 1
ATOM 3808 C C . GLU A 1 455 ? -36.510 4.159 92.760 1.00 89.75 455 GLU A C 1
ATOM 3810 O O . GLU A 1 455 ? -36.598 4.012 93.980 1.00 89.75 455 GLU A O 1
ATOM 3815 N N . ASN A 1 456 ? -37.528 3.880 91.943 1.00 87.50 456 ASN A N 1
ATOM 3816 C CA . ASN A 1 456 ? -38.800 3.330 92.411 1.00 87.50 456 ASN A CA 1
ATOM 3817 C C . ASN A 1 456 ? -38.632 1.955 93.075 1.00 87.50 456 ASN A C 1
ATOM 3819 O O . ASN A 1 456 ? -39.323 1.665 94.050 1.00 87.50 456 ASN A O 1
ATOM 3823 N N . GLU A 1 457 ? -37.734 1.108 92.568 1.00 88.44 457 GLU A N 1
ATOM 3824 C CA . GLU A 1 457 ? -37.429 -0.193 93.173 1.00 88.44 457 GLU A CA 1
ATOM 3825 C C . GLU A 1 457 ? -36.792 -0.025 94.561 1.00 88.44 457 GLU A C 1
ATOM 3827 O O . GLU A 1 457 ? -37.296 -0.589 95.531 1.00 88.44 457 GLU A O 1
ATOM 3832 N N . LYS A 1 458 ? -35.806 0.872 94.700 1.00 87.81 458 LYS A N 1
ATOM 3833 C CA . LYS A 1 458 ? -35.213 1.227 96.005 1.00 87.81 458 LYS A CA 1
ATOM 3834 C C . LYS A 1 458 ? -36.240 1.770 97.001 1.00 87.81 458 LYS A C 1
ATOM 3836 O O . LYS A 1 458 ? -36.188 1.453 98.187 1.00 87.81 458 LYS A O 1
ATOM 3841 N N . LEU A 1 459 ? -37.171 2.612 96.544 1.00 84.69 459 LEU A N 1
ATOM 3842 C CA . LEU A 1 459 ? -38.235 3.148 97.399 1.00 84.69 459 LEU A CA 1
ATOM 3843 C C . LEU A 1 459 ? -39.205 2.053 97.862 1.00 84.69 459 LEU A C 1
ATOM 3845 O O . LEU A 1 459 ? -39.641 2.084 99.011 1.00 84.69 459 LEU A O 1
ATOM 3849 N N . ARG A 1 460 ? -39.515 1.071 97.005 1.00 83.31 460 ARG A N 1
ATOM 3850 C CA . ARG A 1 460 ? -40.331 -0.094 97.384 1.00 83.31 460 ARG A CA 1
ATOM 3851 C C . ARG A 1 460 ? -39.637 -0.965 98.424 1.00 83.31 460 ARG A C 1
ATOM 3853 O O . ARG A 1 460 ? -40.281 -1.345 99.394 1.00 83.31 460 ARG A O 1
ATOM 3860 N N . GLU A 1 461 ? -38.344 -1.237 98.254 1.00 84.19 461 GLU A N 1
ATOM 3861 C CA . GLU A 1 461 ? -37.547 -1.966 99.252 1.00 84.19 461 GLU A CA 1
ATOM 3862 C C . GLU A 1 461 ? -37.545 -1.245 100.604 1.00 84.19 461 GLU A C 1
ATOM 3864 O O . GLU A 1 461 ? -37.729 -1.871 101.645 1.00 84.19 461 GLU A O 1
ATOM 3869 N N . LYS A 1 462 ? -37.411 0.086 100.594 1.00 82.88 462 LYS A N 1
ATOM 3870 C CA . LYS A 1 462 ? -37.470 0.892 101.815 1.00 82.88 462 LYS A CA 1
ATOM 3871 C C . LYS A 1 462 ? -38.850 0.855 102.481 1.00 82.88 462 LYS A C 1
ATOM 3873 O O . LYS A 1 462 ? -38.920 0.702 103.692 1.00 82.88 462 LYS A O 1
ATOM 3878 N N . SER A 1 463 ? -39.929 0.954 101.705 1.00 78.31 463 SER A N 1
ATOM 3879 C CA . SER A 1 463 ? -41.297 0.843 102.232 1.00 78.31 463 SER A CA 1
ATOM 3880 C C . SER A 1 463 ? -41.542 -0.511 102.895 1.00 78.31 463 SER A C 1
ATOM 3882 O O . SER A 1 463 ? -42.157 -0.557 103.950 1.00 78.31 463 SER A O 1
ATOM 3884 N N . LEU A 1 464 ? -41.039 -1.602 102.306 1.00 77.81 464 LEU A N 1
ATOM 3885 C CA . LEU A 1 464 ? -41.149 -2.942 102.889 1.00 77.81 464 LEU A CA 1
ATOM 3886 C C . LEU A 1 464 ? -40.412 -3.043 104.234 1.00 77.81 464 LEU A C 1
ATOM 3888 O O . LEU A 1 464 ? -40.939 -3.631 105.171 1.00 77.81 464 LEU A O 1
ATOM 3892 N N . LEU A 1 465 ? -39.229 -2.432 104.346 1.00 75.25 465 LEU A N 1
ATOM 3893 C CA . LEU A 1 465 ? -38.477 -2.346 105.605 1.00 75.25 465 LEU A CA 1
ATOM 3894 C C . LEU A 1 465 ? -39.195 -1.496 106.665 1.00 75.25 465 LEU A C 1
ATOM 3896 O O . LEU A 1 465 ? -39.169 -1.836 107.848 1.00 75.25 465 LEU A O 1
ATOM 3900 N N . ASP A 1 466 ? -39.823 -0.393 106.253 1.00 75.50 466 ASP A N 1
ATOM 3901 C CA . ASP A 1 466 ? -40.603 0.463 107.149 1.00 75.50 466 ASP A CA 1
ATOM 3902 C C . ASP A 1 466 ? -41.866 -0.277 107.645 1.00 75.50 466 ASP A C 1
ATOM 3904 O O . ASP A 1 466 ? -42.159 -0.243 108.841 1.00 75.50 466 ASP A O 1
ATOM 3908 N N . ASP A 1 467 ? -42.554 -1.022 106.771 1.00 75.06 467 ASP A N 1
ATOM 3909 C CA . ASP A 1 467 ? -43.702 -1.869 107.130 1.00 75.06 467 ASP A CA 1
ATOM 3910 C C . ASP A 1 467 ? -43.298 -3.020 108.078 1.00 75.06 467 ASP A C 1
ATOM 3912 O O . ASP A 1 467 ? -44.007 -3.303 109.047 1.00 75.06 467 ASP A O 1
ATOM 3916 N N . GLU A 1 468 ? -42.135 -3.653 107.867 1.00 72.88 468 GLU A N 1
ATOM 3917 C CA . GLU A 1 468 ? -41.574 -4.656 108.789 1.00 72.88 468 GLU A CA 1
ATOM 3918 C C . GLU A 1 468 ? -41.229 -4.056 110.162 1.00 72.88 468 GLU A C 1
ATOM 3920 O O . GLU A 1 468 ? -41.519 -4.669 111.193 1.00 72.88 468 GLU A O 1
ATOM 3925 N N . CYS A 1 469 ? -40.662 -2.844 110.201 1.00 68.50 469 CYS A N 1
ATOM 3926 C CA . CYS A 1 469 ? -40.417 -2.118 111.450 1.00 68.50 469 CYS A CA 1
ATOM 3927 C C . CYS A 1 469 ? -41.721 -1.820 112.200 1.00 68.50 469 CYS A C 1
ATOM 3929 O O . CYS A 1 469 ? -41.781 -2.012 113.415 1.00 68.50 469 CYS A O 1
ATOM 3931 N N . ILE A 1 470 ? -42.766 -1.365 111.499 1.00 70.94 470 ILE A N 1
ATOM 3932 C CA . ILE A 1 470 ? -44.075 -1.066 112.099 1.00 70.94 470 ILE A CA 1
ATOM 3933 C C . ILE A 1 470 ? -44.697 -2.336 112.684 1.00 70.94 470 ILE A C 1
ATOM 3935 O O . ILE A 1 470 ? -45.119 -2.319 113.839 1.00 70.94 470 ILE A O 1
ATOM 3939 N N . LEU A 1 471 ? -44.683 -3.450 111.946 1.00 69.69 471 LEU A N 1
ATOM 3940 C CA . LEU A 1 471 ? -45.145 -4.745 112.458 1.00 69.69 471 LEU A CA 1
ATOM 3941 C C . LEU A 1 471 ? -44.337 -5.192 113.685 1.00 69.69 471 LEU A C 1
ATOM 3943 O O . LEU A 1 471 ? -44.913 -5.711 114.641 1.00 69.69 471 LEU A O 1
ATOM 3947 N N . GLY A 1 472 ? -43.023 -4.952 113.700 1.00 69.19 472 GLY A N 1
ATOM 3948 C CA . GLY A 1 472 ? -42.173 -5.182 114.869 1.00 69.19 472 GLY A CA 1
ATOM 3949 C C . GLY A 1 472 ? -42.623 -4.379 116.095 1.00 69.19 472 GLY A C 1
ATOM 3950 O O . GLY A 1 472 ? -42.836 -4.958 117.159 1.00 69.19 472 GLY A O 1
ATOM 3951 N N . PHE A 1 473 ? -42.859 -3.074 115.933 1.00 66.06 473 PHE A N 1
ATOM 3952 C CA . PHE A 1 473 ? -43.358 -2.203 117.004 1.00 66.06 473 PHE A CA 1
ATOM 3953 C C . PHE A 1 473 ? -44.766 -2.579 117.478 1.00 66.06 473 PHE A C 1
ATOM 3955 O O . PHE A 1 473 ? -45.032 -2.560 118.678 1.00 66.06 473 PHE A O 1
ATOM 3962 N N . GLU A 1 474 ? -45.679 -2.937 116.573 1.00 68.56 474 GLU A N 1
ATOM 3963 C CA . GLU A 1 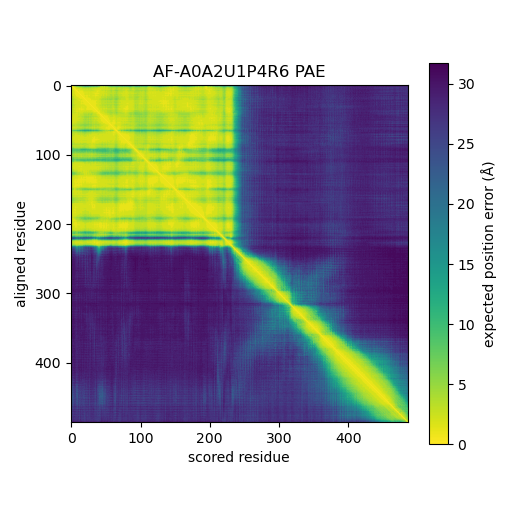474 ? -47.021 -3.408 116.939 1.00 68.56 474 GLU A CA 1
ATOM 3964 C C . GLU A 1 474 ? -46.960 -4.722 117.730 1.00 68.56 474 GLU A C 1
ATOM 3966 O O . GLU A 1 474 ? -47.718 -4.908 118.685 1.00 68.56 474 GLU A O 1
ATOM 3971 N N . THR A 1 475 ? -46.016 -5.603 117.387 1.00 69.06 475 THR A N 1
ATOM 3972 C CA . THR A 1 475 ? -45.780 -6.859 118.109 1.00 69.06 475 THR A CA 1
ATOM 3973 C C . THR A 1 475 ? -45.216 -6.598 119.510 1.00 69.06 475 THR A C 1
ATOM 3975 O O . THR A 1 475 ? -45.743 -7.138 120.483 1.00 69.06 475 THR A O 1
ATOM 3978 N N . GLU A 1 476 ? -44.223 -5.713 119.649 1.00 66.88 476 GLU A N 1
ATOM 3979 C CA . GLU A 1 476 ? -43.682 -5.298 120.956 1.00 66.88 476 GLU A CA 1
ATOM 3980 C C . GLU A 1 476 ? -44.735 -4.595 121.828 1.00 66.88 476 GLU A C 1
ATOM 3982 O O . GLU A 1 476 ? -44.841 -4.861 123.026 1.00 66.88 476 GLU A O 1
ATOM 3987 N N . MET A 1 477 ? -45.569 -3.732 121.243 1.00 66.75 477 MET A N 1
ATOM 3988 C CA . MET A 1 477 ? -46.667 -3.069 121.955 1.00 66.75 477 MET A CA 1
ATOM 3989 C C . MET A 1 477 ? -47.740 -4.063 122.415 1.00 66.75 477 MET A C 1
ATOM 3991 O O . MET A 1 477 ? -48.273 -3.921 123.517 1.00 66.75 477 MET A O 1
ATOM 3995 N N . ALA A 1 478 ? -48.040 -5.091 121.616 1.00 64.88 478 ALA A N 1
ATOM 3996 C CA . ALA A 1 478 ? -48.944 -6.170 122.008 1.00 64.88 478 ALA A CA 1
ATOM 3997 C C . ALA A 1 478 ? -48.365 -7.043 123.138 1.00 64.88 478 ALA A C 1
ATOM 3999 O O . ALA A 1 478 ? -49.121 -7.545 123.975 1.00 64.88 478 ALA A O 1
ATOM 4000 N N . GLU A 1 479 ? -47.043 -7.221 123.200 1.00 65.25 479 GLU A N 1
ATOM 4001 C CA . GLU A 1 479 ? -46.372 -7.887 124.322 1.00 65.25 479 GLU A CA 1
ATOM 4002 C C . GLU A 1 479 ? -46.367 -7.024 125.590 1.00 65.25 479 GLU A C 1
ATOM 4004 O O . GLU A 1 479 ? -46.698 -7.527 126.664 1.00 65.25 479 GLU A O 1
ATOM 4009 N N . LEU A 1 480 ? -46.098 -5.720 125.482 1.00 60.88 480 LEU A N 1
ATOM 4010 C CA . LEU A 1 480 ? -46.167 -4.784 126.610 1.00 60.88 480 LEU A CA 1
ATOM 4011 C C . LEU A 1 480 ? -47.588 -4.653 127.176 1.00 60.88 480 LEU A C 1
ATOM 4013 O O . LEU A 1 480 ? -47.760 -4.620 128.393 1.00 60.88 480 LEU A O 1
ATOM 4017 N N . ALA A 1 481 ? -48.616 -4.650 126.323 1.00 59.56 481 ALA A N 1
ATOM 4018 C CA . ALA A 1 481 ? -50.012 -4.638 126.760 1.00 59.56 481 ALA A CA 1
ATOM 4019 C C . ALA A 1 481 ? -50.374 -5.874 127.608 1.00 59.56 481 ALA A C 1
ATOM 4021 O O . ALA A 1 481 ? -51.123 -5.754 128.572 1.00 59.56 481 ALA A O 1
ATOM 4022 N N . LYS A 1 482 ? -49.784 -7.045 127.322 1.00 62.47 482 LYS A N 1
ATOM 4023 C CA . LYS A 1 482 ? -49.967 -8.258 128.143 1.00 62.47 482 LYS A CA 1
ATOM 4024 C C . LYS A 1 482 ? -49.286 -8.177 129.513 1.00 62.47 482 LYS A C 1
ATOM 4026 O O . LYS A 1 482 ? -49.691 -8.898 130.417 1.00 62.47 482 LYS A O 1
ATOM 4031 N N . VAL A 1 483 ? -48.264 -7.334 129.670 1.00 60.06 483 VAL A N 1
ATOM 4032 C CA . VAL A 1 483 ? -47.547 -7.133 130.944 1.00 60.06 483 VAL A CA 1
ATOM 4033 C C . VAL A 1 483 ? -48.274 -6.138 131.856 1.00 60.06 483 VAL A C 1
ATOM 4035 O O . VAL A 1 483 ? -48.128 -6.221 133.068 1.00 60.06 483 VAL A O 1
ATOM 4038 N N . VAL A 1 484 ? -49.072 -5.221 131.299 1.00 57.59 484 VAL A N 1
ATOM 4039 C CA . VAL A 1 484 ? -49.838 -4.213 132.063 1.00 57.59 484 VAL A CA 1
ATOM 4040 C C . VAL A 1 484 ? -51.166 -4.767 132.621 1.00 57.59 484 VAL A C 1
ATOM 4042 O O . VAL A 1 484 ? -51.725 -4.188 133.547 1.00 57.59 484 VAL A O 1
ATOM 4045 N N . ASP A 1 485 ? -51.642 -5.909 132.112 1.00 53.97 485 ASP A N 1
ATOM 4046 C CA . ASP A 1 485 ? -52.850 -6.623 132.576 1.00 53.97 485 ASP A CA 1
ATOM 4047 C C . ASP A 1 485 ? -52.577 -7.668 133.697 1.00 53.97 485 ASP A C 1
ATOM 4049 O O . ASP A 1 485 ? -53.400 -8.554 133.963 1.00 53.97 485 ASP A O 1
ATOM 4053 N N . HIS A 1 486 ? -51.427 -7.588 134.376 1.00 49.97 486 HIS A N 1
ATOM 4054 C CA . HIS A 1 486 ? -51.073 -8.330 135.602 1.00 49.97 486 HIS A CA 1
ATOM 4055 C C . HIS A 1 486 ? -50.557 -7.363 136.668 1.00 49.97 486 HIS A C 1
ATOM 4057 O O . HIS A 1 486 ? -50.780 -7.658 137.866 1.00 49.97 486 HIS A O 1
#

Radius of gyration: 53.18 Å; Cα contacts (8 Å, |Δi|>4): 364; chains: 1; bounding box: 81×59×236 Å